Protein AF-A0A7X7QJW1-F1 (afdb_monomer_lite)

Radius of gyration: 24.1 Å; chains: 1; bounding box: 57×56×73 Å

pLDDT: mean 75.22, std 22.09, range [23.78, 98.75]

Sequence (394 aa):
TCDDEAVPAGAATRLSAGAHRIVVETVSALVHAPFEALAAFPLGDATVELPEGASEREAAAAQMIQDFIEVRLGKTLPRGPAAGGPAIQLGRSAEGQRRGVTLTGGTLDIRGTDAFDTQQVVWDLLRFLDRYDSRFTPIHAALYGSGDAATTEMLKKAGLLKQWVRAVQRDTRLAWNGFAKPERTAGPGTVNPEELPSIDIPTLEGPTVIDGRLDDDAWSQAAVFDSISMLRTGAAPTQATEVRMFRTSDALVVGFICHESAMHRVLAQMTARDSQVWNDDVFELRLAPGVDGTQATYPYYVFLINSIGTKADLEKGGAELAWNADWDGAVQRDAASWSGELRIPLAALNGAGAATWRGNVSRYEKPNAEYSTWSPIPESTADQPARFGILRMR

Secondary structure (DSSP, 8-state):
------PPTT-EEEEEEETTEEEEEEE-SSB-S-HHHHHHS-GGGPEEE--TT--HHHHHHHHHHHHHHHHHHS-PPPBS--SSS-EEEEEEPPTTPPSEEEEETTEEEEEESSHHHHHHHHHHHHHHHHHH-TTTS--TTTTTT---HHHHHHHHHTT-TT---PPPPS-S---GGGSPPPP--SSS----GGGS-EEEE-B--S----SS-TTSGGGGTSEEE---EETTT-PPPSS-EEEEEEE-SSEEEEEEEEE-TTGGG------STTS-GGGSSEEEEEEEET--TT-SS--EEEEEEETT--EEEEEESSS-TT-----EEEEEE-SSEEEEEEEEEGGGSTTTTSSEEEEEEEEE-TTT--EEESS---SSSS--GGG-EEEEE-

Foldseek 3Di:
DPPCPDLPVQWDWDWDDDPPDIDTDTAGSAAREDPVVVLVQPLLAEAEEEDVPDDPLQVVLSVVSQVLSCVLPVHRHHYDDDPPAAYEYFDEADVVRRAHWDADPNYTYHYANHSVRSSVSSVVVSVCCCPPRPSNDDVPPPVPDDDDPVVVVVCVVVVNPQADDADDDDDDDDPPVLDDWPDPPDDLPQQDLVPWDEWEAEEDDDDDDFAQDCPDPVSVVFIKQPQWAFAQPSHRDPWDKIKTWHHYPWWTKIKMKTFAPPLVQFFDRDPAAQPPLVSTFKKKKKKAAPDDLRDQDDKIKIWIAHQQGHIYIAIDPDDDRPQDFDKDKHWDDDPGIIMMMIIGTLVSHPNSPHQKMFMKIWTQTRNPGTIIISQHHSGSDPPGSSRTHIYGHD

Structure (mmCIF, N/CA/C/O backbone):
data_AF-A0A7X7QJW1-F1
#
_entry.id   AF-A0A7X7QJW1-F1
#
loop_
_atom_site.group_PDB
_atom_site.id
_atom_site.type_symbol
_atom_site.label_atom_id
_atom_site.label_alt_id
_atom_site.label_comp_id
_atom_site.label_asym_id
_atom_site.label_entity_id
_atom_site.label_seq_id
_atom_site.pdbx_PDB_ins_code
_atom_site.Cartn_x
_atom_site.Cartn_y
_atom_site.Cartn_z
_atom_site.occupancy
_atom_site.B_iso_or_equiv
_atom_site.auth_seq_id
_atom_site.auth_comp_id
_atom_site.auth_asym_id
_atom_site.auth_atom_id
_atom_site.pdbx_PDB_model_num
ATOM 1 N N . THR A 1 1 ? -6.567 25.086 -31.146 1.00 28.12 1 THR A N 1
ATOM 2 C CA . THR A 1 1 ? -5.883 25.114 -29.845 1.00 28.12 1 THR A CA 1
ATOM 3 C C . THR A 1 1 ? -5.693 23.672 -29.445 1.00 28.12 1 THR A C 1
ATOM 5 O O . THR A 1 1 ? -6.680 22.974 -29.275 1.00 28.12 1 THR A O 1
ATOM 8 N N . CYS A 1 2 ? -4.462 23.161 -29.490 1.00 23.78 2 CYS A N 1
ATOM 9 C CA . CYS A 1 2 ? -4.187 21.960 -28.706 1.00 23.78 2 CYS A CA 1
ATOM 10 C C . CYS A 1 2 ? -4.161 22.467 -27.272 1.00 23.78 2 CYS A C 1
ATOM 12 O O . CYS A 1 2 ? -3.420 23.411 -27.002 1.00 23.78 2 CYS A O 1
ATOM 14 N N . ASP A 1 3 ? -5.057 21.957 -26.438 1.00 28.25 3 ASP A N 1
ATOM 15 C CA . ASP A 1 3 ? -5.029 22.253 -25.016 1.00 28.25 3 ASP A CA 1
ATOM 16 C C . ASP A 1 3 ? -3.631 21.912 -24.493 1.00 28.25 3 ASP A C 1
ATOM 18 O O . ASP A 1 3 ? -3.071 20.870 -24.850 1.00 28.25 3 ASP A O 1
ATOM 22 N N . ASP A 1 4 ? -3.059 22.821 -23.704 1.00 33.50 4 ASP A N 1
ATOM 23 C CA . ASP A 1 4 ? -1.820 22.633 -22.948 1.00 33.50 4 ASP A CA 1
ATOM 24 C C . ASP A 1 4 ? -2.044 21.566 -21.853 1.00 33.50 4 ASP A C 1
ATOM 26 O O . ASP A 1 4 ? -1.930 21.827 -20.655 1.00 33.50 4 ASP A O 1
ATOM 30 N N . GLU A 1 5 ? -2.406 20.342 -22.248 1.00 33.59 5 GLU A N 1
ATOM 31 C CA . GLU A 1 5 ? -2.288 19.171 -21.390 1.00 33.59 5 GLU A CA 1
ATOM 32 C C . GLU A 1 5 ? -0.794 18.961 -21.140 1.00 33.59 5 GLU A C 1
ATOM 34 O O . GLU A 1 5 ? -0.016 18.661 -22.047 1.00 33.59 5 GLU A O 1
ATOM 39 N N . ALA A 1 6 ? -0.412 19.226 -19.892 1.00 34.41 6 ALA A N 1
ATOM 40 C CA . ALA A 1 6 ? 0.944 19.270 -19.376 1.00 34.41 6 ALA A CA 1
ATOM 41 C C . ALA A 1 6 ? 1.884 18.257 -20.047 1.00 34.41 6 ALA A C 1
ATOM 43 O O . ALA A 1 6 ? 1.765 17.046 -19.854 1.00 34.41 6 ALA A O 1
ATOM 44 N N . VAL A 1 7 ? 2.861 18.777 -20.797 1.00 33.44 7 VAL A N 1
ATOM 45 C CA . VAL A 1 7 ? 4.026 18.016 -21.257 1.00 33.44 7 VAL A CA 1
ATOM 46 C C . VAL A 1 7 ? 4.643 17.325 -20.028 1.00 33.44 7 VAL A C 1
ATOM 48 O O . VAL A 1 7 ? 5.051 18.024 -19.095 1.00 33.44 7 VAL A O 1
ATOM 51 N N . PRO A 1 8 ? 4.690 15.980 -19.966 1.00 33.75 8 PRO A N 1
ATOM 52 C CA . PRO A 1 8 ? 5.203 15.274 -18.798 1.00 33.75 8 PRO A CA 1
ATOM 53 C C . PRO A 1 8 ? 6.666 15.640 -18.549 1.00 33.75 8 PRO A C 1
ATOM 55 O O . PRO A 1 8 ? 7.454 15.696 -19.494 1.00 33.75 8 PRO A O 1
ATOM 58 N N . ALA A 1 9 ? 7.062 15.832 -17.289 1.00 36.19 9 ALA A N 1
ATOM 59 C CA . ALA A 1 9 ? 8.462 16.075 -16.944 1.00 36.19 9 ALA A CA 1
ATOM 60 C C . ALA A 1 9 ? 9.353 14.937 -17.489 1.00 36.19 9 ALA A C 1
ATOM 62 O O . ALA A 1 9 ? 9.193 13.773 -17.120 1.00 36.19 9 ALA A O 1
ATOM 63 N N . GLY A 1 10 ? 10.253 15.284 -18.416 1.00 38.69 10 GLY A N 1
ATOM 64 C CA . GLY A 1 10 ? 11.151 14.370 -19.128 1.00 38.69 10 GLY A CA 1
ATOM 65 C C . GLY A 1 10 ? 10.739 14.056 -20.574 1.00 38.69 10 GLY A C 1
ATOM 66 O O . GLY A 1 10 ? 11.610 13.839 -21.411 1.00 38.69 10 GLY A O 1
ATOM 67 N N . ALA A 1 11 ? 9.454 14.069 -20.924 1.00 40.78 11 ALA A N 1
ATOM 68 C CA . ALA A 1 11 ? 9.043 13.897 -22.316 1.00 40.78 11 ALA A CA 1
ATOM 69 C C . ALA A 1 11 ? 9.181 15.221 -23.080 1.00 40.78 11 ALA A C 1
ATOM 71 O O . ALA A 1 11 ? 8.900 16.292 -22.546 1.00 40.78 11 ALA A O 1
ATOM 72 N N . ALA A 1 12 ? 9.597 15.157 -24.343 1.00 45.81 12 ALA A N 1
ATOM 73 C CA . ALA A 1 12 ? 9.580 16.316 -25.227 1.00 45.81 12 ALA A CA 1
ATOM 74 C C . ALA A 1 12 ? 8.519 16.107 -26.306 1.00 45.81 12 ALA A C 1
ATOM 76 O O . ALA A 1 12 ? 8.535 15.095 -27.009 1.00 45.81 12 ALA A O 1
ATOM 77 N N . THR A 1 13 ? 7.617 17.073 -26.460 1.00 43.47 13 THR A N 1
ATOM 78 C CA . THR A 1 13 ? 6.669 17.090 -27.574 1.00 43.47 13 THR A CA 1
ATOM 79 C C . THR A 1 13 ? 7.327 17.769 -28.766 1.00 43.47 13 THR A C 1
ATOM 81 O O . THR A 1 13 ? 7.750 18.922 -28.670 1.00 43.47 13 THR A O 1
ATOM 84 N N . ARG A 1 14 ? 7.423 17.069 -29.900 1.00 46.03 14 ARG A N 1
ATOM 85 C CA . ARG A 1 14 ? 7.857 17.674 -31.164 1.00 46.03 14 ARG A CA 1
ATOM 86 C C . ARG A 1 14 ? 6.655 17.906 -32.058 1.00 46.03 14 ARG A C 1
ATOM 88 O O . ARG A 1 14 ? 5.871 16.999 -32.322 1.00 46.03 14 ARG A O 1
ATOM 95 N N . LEU A 1 15 ? 6.541 19.144 -32.521 1.00 41.62 15 LEU A N 1
ATOM 96 C CA . LEU A 1 15 ? 5.574 19.558 -33.522 1.00 41.62 15 LEU A CA 1
ATOM 97 C C . LEU A 1 15 ? 6.297 19.671 -34.858 1.00 41.62 15 LEU A C 1
ATOM 99 O O . LEU A 1 15 ? 7.273 20.412 -34.975 1.00 41.62 15 LEU A O 1
ATOM 103 N N . SER A 1 16 ? 5.811 18.955 -35.867 1.00 44.88 16 SER A N 1
ATOM 104 C CA . SER A 1 16 ? 6.264 19.124 -37.247 1.00 44.88 16 SER A CA 1
ATOM 105 C C . SER A 1 16 ? 5.082 19.453 -38.158 1.00 44.88 16 SER A C 1
ATOM 107 O O . SER A 1 16 ? 3.980 18.916 -38.004 1.00 44.88 16 SER A O 1
ATOM 109 N N . ALA A 1 17 ? 5.300 20.392 -39.081 1.00 39.06 17 ALA A N 1
ATOM 110 C CA . ALA A 1 17 ? 4.293 20.861 -40.027 1.00 39.06 17 ALA A CA 1
ATOM 111 C C . ALA A 1 17 ? 4.592 20.338 -41.441 1.00 39.06 17 ALA A C 1
ATOM 113 O O . ALA A 1 17 ? 5.724 20.427 -41.915 1.00 39.06 17 ALA A O 1
ATOM 114 N N . GLY A 1 18 ? 3.563 19.829 -42.121 1.00 50.31 18 GLY A N 1
ATOM 115 C CA . GLY A 1 18 ? 3.572 19.487 -43.545 1.00 50.31 18 GLY A CA 1
ATOM 116 C C . GLY A 1 18 ? 2.391 20.125 -44.281 1.00 50.31 18 GLY A C 1
ATOM 117 O O . GLY A 1 18 ? 1.518 20.717 -43.650 1.00 50.31 18 GLY A O 1
ATOM 118 N N . ALA A 1 19 ? 2.341 19.979 -45.612 1.00 41.38 19 ALA A N 1
ATOM 119 C CA . ALA A 1 19 ? 1.434 20.730 -46.493 1.00 41.38 19 ALA A CA 1
ATOM 120 C C . ALA A 1 19 ? -0.047 20.741 -46.052 1.00 41.38 19 ALA A C 1
ATOM 122 O O . ALA A 1 19 ? -0.718 21.744 -46.266 1.00 41.38 19 ALA A O 1
ATOM 123 N N . HIS A 1 20 ? -0.532 19.682 -45.382 1.00 50.66 20 HIS A N 1
ATOM 124 C CA . HIS A 1 20 ? -1.893 19.603 -44.825 1.00 50.66 20 HIS A CA 1
ATOM 125 C C . HIS A 1 20 ? -2.000 18.800 -43.509 1.00 50.66 20 HIS A C 1
ATOM 127 O O . HIS A 1 20 ? -3.078 18.316 -43.169 1.00 50.66 20 HIS A O 1
ATOM 133 N N . ARG A 1 21 ? -0.899 18.599 -42.769 1.00 36.41 21 ARG A N 1
ATOM 134 C CA . ARG A 1 21 ? -0.893 17.783 -41.538 1.00 36.41 21 ARG A CA 1
ATOM 135 C C . ARG A 1 21 ? 0.035 18.378 -40.485 1.00 36.41 21 ARG A C 1
ATOM 137 O O . ARG A 1 21 ? 1.164 18.747 -40.798 1.00 36.41 21 ARG A O 1
ATOM 144 N N . ILE A 1 22 ? -0.443 18.412 -39.243 1.00 36.66 22 ILE A N 1
ATOM 145 C CA . ILE A 1 22 ? 0.373 18.622 -38.043 1.00 36.66 22 ILE A CA 1
ATOM 146 C C . ILE A 1 22 ? 0.558 17.254 -37.394 1.00 36.66 22 ILE A C 1
ATOM 148 O O . ILE A 1 22 ? -0.422 16.533 -37.185 1.00 36.66 22 ILE A O 1
ATOM 152 N N . VAL A 1 23 ? 1.803 16.884 -37.110 1.00 43.59 23 VAL A N 1
ATOM 153 C CA . VAL A 1 23 ? 2.123 15.674 -36.348 1.00 43.59 23 VAL A CA 1
ATOM 154 C C . VAL A 1 23 ? 2.626 16.103 -34.975 1.00 43.59 23 VAL A C 1
ATOM 156 O O . VAL A 1 23 ? 3.544 16.918 -34.875 1.00 43.59 23 VAL A O 1
ATOM 159 N N . VAL A 1 24 ? 1.981 15.577 -33.933 1.00 38.16 24 VAL A N 1
ATOM 160 C CA . VAL A 1 24 ? 2.400 15.713 -32.536 1.00 38.16 24 VAL A CA 1
ATOM 161 C C . VAL A 1 24 ? 3.060 14.399 -32.147 1.00 38.16 24 VAL A C 1
ATOM 163 O O . VAL A 1 24 ? 2.396 13.364 -32.123 1.00 38.16 24 VAL A O 1
ATOM 166 N N . GLU A 1 25 ? 4.360 14.433 -31.876 1.00 45.69 25 GLU A N 1
ATOM 167 C CA . GLU A 1 25 ? 5.130 13.255 -31.473 1.00 45.69 25 GLU A CA 1
ATOM 168 C C . GLU A 1 25 ? 5.569 13.398 -30.018 1.00 45.69 25 GLU A C 1
ATOM 170 O O . GLU A 1 25 ? 6.181 14.402 -29.638 1.00 45.69 25 GLU A O 1
ATOM 175 N N . THR A 1 26 ? 5.276 12.387 -29.201 1.00 42.91 26 THR A N 1
ATOM 176 C CA . THR A 1 26 ? 5.787 12.285 -27.832 1.00 42.91 26 THR A CA 1
ATOM 177 C C . THR A 1 26 ? 7.114 11.539 -27.853 1.00 42.91 26 THR A C 1
ATOM 179 O O . THR A 1 26 ? 7.166 10.366 -28.218 1.00 42.91 26 THR A O 1
ATOM 182 N N . VAL A 1 27 ? 8.191 12.207 -27.445 1.00 51.97 27 VAL A N 1
ATOM 183 C CA . VAL A 1 27 ? 9.535 11.621 -27.393 1.00 51.97 27 VAL A CA 1
ATOM 184 C C . VAL A 1 27 ? 9.897 11.323 -25.941 1.00 51.97 27 VAL A C 1
ATOM 186 O O . VAL A 1 27 ? 9.794 12.202 -25.084 1.00 51.97 27 VAL A O 1
ATOM 189 N N . SER A 1 28 ? 10.323 10.090 -25.654 1.00 57.97 28 SER A N 1
ATOM 190 C CA . SER A 1 28 ? 10.749 9.694 -24.308 1.00 57.97 28 SER A CA 1
ATOM 191 C C . SER A 1 28 ? 12.021 10.436 -23.875 1.00 57.97 28 SER A C 1
ATOM 193 O O . SER A 1 28 ? 12.944 10.641 -24.664 1.00 57.97 28 SER A O 1
ATOM 195 N N . ALA A 1 29 ? 12.087 10.792 -22.587 1.00 60.03 29 ALA A N 1
ATOM 196 C CA . ALA A 1 29 ? 13.286 11.323 -21.925 1.00 60.03 29 ALA A CA 1
ATOM 197 C C . ALA A 1 29 ? 14.456 10.342 -21.930 1.00 60.03 29 ALA A C 1
ATOM 199 O O . ALA A 1 29 ? 15.608 10.731 -21.741 1.00 60.03 29 ALA A O 1
ATOM 200 N N . LEU A 1 30 ? 14.122 9.055 -22.025 1.00 64.31 30 LEU A N 1
ATOM 201 C CA . LEU A 1 30 ? 15.006 7.953 -21.704 1.00 64.31 30 LEU A CA 1
ATOM 202 C C . LEU A 1 30 ? 15.202 7.045 -22.907 1.00 64.31 30 LEU A C 1
ATOM 204 O O . LEU A 1 30 ? 16.319 6.649 -23.182 1.00 64.31 30 LEU A O 1
ATOM 208 N N . VAL A 1 31 ? 14.140 6.718 -23.634 1.00 71.12 31 VAL A N 1
ATOM 209 C CA . VAL A 1 31 ? 14.208 5.834 -24.797 1.00 71.12 31 VAL A CA 1
ATOM 210 C C . VAL A 1 31 ? 14.279 6.692 -26.053 1.00 71.12 31 VAL A C 1
ATOM 212 O O . VAL A 1 31 ? 13.286 7.239 -26.519 1.00 71.12 31 VAL A O 1
ATOM 215 N N . HIS A 1 32 ? 15.487 6.836 -26.579 1.00 75.06 32 HIS A N 1
ATOM 216 C CA . HIS A 1 32 ? 15.799 7.726 -27.697 1.00 75.06 32 HIS A CA 1
ATOM 217 C C . HIS A 1 32 ? 15.737 7.026 -29.051 1.00 75.06 32 HIS A C 1
ATOM 219 O O . HIS A 1 32 ? 15.757 7.690 -30.085 1.00 75.06 32 HIS A O 1
ATOM 225 N N . ALA A 1 33 ? 15.695 5.695 -29.050 1.00 68.31 33 ALA A N 1
ATOM 226 C CA . ALA A 1 33 ? 15.498 4.909 -30.254 1.00 68.31 33 ALA A CA 1
ATOM 227 C C . ALA A 1 33 ? 14.022 4.967 -30.703 1.00 68.31 33 ALA A C 1
ATOM 229 O O . ALA A 1 33 ? 13.134 4.849 -29.854 1.00 68.31 33 ALA A O 1
ATOM 230 N N . PRO A 1 34 ? 13.743 5.113 -32.014 1.00 69.38 34 PRO A N 1
ATOM 231 C CA . PRO A 1 34 ? 12.387 4.991 -32.542 1.00 69.38 34 PRO A CA 1
ATOM 232 C C . PRO A 1 34 ? 11.763 3.653 -32.137 1.00 69.38 34 PRO A C 1
ATOM 234 O O . PRO A 1 34 ? 12.444 2.622 -32.153 1.00 69.38 34 PRO A O 1
ATOM 237 N N . PHE A 1 35 ? 10.475 3.655 -31.795 1.00 63.25 35 PHE A N 1
ATOM 238 C CA . PHE A 1 35 ? 9.789 2.452 -31.323 1.00 63.25 35 PHE A CA 1
ATOM 239 C C . PHE A 1 35 ? 9.844 1.320 -32.351 1.00 63.25 35 PHE A C 1
ATOM 241 O O . PHE A 1 35 ? 10.143 0.184 -31.998 1.00 63.25 35 PHE A O 1
ATOM 248 N N . GLU A 1 36 ? 9.640 1.630 -33.628 1.00 66.50 36 GLU A N 1
ATOM 249 C CA . GLU A 1 36 ? 9.697 0.666 -34.725 1.00 66.50 36 GLU A CA 1
ATOM 250 C C . GLU A 1 36 ? 11.088 0.035 -34.842 1.00 66.50 36 GLU A C 1
ATOM 252 O O . GLU A 1 36 ? 11.214 -1.156 -35.117 1.00 66.50 36 GLU A O 1
ATOM 257 N N . ALA A 1 37 ? 12.139 0.817 -34.584 1.00 74.25 37 ALA A N 1
ATOM 258 C CA . ALA A 1 37 ? 13.511 0.333 -34.614 1.00 74.25 37 ALA A CA 1
ATOM 259 C C . ALA A 1 37 ? 13.812 -0.584 -33.414 1.00 74.25 37 ALA A C 1
ATOM 261 O O . ALA A 1 37 ? 14.468 -1.610 -33.580 1.00 74.25 37 ALA A O 1
ATOM 262 N N . LEU A 1 38 ? 13.282 -0.269 -32.227 1.00 74.31 38 LEU A N 1
ATOM 263 C CA . LEU A 1 38 ? 13.357 -1.145 -31.050 1.00 74.31 38 LEU A CA 1
ATOM 264 C C . LEU A 1 38 ? 12.563 -2.442 -31.235 1.00 74.31 38 LEU A C 1
ATOM 266 O O . LEU A 1 38 ? 13.067 -3.519 -30.918 1.00 74.31 38 LEU A O 1
ATOM 270 N N . ALA A 1 39 ? 11.356 -2.355 -31.793 1.00 69.06 39 ALA A N 1
ATOM 271 C CA . ALA A 1 39 ? 10.514 -3.507 -32.099 1.00 69.06 39 ALA A CA 1
ATOM 272 C C . ALA A 1 39 ? 11.149 -4.418 -33.166 1.00 69.06 39 ALA A C 1
ATOM 274 O O . ALA A 1 39 ? 10.989 -5.636 -33.126 1.00 69.06 39 ALA A O 1
ATOM 275 N N . ALA A 1 40 ? 11.915 -3.847 -34.100 1.00 81.69 40 ALA A N 1
ATOM 276 C CA . ALA A 1 40 ? 12.665 -4.599 -35.103 1.00 81.69 40 ALA A CA 1
ATOM 277 C C . ALA A 1 40 ? 14.015 -5.139 -34.592 1.00 81.69 40 ALA A C 1
ATOM 279 O O . ALA A 1 40 ? 14.569 -6.059 -35.194 1.00 81.69 40 ALA A O 1
ATOM 280 N N . PHE A 1 41 ? 14.561 -4.594 -33.499 1.00 89.50 41 PHE A N 1
ATOM 281 C CA . PHE A 1 41 ? 15.866 -4.995 -32.972 1.00 89.50 41 PHE A CA 1
ATOM 282 C C . PHE A 1 41 ? 15.846 -6.462 -32.506 1.00 89.50 41 PHE A C 1
ATOM 284 O O . PHE A 1 41 ? 15.042 -6.779 -31.632 1.00 89.50 41 PHE A O 1
ATOM 291 N N . PRO A 1 42 ? 16.694 -7.371 -33.023 1.00 90.75 42 PRO A N 1
ATOM 292 C CA . PRO A 1 42 ? 16.617 -8.816 -32.766 1.00 90.75 42 PRO A CA 1
ATOM 293 C C . PRO A 1 42 ? 17.125 -9.199 -31.363 1.00 90.75 42 PRO A C 1
ATOM 295 O O . PRO A 1 42 ? 18.182 -9.804 -31.202 1.00 90.75 42 PRO A O 1
ATOM 298 N N . LEU A 1 43 ? 16.347 -8.858 -30.331 1.00 89.25 43 LEU A N 1
ATOM 299 C CA . LEU A 1 43 ? 16.692 -9.064 -28.920 1.00 89.25 43 LEU A CA 1
ATOM 300 C C . LEU A 1 43 ? 17.088 -10.509 -28.597 1.00 89.25 43 LEU A C 1
ATOM 302 O O . LEU A 1 43 ? 18.021 -10.715 -27.835 1.00 89.25 43 LEU A O 1
ATOM 306 N N . GLY A 1 44 ? 16.402 -11.495 -29.186 1.00 88.38 44 GLY A N 1
ATOM 307 C CA . GLY A 1 44 ? 16.648 -12.922 -28.947 1.00 88.38 44 GLY A CA 1
ATOM 308 C C . GLY A 1 44 ? 17.952 -13.466 -29.533 1.00 88.38 44 GLY A C 1
ATOM 309 O O . GLY A 1 44 ? 18.349 -14.571 -29.180 1.00 88.38 44 GLY A O 1
ATOM 310 N N . ASP A 1 45 ? 18.608 -12.712 -30.414 1.00 92.12 45 ASP A N 1
ATOM 311 C CA . ASP A 1 45 ? 19.877 -13.100 -31.038 1.00 92.12 45 ASP A CA 1
ATOM 312 C C . ASP A 1 45 ? 21.023 -12.166 -30.609 1.00 92.12 45 ASP A C 1
ATOM 314 O O . ASP A 1 45 ? 22.130 -12.244 -31.144 1.00 92.12 45 ASP A O 1
ATOM 318 N N . ALA A 1 46 ? 20.760 -11.268 -29.652 1.00 94.56 46 ALA A N 1
ATOM 319 C CA . ALA A 1 46 ? 21.718 -10.275 -29.202 1.00 94.56 46 ALA A CA 1
ATOM 320 C C . ALA A 1 46 ? 22.732 -10.831 -28.195 1.00 94.56 46 ALA A C 1
ATOM 322 O O . ALA A 1 46 ? 22.442 -11.730 -27.412 1.00 94.56 46 ALA A O 1
ATOM 323 N N . THR A 1 47 ? 23.927 -10.248 -28.176 1.00 95.62 47 THR A N 1
ATOM 324 C CA . THR A 1 47 ? 24.928 -10.511 -27.130 1.00 95.62 47 THR A CA 1
ATOM 325 C C . THR A 1 47 ? 24.894 -9.394 -26.092 1.00 95.62 47 THR A C 1
ATOM 327 O O . THR A 1 47 ? 24.882 -8.219 -26.458 1.00 95.62 47 THR A O 1
ATOM 330 N N . VAL A 1 48 ? 24.870 -9.740 -24.802 1.00 95.38 48 VAL A N 1
ATOM 331 C CA . VAL A 1 48 ? 24.905 -8.753 -23.713 1.00 95.38 48 VAL A CA 1
ATOM 332 C C . VAL A 1 48 ? 26.352 -8.420 -23.357 1.00 95.38 48 VAL A C 1
ATOM 334 O O . VAL A 1 48 ? 27.131 -9.275 -22.927 1.00 95.38 48 VAL A O 1
ATOM 337 N N . GLU A 1 49 ? 26.695 -7.148 -23.503 1.00 94.31 49 GLU A N 1
ATOM 338 C CA . GLU A 1 49 ? 28.023 -6.592 -23.296 1.00 94.31 49 GLU A CA 1
ATOM 339 C C . GLU A 1 49 ? 28.062 -5.693 -22.059 1.00 94.31 49 GLU A C 1
ATOM 341 O O . GLU A 1 49 ? 27.173 -4.873 -21.810 1.00 94.31 49 GLU A O 1
ATOM 346 N N . LEU A 1 50 ? 29.145 -5.826 -21.298 1.00 88.62 50 LEU A N 1
ATOM 347 C CA . LEU A 1 50 ? 29.450 -4.986 -20.147 1.00 88.62 50 LEU A CA 1
ATOM 348 C C . LEU A 1 50 ? 30.814 -4.325 -20.328 1.00 88.62 50 LEU A C 1
ATOM 350 O O . LEU A 1 50 ? 31.697 -4.921 -20.949 1.00 88.62 50 LEU A O 1
ATOM 354 N N . PRO A 1 51 ? 31.012 -3.128 -19.756 1.00 84.25 51 PRO A N 1
ATOM 355 C CA . PRO A 1 51 ? 32.289 -2.454 -19.799 1.00 84.25 51 PRO A CA 1
ATOM 356 C C . PRO A 1 51 ? 33.294 -3.214 -18.939 1.00 84.25 51 PRO A C 1
ATOM 358 O O . PRO A 1 51 ? 32.945 -3.893 -17.966 1.00 84.25 51 PRO A O 1
ATOM 361 N N . GLU A 1 52 ? 34.566 -3.044 -19.271 1.00 83.12 52 GLU A N 1
ATOM 362 C CA . GLU A 1 52 ? 35.651 -3.473 -18.403 1.00 83.12 52 GLU A CA 1
ATOM 363 C C . GLU A 1 52 ? 35.514 -2.794 -17.027 1.00 83.12 52 GLU A C 1
ATOM 365 O O . GLU A 1 52 ? 35.272 -1.590 -16.933 1.00 83.12 52 GLU A O 1
ATOM 370 N N . GLY A 1 53 ? 35.595 -3.579 -15.948 1.00 84.00 53 GLY A N 1
ATOM 371 C CA . GLY A 1 53 ? 35.390 -3.076 -14.584 1.00 84.00 53 GLY A CA 1
ATOM 372 C C . GLY A 1 53 ? 33.927 -2.840 -14.178 1.00 84.00 53 GLY A C 1
ATOM 373 O O . GLY A 1 53 ? 33.679 -2.102 -13.222 1.00 84.00 53 GLY A O 1
ATOM 374 N N . ALA A 1 54 ? 32.954 -3.444 -14.872 1.00 85.06 54 ALA A N 1
ATOM 375 C CA . ALA A 1 54 ? 31.547 -3.398 -14.470 1.00 85.06 54 ALA A CA 1
ATOM 376 C C . ALA A 1 54 ? 31.341 -3.836 -13.007 1.00 85.06 54 ALA A C 1
ATOM 378 O O . ALA A 1 54 ? 31.885 -4.841 -12.549 1.00 85.06 54 ALA A O 1
ATOM 379 N N . SER A 1 55 ? 30.514 -3.086 -12.280 1.00 80.88 55 SER A N 1
ATOM 380 C CA . SER A 1 55 ? 30.132 -3.402 -10.901 1.00 80.88 55 SER A CA 1
ATOM 381 C C . SER A 1 55 ? 29.204 -4.617 -10.821 1.00 80.88 55 SER A C 1
ATOM 383 O O . SER A 1 55 ? 28.535 -4.974 -11.793 1.00 80.88 55 SER A O 1
ATOM 385 N N . GLU A 1 56 ? 29.060 -5.193 -9.624 1.00 74.31 56 GLU A N 1
ATOM 386 C CA . GLU A 1 56 ? 28.065 -6.244 -9.351 1.00 74.31 56 GLU A CA 1
ATOM 387 C C . GLU A 1 56 ? 26.641 -5.818 -9.728 1.00 74.31 56 GLU A C 1
ATOM 389 O O . GLU A 1 56 ? 25.843 -6.625 -10.199 1.00 74.31 56 GLU A O 1
ATOM 394 N N . ARG A 1 57 ? 26.320 -4.528 -9.582 1.00 74.75 57 ARG A N 1
ATOM 395 C CA . ARG A 1 57 ? 25.000 -3.998 -9.927 1.00 74.75 57 ARG A CA 1
ATOM 396 C C . ARG A 1 57 ? 24.772 -3.927 -11.437 1.00 74.75 57 ARG A C 1
ATOM 398 O O . ARG A 1 57 ? 23.684 -4.255 -11.899 1.00 74.75 57 ARG A O 1
ATOM 405 N N . GLU A 1 58 ? 25.786 -3.545 -12.208 1.00 80.56 58 GLU A N 1
ATOM 406 C CA . GLU A 1 58 ? 25.733 -3.578 -13.677 1.00 80.56 58 GLU A CA 1
ATOM 407 C C . GLU A 1 58 ? 25.696 -5.027 -14.188 1.00 80.56 58 GLU A C 1
ATOM 409 O O . GLU A 1 58 ? 24.941 -5.341 -15.106 1.00 80.56 58 GLU A O 1
ATOM 414 N N . ALA A 1 59 ? 26.423 -5.936 -13.530 1.00 75.62 59 ALA A N 1
ATOM 415 C CA . ALA A 1 59 ? 26.346 -7.370 -13.789 1.00 75.62 59 ALA A CA 1
ATOM 416 C C . ALA A 1 59 ? 24.949 -7.950 -13.512 1.00 75.62 59 ALA A C 1
ATOM 418 O O . ALA A 1 59 ? 24.472 -8.766 -14.299 1.00 75.62 59 ALA A O 1
ATOM 419 N N . ALA A 1 60 ? 24.288 -7.515 -12.436 1.00 67.44 60 ALA A N 1
ATOM 420 C CA . ALA A 1 60 ? 22.912 -7.893 -12.130 1.00 67.44 60 ALA A CA 1
ATOM 421 C C . ALA A 1 60 ? 21.921 -7.310 -13.149 1.00 67.44 60 ALA A C 1
ATOM 423 O O . ALA A 1 60 ? 20.996 -7.997 -13.564 1.00 67.44 60 ALA A O 1
ATOM 424 N N . ALA A 1 61 ? 22.126 -6.070 -13.602 1.00 73.62 61 ALA A N 1
ATOM 425 C CA . ALA A 1 61 ? 21.300 -5.461 -14.644 1.00 73.62 61 ALA A CA 1
ATOM 426 C C . ALA A 1 61 ? 21.427 -6.198 -15.993 1.00 73.62 61 ALA A C 1
ATOM 428 O O . ALA A 1 61 ? 20.427 -6.396 -16.680 1.00 73.62 61 ALA A O 1
ATOM 429 N N . ALA A 1 62 ? 22.631 -6.660 -16.346 1.00 81.94 62 ALA A N 1
ATOM 430 C CA . ALA A 1 62 ? 22.843 -7.537 -17.497 1.00 81.94 62 ALA A CA 1
ATOM 431 C C . ALA A 1 62 ? 22.089 -8.860 -17.346 1.00 81.94 62 ALA A C 1
ATOM 433 O O . ALA A 1 62 ? 21.371 -9.257 -18.261 1.00 81.94 62 ALA A O 1
ATOM 434 N N . GLN A 1 63 ? 22.197 -9.491 -16.173 1.00 74.31 63 GLN A N 1
ATOM 435 C CA . GLN A 1 63 ? 21.489 -10.735 -15.886 1.00 74.31 63 GLN A CA 1
ATOM 436 C C . GLN A 1 63 ? 19.974 -10.560 -16.029 1.00 74.31 63 GLN A C 1
ATOM 438 O O . GLN A 1 63 ? 19.332 -11.381 -16.665 1.00 74.31 63 GLN A O 1
ATOM 443 N N . MET A 1 64 ? 19.412 -9.443 -15.558 1.00 74.06 64 MET A N 1
ATOM 444 C CA . MET A 1 64 ? 17.983 -9.161 -15.723 1.00 74.06 64 MET A CA 1
ATOM 445 C C . MET A 1 64 ? 17.529 -9.142 -17.190 1.00 74.06 64 MET A C 1
ATOM 447 O O . MET A 1 64 ? 16.420 -9.573 -17.489 1.00 74.06 64 MET A O 1
ATOM 451 N N . ILE A 1 65 ? 18.354 -8.629 -18.108 1.00 84.12 65 ILE A N 1
ATOM 452 C CA . ILE A 1 65 ? 18.040 -8.636 -19.545 1.00 84.12 65 ILE A CA 1
ATOM 453 C C . ILE A 1 65 ? 18.090 -10.060 -20.093 1.00 84.12 65 ILE A C 1
ATOM 455 O O . ILE A 1 65 ? 17.192 -10.456 -20.834 1.00 84.12 65 ILE A O 1
ATOM 459 N N . GLN A 1 66 ? 19.122 -10.821 -19.723 1.00 81.94 66 GLN A N 1
ATOM 460 C CA . GLN A 1 66 ? 19.268 -12.217 -20.134 1.00 81.94 66 GLN A CA 1
ATOM 461 C C . GLN A 1 66 ? 18.071 -13.044 -19.653 1.00 81.94 66 GLN A C 1
ATOM 463 O O . GLN A 1 66 ? 17.439 -13.707 -20.471 1.00 81.94 66 GLN A O 1
ATOM 468 N N . ASP A 1 67 ? 17.698 -12.910 -18.380 1.00 67.38 67 ASP A N 1
ATOM 469 C CA . ASP A 1 67 ? 16.551 -13.590 -17.776 1.00 67.38 67 ASP A CA 1
ATOM 470 C C . ASP A 1 67 ? 15.244 -13.177 -18.459 1.00 67.38 67 ASP A C 1
ATOM 472 O O . ASP A 1 67 ? 14.422 -14.023 -18.799 1.00 67.38 67 ASP A O 1
ATOM 476 N N . PHE A 1 68 ? 15.043 -11.879 -18.709 1.00 77.75 68 PHE A N 1
ATOM 477 C CA . PHE A 1 68 ? 13.844 -11.391 -19.389 1.00 77.75 68 PHE A CA 1
ATOM 478 C C . PHE A 1 68 ? 13.697 -12.001 -20.787 1.00 77.75 68 PHE A C 1
ATOM 480 O O . PHE A 1 68 ? 12.613 -12.458 -21.152 1.00 77.75 68 PHE A O 1
ATOM 487 N N . ILE A 1 69 ? 14.777 -12.033 -21.570 1.00 82.75 69 ILE A N 1
ATOM 488 C CA . ILE A 1 69 ? 14.756 -12.575 -22.931 1.00 82.75 69 ILE A CA 1
ATOM 489 C C . ILE A 1 69 ? 14.651 -14.098 -22.938 1.00 82.75 69 ILE A C 1
ATOM 491 O O . ILE A 1 69 ? 13.908 -14.648 -23.752 1.00 82.75 69 ILE A O 1
ATOM 495 N N . GLU A 1 70 ? 15.302 -14.782 -22.006 1.00 74.69 70 GLU A N 1
ATOM 496 C CA . GLU A 1 70 ? 15.149 -16.222 -21.833 1.00 74.69 70 GLU A CA 1
ATOM 497 C C . GLU A 1 70 ? 13.702 -16.579 -21.486 1.00 74.69 70 GLU A C 1
ATOM 499 O O . GLU A 1 70 ? 13.094 -17.419 -22.147 1.00 74.69 70 GLU A O 1
ATOM 504 N N . VAL A 1 71 ? 13.103 -15.867 -20.530 1.00 63.78 71 VAL A N 1
ATOM 505 C CA . VAL A 1 71 ? 11.712 -16.072 -20.110 1.00 63.78 71 VAL A CA 1
ATOM 506 C C . VAL A 1 71 ? 10.724 -15.759 -21.232 1.00 63.78 71 VAL A C 1
ATOM 508 O O . VAL A 1 71 ? 9.721 -16.458 -21.382 1.00 63.78 71 VAL A O 1
ATOM 511 N N . ARG A 1 72 ? 10.959 -14.698 -22.010 1.00 67.50 72 ARG A N 1
ATOM 512 C CA . ARG A 1 72 ? 9.987 -14.220 -23.003 1.00 67.50 72 ARG A CA 1
ATOM 513 C C . ARG A 1 72 ? 10.153 -14.840 -24.388 1.00 67.50 72 ARG A C 1
ATOM 515 O O . ARG A 1 72 ? 9.152 -15.001 -25.079 1.00 67.50 72 ARG A O 1
ATOM 522 N N . LEU A 1 73 ? 11.373 -15.190 -24.795 1.00 76.56 73 LEU A N 1
ATOM 523 C CA . LEU A 1 73 ? 11.678 -15.724 -26.132 1.00 76.56 73 LEU A CA 1
ATOM 524 C C . LEU A 1 73 ? 12.224 -17.154 -26.120 1.00 76.56 73 LEU A C 1
ATOM 526 O O . LEU A 1 73 ? 12.443 -17.709 -27.195 1.00 76.56 73 LEU A O 1
ATOM 530 N N . GLY A 1 74 ? 12.483 -17.749 -24.950 1.00 75.62 74 GLY A N 1
ATOM 531 C CA . GLY A 1 74 ? 13.143 -19.057 -24.860 1.00 75.62 74 GLY A CA 1
ATOM 532 C C . GLY A 1 74 ? 14.574 -19.037 -25.404 1.00 75.62 74 GLY A C 1
ATOM 533 O O . GLY A 1 74 ? 15.071 -20.053 -25.888 1.00 75.62 74 GLY A O 1
ATOM 534 N N . LYS A 1 75 ? 15.214 -17.864 -25.398 1.00 82.31 75 LYS A N 1
ATOM 535 C CA . LYS A 1 75 ? 16.541 -17.624 -25.968 1.00 82.31 75 LYS A CA 1
ATOM 536 C C . LYS A 1 75 ? 17.500 -17.221 -24.857 1.00 82.31 75 LYS A C 1
ATOM 538 O O . LYS A 1 75 ? 17.349 -16.156 -24.268 1.00 82.31 75 LYS A O 1
ATOM 543 N N . THR A 1 76 ? 18.509 -18.042 -24.604 1.00 87.12 76 THR A N 1
ATOM 544 C CA . THR A 1 76 ? 19.601 -17.674 -23.702 1.00 87.12 76 THR A CA 1
ATOM 545 C C . THR A 1 76 ? 20.543 -16.723 -24.431 1.00 87.12 76 THR A C 1
ATOM 547 O O . THR A 1 76 ? 21.148 -17.092 -25.440 1.00 87.12 76 THR A O 1
ATOM 550 N N . LEU A 1 77 ? 20.677 -15.497 -23.925 1.00 88.69 77 LEU A N 1
ATOM 551 C CA . LEU A 1 77 ? 21.587 -14.526 -24.523 1.00 88.69 77 LEU A CA 1
ATOM 552 C C . LEU A 1 77 ? 23.024 -14.749 -24.039 1.00 88.69 77 LEU A C 1
ATOM 554 O O . LEU A 1 77 ? 23.250 -14.814 -22.824 1.00 88.69 77 LEU A O 1
ATOM 558 N N . PRO A 1 78 ? 24.009 -14.829 -24.949 1.00 90.88 78 PRO A N 1
ATOM 559 C CA . PRO A 1 78 ? 25.409 -14.890 -24.565 1.00 90.88 78 PRO A CA 1
ATOM 560 C C . PRO A 1 78 ? 25.849 -13.585 -23.894 1.00 90.88 78 PRO A C 1
ATOM 562 O O . PRO A 1 78 ? 25.345 -12.502 -24.198 1.00 90.88 78 PRO A O 1
ATOM 565 N N . ARG A 1 79 ? 26.830 -13.698 -22.994 1.00 88.00 79 ARG A N 1
ATOM 566 C CA . ARG A 1 79 ? 27.482 -12.565 -22.332 1.00 88.00 79 ARG A CA 1
ATOM 567 C C . ARG A 1 79 ? 28.944 -12.495 -22.746 1.00 88.00 79 ARG A C 1
ATOM 569 O O . ARG A 1 79 ? 29.641 -13.506 -22.697 1.00 88.00 79 ARG A O 1
ATOM 576 N N . GLY A 1 80 ? 29.405 -11.308 -23.120 1.00 83.69 80 GLY A N 1
ATOM 577 C CA . GLY A 1 80 ? 30.756 -11.091 -23.642 1.00 83.69 80 GLY A CA 1
ATOM 578 C C . GLY A 1 80 ? 30.746 -10.211 -24.892 1.00 83.69 80 GLY A C 1
ATOM 579 O O . GLY A 1 80 ? 29.691 -9.700 -25.246 1.00 83.69 80 GLY A O 1
ATOM 580 N N . PRO A 1 81 ? 31.896 -10.004 -25.552 1.00 80.12 81 PRO A N 1
ATOM 581 C CA . PRO A 1 81 ? 31.967 -9.176 -26.753 1.00 80.12 81 PRO A CA 1
ATOM 582 C C . PRO A 1 81 ? 31.191 -9.816 -27.914 1.00 80.12 81 PRO A C 1
ATOM 584 O O . PRO A 1 81 ? 31.358 -11.005 -28.198 1.00 80.12 81 PRO A O 1
ATOM 587 N N . ALA A 1 82 ? 30.370 -9.035 -28.612 1.00 75.62 82 ALA A N 1
ATOM 588 C CA . ALA A 1 82 ? 29.625 -9.474 -29.780 1.00 75.62 82 ALA A CA 1
ATOM 589 C C . ALA A 1 82 ? 30.583 -9.721 -30.954 1.00 75.62 82 ALA A C 1
ATOM 591 O O . ALA A 1 82 ? 31.272 -8.821 -31.438 1.00 75.62 82 ALA A O 1
ATOM 592 N N . ALA A 1 83 ? 30.605 -10.953 -31.463 1.00 73.31 83 ALA A N 1
ATOM 593 C CA . ALA A 1 83 ? 31.435 -11.359 -32.597 1.00 73.31 83 ALA A CA 1
ATOM 594 C C . ALA A 1 83 ? 30.790 -10.992 -33.951 1.00 73.31 83 ALA A C 1
ATOM 596 O O . ALA A 1 83 ? 30.627 -11.847 -34.818 1.00 73.31 83 ALA A O 1
ATOM 597 N N . GLY A 1 84 ? 30.402 -9.722 -34.121 1.00 72.50 84 GLY A N 1
ATOM 598 C CA . GLY A 1 84 ? 29.703 -9.238 -35.315 1.00 72.50 84 GLY A CA 1
ATOM 599 C C . GLY A 1 84 ? 28.242 -9.692 -35.349 1.00 72.50 84 GLY A C 1
ATOM 600 O O . GLY A 1 84 ? 27.896 -10.684 -35.982 1.00 72.50 84 GLY A O 1
ATOM 601 N N . GLY A 1 85 ? 27.378 -8.952 -34.658 1.00 84.06 85 GLY A N 1
ATOM 602 C CA . GLY A 1 85 ? 25.951 -9.233 -34.531 1.00 84.06 85 GLY A CA 1
ATOM 603 C C . GLY A 1 85 ? 25.262 -8.188 -33.649 1.00 84.06 85 GLY A C 1
ATOM 604 O O . GLY A 1 85 ? 25.929 -7.261 -33.185 1.00 84.06 85 GLY A O 1
ATOM 605 N N . PRO A 1 86 ? 23.944 -8.304 -33.425 1.00 92.88 86 PRO A N 1
ATOM 606 C CA . PRO A 1 86 ? 23.224 -7.398 -32.540 1.00 92.88 86 PRO A CA 1
ATOM 607 C C . PRO A 1 86 ? 23.798 -7.457 -31.118 1.00 92.88 86 PRO A C 1
ATOM 609 O O . PRO A 1 86 ? 24.036 -8.536 -30.575 1.00 92.88 86 PRO A O 1
ATOM 612 N N . ALA A 1 87 ? 24.013 -6.296 -30.507 1.00 94.75 87 ALA A N 1
ATOM 613 C CA . ALA A 1 87 ? 24.595 -6.197 -29.171 1.00 94.75 87 ALA A CA 1
ATOM 614 C C . ALA A 1 87 ? 23.705 -5.369 -28.242 1.00 94.75 87 ALA A C 1
ATOM 616 O O . ALA A 1 87 ? 23.075 -4.405 -28.676 1.00 94.75 87 ALA A O 1
ATOM 617 N N . ILE A 1 88 ? 23.659 -5.733 -26.963 1.00 95.75 88 ILE A N 1
ATOM 618 C CA . ILE A 1 88 ? 23.055 -4.931 -25.896 1.00 95.75 88 ILE A CA 1
ATOM 619 C C . ILE A 1 88 ? 24.188 -4.484 -24.985 1.00 95.75 88 ILE A C 1
ATOM 621 O O . ILE A 1 88 ? 24.728 -5.290 -24.231 1.00 95.75 88 ILE A O 1
ATOM 625 N N . GLN A 1 89 ? 24.552 -3.210 -25.062 1.00 94.38 89 GLN A N 1
ATOM 626 C CA . GLN A 1 89 ? 25.644 -2.646 -24.279 1.00 94.38 89 GLN A CA 1
ATOM 627 C C . GLN A 1 89 ? 25.098 -1.901 -23.074 1.00 94.38 89 GLN A C 1
ATOM 629 O O . GLN A 1 89 ? 24.326 -0.956 -23.207 1.00 94.38 89 GLN A O 1
ATOM 634 N N . LEU A 1 90 ? 25.538 -2.297 -21.888 1.00 91.94 90 LEU A N 1
ATOM 635 C CA . LEU A 1 90 ? 25.196 -1.629 -20.637 1.00 91.94 90 LEU A CA 1
ATOM 636 C C . LEU A 1 90 ? 26.368 -0.780 -20.181 1.00 91.94 90 LEU A C 1
ATOM 638 O O . LEU A 1 90 ? 27.513 -1.141 -20.412 1.00 91.94 90 LEU A O 1
ATOM 642 N N . GLY A 1 91 ? 26.124 0.322 -19.486 1.00 87.75 91 GLY A N 1
ATOM 643 C CA . GLY A 1 91 ? 27.194 0.987 -18.753 1.00 87.75 91 GLY A CA 1
ATOM 644 C C . GLY A 1 91 ? 26.862 2.405 -18.348 1.00 87.75 91 GLY A C 1
ATOM 645 O O . GLY A 1 91 ? 25.746 2.884 -18.514 1.00 87.75 91 GLY A O 1
ATOM 646 N N . ARG A 1 92 ? 27.871 3.097 -17.832 1.00 87.38 92 ARG A N 1
ATOM 647 C CA . ARG A 1 92 ? 27.726 4.487 -17.403 1.00 87.38 92 ARG A CA 1
ATOM 648 C C . ARG A 1 92 ? 27.866 5.419 -18.594 1.00 87.38 92 ARG A C 1
ATOM 650 O O . ARG A 1 92 ? 28.621 5.144 -19.525 1.00 87.38 92 ARG A O 1
ATOM 657 N N . SER A 1 93 ? 27.130 6.514 -18.551 1.00 84.75 93 SER A N 1
ATOM 658 C CA . SER A 1 93 ? 27.209 7.595 -19.514 1.00 84.75 93 SER A CA 1
ATOM 659 C C . SER A 1 93 ? 28.536 8.321 -19.330 1.00 84.75 93 SER A C 1
ATOM 661 O O . SER A 1 93 ? 28.801 8.854 -18.253 1.00 84.75 93 SER A O 1
ATOM 663 N N . ALA A 1 94 ? 29.370 8.344 -20.369 1.00 78.06 94 ALA A N 1
ATOM 664 C CA . ALA A 1 94 ? 30.548 9.203 -20.394 1.00 78.06 94 ALA A CA 1
ATOM 665 C C . ALA A 1 94 ? 30.147 10.684 -20.533 1.00 78.06 94 ALA A C 1
ATOM 667 O O . ALA A 1 94 ? 29.008 11.012 -20.878 1.00 78.06 94 ALA A O 1
ATOM 668 N N . GLU A 1 95 ? 31.089 11.591 -20.282 1.00 68.25 95 GLU A N 1
ATOM 669 C CA . GLU A 1 95 ? 30.879 13.026 -20.478 1.00 68.25 95 GLU A CA 1
ATOM 670 C C . GLU A 1 95 ? 30.491 13.315 -21.942 1.00 68.25 95 GLU A C 1
ATOM 672 O O . GLU A 1 95 ? 31.166 12.888 -22.878 1.00 68.25 95 GLU A O 1
ATOM 677 N N . GLY A 1 96 ? 29.348 13.979 -22.148 1.00 63.66 96 GLY A N 1
ATOM 678 C CA . GLY A 1 96 ? 28.772 14.232 -23.476 1.00 63.66 96 GLY A CA 1
ATOM 679 C C . GLY A 1 96 ? 27.936 13.085 -24.066 1.00 63.66 96 GLY A C 1
ATOM 680 O O . GLY A 1 96 ? 27.253 13.295 -25.069 1.00 63.66 96 GLY A O 1
ATOM 681 N N . GLN A 1 97 ? 27.919 11.901 -23.446 1.00 73.19 97 GLN A N 1
ATOM 682 C CA . GLN A 1 97 ? 27.021 10.813 -23.832 1.00 73.19 97 GLN A CA 1
ATOM 683 C C . GLN A 1 97 ? 25.630 11.029 -23.222 1.00 73.19 97 GLN A C 1
ATOM 685 O O . GLN A 1 97 ? 25.480 11.540 -22.111 1.00 73.19 97 GLN A O 1
ATOM 690 N N . ARG A 1 98 ? 24.584 10.668 -23.970 1.00 75.00 98 ARG A N 1
ATOM 691 C CA . ARG A 1 98 ? 23.197 10.829 -23.526 1.00 75.00 98 ARG A CA 1
ATOM 692 C C . ARG A 1 98 ? 22.787 9.647 -22.645 1.00 75.00 98 ARG A C 1
ATOM 694 O O . ARG A 1 98 ? 22.843 8.505 -23.091 1.00 75.00 98 ARG A O 1
ATOM 701 N N . ARG A 1 99 ? 22.305 9.937 -21.433 1.00 84.25 99 ARG A N 1
ATOM 702 C CA . ARG A 1 99 ? 21.621 8.968 -20.561 1.00 84.25 99 ARG A CA 1
ATOM 703 C C . ARG A 1 99 ? 20.385 8.395 -21.264 1.00 84.25 99 ARG A C 1
ATOM 705 O O . ARG A 1 99 ? 19.603 9.152 -21.847 1.00 84.25 99 ARG A O 1
ATOM 712 N N . GLY A 1 100 ? 20.172 7.090 -21.141 1.00 82.88 100 GLY A N 1
ATOM 713 C CA . GLY A 1 100 ? 18.988 6.393 -21.628 1.00 82.88 100 GLY A CA 1
ATOM 714 C C . GLY A 1 100 ? 19.302 5.215 -22.548 1.00 82.88 100 GLY A C 1
ATOM 715 O O . GLY A 1 100 ? 20.391 4.654 -22.508 1.00 82.88 100 GLY A O 1
ATOM 716 N N . VAL A 1 101 ? 18.320 4.834 -23.359 1.00 87.25 101 VAL A N 1
ATOM 717 C CA . VAL A 1 101 ? 18.380 3.754 -24.339 1.00 87.25 101 VAL A CA 1
ATOM 718 C C . VAL A 1 101 ? 18.497 4.346 -25.736 1.00 87.25 101 VAL A C 1
ATOM 720 O O . VAL A 1 101 ? 17.617 5.083 -26.182 1.00 87.25 101 VAL A O 1
ATOM 723 N N . THR A 1 102 ? 19.562 4.007 -26.447 1.00 88.88 102 THR A N 1
ATOM 724 C CA . THR A 1 102 ? 19.793 4.393 -27.844 1.00 88.88 102 THR A CA 1
ATOM 725 C C . THR A 1 102 ? 20.011 3.155 -28.699 1.00 88.88 102 THR A C 1
ATOM 727 O O . THR A 1 102 ? 20.487 2.139 -28.209 1.00 88.88 102 THR A O 1
ATOM 730 N N . LEU A 1 103 ? 19.683 3.239 -29.986 1.00 87.81 103 LEU A N 1
ATOM 731 C CA . LEU A 1 103 ? 19.930 2.170 -30.948 1.00 87.81 103 LEU A CA 1
ATOM 732 C C . LEU A 1 103 ? 20.789 2.730 -32.080 1.00 87.81 103 LEU A C 1
ATOM 734 O O . LEU A 1 103 ? 20.314 3.558 -32.857 1.00 87.81 103 LEU A O 1
ATOM 738 N N . THR A 1 104 ? 22.042 2.288 -32.164 1.00 85.81 104 THR A N 1
ATOM 739 C CA . THR A 1 104 ? 23.012 2.780 -33.153 1.00 85.81 104 THR A CA 1
ATOM 740 C C . THR A 1 104 ? 23.729 1.606 -33.796 1.00 85.81 104 THR A C 1
ATOM 742 O O . THR A 1 104 ? 24.309 0.785 -33.100 1.00 85.81 104 THR A O 1
ATOM 745 N N . GLY A 1 105 ? 23.699 1.505 -35.128 1.00 83.56 105 GLY A N 1
ATOM 746 C CA . GLY A 1 105 ? 24.514 0.524 -35.858 1.00 83.56 105 GLY A CA 1
ATOM 747 C C . GLY A 1 105 ? 24.270 -0.947 -35.490 1.00 83.56 105 GLY A C 1
ATOM 748 O O . GLY A 1 105 ? 25.179 -1.752 -35.637 1.00 83.56 105 GLY A O 1
ATOM 749 N N . GLY A 1 106 ? 23.070 -1.299 -35.0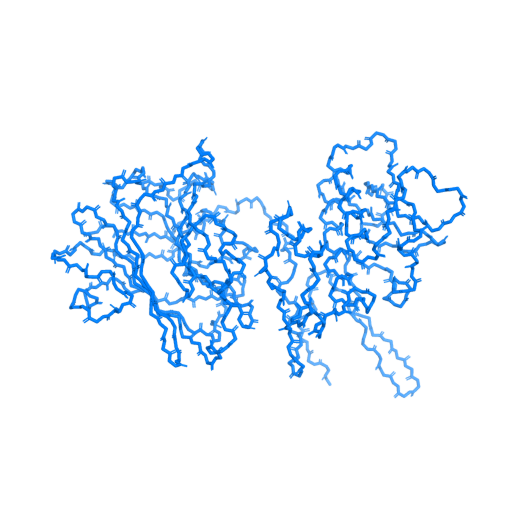07 1.00 85.81 106 GLY A N 1
ATOM 750 C CA . GLY A 1 106 ? 22.766 -2.654 -34.526 1.00 85.81 106 GLY A CA 1
ATOM 751 C C . GLY A 1 106 ? 23.140 -2.908 -33.062 1.00 85.81 106 GLY A C 1
ATOM 752 O O . GLY A 1 106 ? 23.063 -4.047 -32.613 1.00 85.81 106 GLY A O 1
ATOM 753 N N . THR A 1 107 ? 23.490 -1.865 -32.310 1.00 91.69 107 THR A N 1
ATOM 754 C CA . THR A 1 107 ? 23.747 -1.930 -30.869 1.00 91.69 107 THR A CA 1
ATOM 755 C C . THR A 1 107 ? 22.674 -1.174 -30.101 1.00 91.69 107 THR A C 1
ATOM 757 O O . THR A 1 107 ? 22.437 0.011 -30.347 1.00 91.69 107 THR A O 1
ATOM 760 N N . LEU A 1 108 ? 22.029 -1.868 -29.165 1.00 93.25 108 LEU A N 1
ATOM 761 C CA . LEU A 1 108 ? 21.137 -1.299 -28.168 1.00 93.25 108 LEU A CA 1
ATOM 762 C C . LEU A 1 108 ? 21.966 -0.863 -26.954 1.00 93.25 108 LEU A C 1
ATOM 764 O O . LEU A 1 108 ? 22.315 -1.664 -26.090 1.00 93.25 108 LEU A O 1
ATOM 768 N N . ASP A 1 109 ? 22.298 0.417 -26.914 1.00 92.88 109 ASP A N 1
ATOM 769 C CA . ASP A 1 109 ? 23.061 1.048 -25.844 1.00 92.88 109 ASP A CA 1
ATOM 770 C C . ASP A 1 109 ? 22.139 1.479 -24.705 1.00 92.88 109 ASP A C 1
ATOM 772 O O . ASP A 1 109 ? 21.187 2.225 -24.923 1.00 92.88 109 ASP A O 1
ATOM 776 N N . ILE A 1 110 ? 22.453 1.064 -23.482 1.00 92.50 110 ILE A N 1
ATOM 777 C CA . ILE A 1 110 ? 21.713 1.373 -22.260 1.00 92.50 110 ILE A CA 1
ATOM 778 C C . ILE A 1 110 ? 22.672 2.057 -21.284 1.00 92.50 110 ILE A C 1
ATOM 780 O O . ILE A 1 110 ? 23.571 1.423 -20.724 1.00 92.50 110 ILE A O 1
ATOM 784 N N . ARG A 1 111 ? 22.488 3.367 -21.086 1.00 91.25 111 ARG A N 1
ATOM 785 C CA . ARG A 1 111 ? 23.423 4.219 -20.342 1.00 91.25 111 ARG A CA 1
ATOM 786 C C . ARG A 1 111 ? 22.761 4.926 -19.163 1.00 91.25 111 ARG A C 1
ATOM 788 O O . ARG A 1 111 ? 21.820 5.692 -19.361 1.00 91.25 111 ARG A O 1
ATOM 795 N N . GLY A 1 112 ? 23.270 4.714 -17.950 1.00 81.94 112 GLY A N 1
ATOM 796 C CA . GLY A 1 112 ? 22.890 5.476 -16.750 1.00 81.94 112 GLY A CA 1
ATOM 797 C C . GLY A 1 112 ? 23.983 6.448 -16.302 1.00 81.94 112 GLY A C 1
ATOM 798 O O . GLY A 1 112 ? 25.125 6.324 -16.725 1.00 81.94 112 GLY A O 1
ATOM 799 N N . THR A 1 113 ? 23.690 7.414 -15.435 1.00 83.00 113 THR A N 1
ATOM 800 C CA . THR A 1 113 ? 24.721 8.315 -14.867 1.00 83.00 113 THR A CA 1
ATOM 801 C C . THR A 1 113 ? 25.672 7.595 -13.911 1.00 83.00 113 THR A C 1
ATOM 803 O O . THR A 1 113 ? 26.824 7.988 -13.761 1.00 83.00 113 THR A O 1
ATOM 806 N N . ASP A 1 114 ? 25.204 6.518 -13.285 1.00 81.19 114 ASP A N 1
ATOM 807 C CA . ASP A 1 114 ? 25.985 5.612 -12.447 1.00 81.19 114 ASP A CA 1
ATOM 808 C C . ASP A 1 114 ? 25.446 4.169 -12.562 1.00 81.19 114 ASP A C 1
ATOM 810 O O . ASP A 1 114 ? 24.537 3.889 -13.347 1.00 81.19 114 ASP A O 1
ATOM 814 N N . ALA A 1 115 ? 26.014 3.228 -11.803 1.00 72.38 115 ALA A N 1
ATOM 815 C CA . ALA A 1 115 ? 25.611 1.819 -11.836 1.00 72.38 115 ALA A CA 1
ATOM 816 C C . ALA A 1 115 ? 24.180 1.570 -11.318 1.00 72.38 115 ALA A C 1
ATOM 818 O O . ALA A 1 115 ? 23.500 0.655 -11.786 1.00 72.38 115 ALA A O 1
ATOM 819 N N . PHE A 1 116 ? 23.714 2.363 -10.348 1.00 66.75 116 PHE A N 1
ATOM 820 C CA . PHE A 1 116 ? 22.344 2.278 -9.845 1.00 66.75 116 PHE A CA 1
ATOM 821 C C . PHE A 1 116 ? 21.361 2.789 -10.887 1.00 66.75 116 PHE A C 1
ATOM 823 O O . PHE A 1 116 ? 20.386 2.108 -11.199 1.00 66.75 116 PHE A O 1
ATOM 830 N N . ASP A 1 117 ? 21.656 3.943 -11.466 1.00 73.00 117 ASP A N 1
ATOM 831 C CA . ASP A 1 117 ? 20.851 4.533 -12.516 1.00 73.00 117 ASP A CA 1
ATOM 832 C C . ASP A 1 117 ? 20.824 3.649 -13.771 1.00 73.00 117 ASP A C 1
ATOM 834 O O . ASP A 1 117 ? 19.758 3.416 -14.326 1.00 73.00 117 ASP A O 1
ATOM 838 N N . THR A 1 118 ? 21.950 3.037 -14.156 1.00 77.81 118 THR A N 1
ATOM 839 C CA . THR A 1 118 ? 22.013 2.080 -15.280 1.00 77.81 118 THR A CA 1
ATOM 840 C C . THR A 1 118 ? 21.037 0.921 -15.075 1.00 77.81 118 THR A C 1
ATOM 842 O O . THR A 1 118 ? 20.290 0.567 -15.984 1.00 77.81 118 THR A O 1
ATOM 845 N N . GLN A 1 119 ? 20.967 0.373 -13.858 1.00 73.00 119 GLN A N 1
ATOM 846 C CA . GLN A 1 119 ? 19.990 -0.661 -13.515 1.00 73.00 119 GLN A CA 1
ATOM 847 C C . GLN A 1 119 ? 18.538 -0.152 -13.583 1.00 73.00 119 GLN A C 1
ATOM 849 O O . GLN A 1 119 ? 17.648 -0.907 -13.973 1.00 73.00 119 GLN A O 1
ATOM 854 N N . GLN A 1 120 ? 18.275 1.112 -13.230 1.00 64.31 120 GLN A N 1
ATOM 855 C CA . GLN A 1 120 ? 16.940 1.704 -13.384 1.00 64.31 120 GLN A CA 1
ATOM 856 C C . GLN A 1 120 ? 16.557 1.867 -14.861 1.00 64.31 120 GLN A C 1
ATOM 858 O O . GLN A 1 120 ? 15.450 1.492 -15.237 1.00 64.31 120 GLN A O 1
ATOM 863 N N . VAL A 1 121 ? 17.482 2.324 -15.714 1.00 73.31 121 VAL A N 1
ATOM 864 C CA . VAL A 1 121 ? 17.243 2.433 -17.165 1.00 73.31 121 VAL A CA 1
ATOM 865 C C . VAL A 1 121 ? 16.922 1.065 -17.777 1.00 73.31 121 VAL A C 1
ATOM 867 O O . VAL A 1 121 ? 16.021 0.966 -18.610 1.00 73.31 121 VAL A O 1
ATOM 870 N N . VAL A 1 122 ? 17.594 -0.003 -17.327 1.00 77.62 122 VAL A N 1
ATOM 871 C CA . VAL A 1 122 ? 17.248 -1.381 -17.718 1.00 77.62 122 VAL A CA 1
ATOM 872 C C . VAL A 1 122 ? 15.822 -1.733 -17.311 1.00 77.62 122 VAL A C 1
ATOM 874 O O . VAL A 1 122 ? 15.053 -2.201 -18.145 1.00 77.62 122 VAL A O 1
ATOM 877 N N . TRP A 1 123 ? 15.440 -1.494 -16.056 1.00 64.62 123 TRP A N 1
ATOM 878 C CA . TRP A 1 123 ? 14.079 -1.767 -15.589 1.00 64.62 123 TRP A CA 1
ATOM 879 C C . TRP A 1 123 ? 13.016 -1.060 -16.429 1.00 64.62 123 TRP A C 1
ATOM 881 O O . TRP A 1 123 ? 12.001 -1.665 -16.777 1.00 64.62 123 TRP A O 1
ATOM 891 N N . ASP A 1 124 ? 13.250 0.203 -16.765 1.00 62.69 124 ASP A N 1
ATOM 892 C CA . ASP A 1 124 ? 12.311 0.994 -17.551 1.00 62.69 124 ASP A CA 1
ATOM 893 C C . ASP A 1 124 ? 12.211 0.490 -18.995 1.00 62.69 124 ASP A C 1
ATOM 895 O O . ASP A 1 124 ? 11.104 0.386 -19.528 1.00 62.69 124 ASP A O 1
ATOM 899 N N . LEU A 1 125 ? 13.332 0.079 -19.598 1.00 77.06 125 LEU A N 1
ATOM 900 C CA . LEU A 1 125 ? 13.340 -0.576 -20.906 1.00 77.06 125 LEU A CA 1
ATOM 901 C C . LEU A 1 125 ? 12.569 -1.900 -20.890 1.00 77.06 125 LEU A C 1
ATOM 903 O O . LEU A 1 125 ? 11.735 -2.129 -21.761 1.00 77.06 125 LEU A O 1
ATOM 907 N N . LEU A 1 126 ? 12.824 -2.774 -19.915 1.00 74.00 126 LEU A N 1
ATOM 908 C CA . LEU A 1 126 ? 12.171 -4.082 -19.853 1.00 74.00 126 LEU A CA 1
ATOM 909 C C . LEU A 1 126 ? 10.658 -3.940 -19.656 1.00 74.00 126 LEU A C 1
ATOM 911 O O . LEU A 1 126 ? 9.889 -4.602 -20.345 1.00 74.00 126 LEU A O 1
ATOM 915 N N . ARG A 1 127 ? 10.214 -3.018 -18.792 1.00 62.53 127 ARG A N 1
ATOM 916 C CA . ARG A 1 127 ? 8.783 -2.696 -18.629 1.00 62.53 127 ARG A CA 1
ATOM 917 C C . ARG A 1 127 ? 8.164 -2.143 -19.907 1.00 62.53 127 ARG A C 1
ATOM 919 O O . ARG A 1 127 ? 7.005 -2.430 -20.199 1.00 62.53 127 ARG A O 1
ATOM 926 N N . PHE A 1 128 ? 8.913 -1.324 -20.640 1.00 63.97 128 PHE A N 1
ATOM 927 C CA . PHE A 1 128 ? 8.474 -0.788 -21.920 1.00 63.97 128 PHE A CA 1
ATOM 928 C C . PHE A 1 128 ? 8.288 -1.905 -22.954 1.00 63.97 128 PHE A C 1
ATOM 930 O O . PHE A 1 128 ? 7.223 -2.002 -23.561 1.00 63.97 128 PHE A O 1
ATOM 937 N N . LEU A 1 129 ? 9.288 -2.775 -23.106 1.00 70.19 129 LEU A N 1
ATOM 938 C CA . LEU A 1 129 ? 9.249 -3.915 -24.020 1.00 70.19 129 LEU A CA 1
ATOM 939 C C . LEU A 1 129 ? 8.107 -4.873 -23.667 1.00 70.19 129 LEU A C 1
ATOM 941 O O . LEU A 1 129 ? 7.288 -5.175 -24.526 1.00 70.19 129 LEU A O 1
ATOM 945 N N . ASP A 1 130 ? 7.994 -5.273 -22.401 1.00 61.28 130 ASP A N 1
ATOM 946 C CA . ASP A 1 130 ? 6.937 -6.164 -21.907 1.00 61.28 130 ASP A CA 1
ATOM 947 C C . ASP A 1 130 ? 5.526 -5.654 -22.236 1.00 61.28 130 ASP A C 1
ATOM 949 O O . ASP A 1 130 ? 4.631 -6.424 -22.578 1.00 61.28 130 ASP A O 1
ATOM 953 N N . ARG A 1 131 ? 5.330 -4.334 -22.165 1.00 55.28 131 ARG A N 1
ATOM 954 C CA . ARG A 1 131 ? 4.018 -3.710 -22.335 1.00 55.28 131 ARG A CA 1
ATOM 955 C C . ARG A 1 131 ? 3.650 -3.413 -23.785 1.00 55.28 131 ARG A C 1
ATOM 957 O O . ARG A 1 131 ? 2.466 -3.466 -24.113 1.00 55.28 131 ARG A O 1
ATOM 964 N N . TYR A 1 132 ? 4.615 -3.020 -24.613 1.00 54.09 132 TYR A N 1
ATOM 965 C CA . TYR A 1 132 ? 4.327 -2.415 -25.920 1.00 54.09 132 TYR A CA 1
ATOM 966 C C . TYR A 1 132 ? 4.884 -3.193 -27.100 1.00 54.09 132 TYR A C 1
ATOM 968 O O . TYR A 1 132 ? 4.373 -3.061 -28.211 1.00 54.09 132 TYR A O 1
ATOM 976 N N . ASP A 1 133 ? 5.919 -3.995 -26.893 1.00 60.69 133 ASP A N 1
ATOM 977 C CA . ASP A 1 133 ? 6.464 -4.795 -27.968 1.00 60.69 133 ASP A CA 1
ATOM 978 C C . ASP A 1 133 ? 5.613 -6.052 -28.143 1.00 60.69 133 ASP A C 1
ATOM 980 O O . ASP A 1 133 ? 5.521 -6.900 -27.254 1.00 60.69 133 ASP A O 1
ATOM 984 N N . SER A 1 134 ? 5.000 -6.182 -29.317 1.00 58.56 134 SER A N 1
ATOM 985 C CA . SER A 1 134 ? 4.139 -7.317 -29.662 1.00 58.56 134 SER A CA 1
ATOM 986 C C . SER A 1 134 ? 4.829 -8.684 -29.581 1.00 58.56 134 SER A C 1
ATOM 988 O O . SER A 1 134 ? 4.141 -9.694 -29.483 1.00 58.56 134 SER A O 1
ATOM 990 N N . ARG A 1 135 ? 6.170 -8.738 -29.579 1.00 65.75 135 ARG A N 1
ATOM 991 C CA . ARG A 1 135 ? 6.936 -9.973 -29.325 1.00 65.75 135 ARG A CA 1
ATOM 992 C C . ARG A 1 135 ? 6.820 -10.437 -27.874 1.00 65.75 135 ARG A C 1
ATOM 994 O O . ARG A 1 135 ? 7.047 -11.607 -27.587 1.00 65.75 135 ARG A O 1
ATOM 1001 N N . PHE A 1 136 ? 6.482 -9.513 -26.977 1.00 61.16 136 PHE A N 1
ATOM 1002 C CA . PHE A 1 136 ? 6.408 -9.699 -25.531 1.00 61.16 136 PHE A CA 1
ATOM 1003 C C . PHE A 1 136 ? 4.987 -9.507 -24.968 1.00 61.16 136 PHE A C 1
ATOM 1005 O O . PHE A 1 136 ? 4.755 -9.830 -23.806 1.00 61.16 136 PHE A O 1
ATOM 1012 N N . THR A 1 137 ? 4.013 -9.075 -25.785 1.00 49.47 137 THR A N 1
ATOM 1013 C CA . THR A 1 137 ? 2.585 -8.964 -25.419 1.00 49.47 137 THR A CA 1
ATOM 1014 C C . THR A 1 137 ? 1.739 -10.086 -26.039 1.00 49.47 137 THR A C 1
ATOM 1016 O O . THR A 1 137 ? 2.021 -10.585 -27.120 1.00 49.47 137 THR A O 1
ATOM 1019 N N . PRO A 1 138 ? 0.653 -10.510 -25.390 1.00 41.19 138 PRO A N 1
ATOM 1020 C CA . PRO A 1 138 ? 0.708 -11.552 -24.388 1.00 41.19 138 PRO A CA 1
ATOM 1021 C C . PRO A 1 138 ? 0.078 -12.850 -24.896 1.00 41.19 138 PRO A C 1
ATOM 1023 O O . PRO A 1 138 ? -0.899 -12.835 -25.646 1.00 41.19 138 PRO A O 1
ATOM 1026 N N . ILE A 1 139 ? 0.510 -13.991 -24.358 1.00 37.28 139 ILE A N 1
ATOM 1027 C CA . ILE A 1 139 ? -0.275 -15.235 -24.390 1.00 37.28 139 ILE A CA 1
ATOM 1028 C C . ILE A 1 139 ? -1.484 -15.070 -23.443 1.00 37.28 139 ILE A C 1
ATOM 1030 O O . ILE A 1 139 ? -1.653 -15.774 -22.459 1.00 37.28 139 ILE A O 1
ATOM 1034 N N . HIS A 1 140 ? -2.348 -14.094 -23.712 1.00 32.66 140 HIS A N 1
ATOM 1035 C CA . HIS A 1 140 ? -3.525 -13.782 -22.903 1.00 32.66 140 HIS A CA 1
ATOM 1036 C C . HIS A 1 140 ? -4.699 -14.745 -23.195 1.00 32.66 140 HIS A C 1
ATOM 1038 O O . HIS A 1 140 ? -5.751 -14.617 -22.580 1.00 32.66 140 HIS A O 1
ATOM 1044 N N . ALA A 1 141 ? -4.523 -15.729 -24.093 1.00 31.64 141 ALA A N 1
ATOM 1045 C CA . ALA A 1 141 ? -5.535 -16.741 -24.423 1.00 31.64 141 ALA A CA 1
ATOM 1046 C C . ALA A 1 141 ? -5.124 -18.199 -24.118 1.00 31.64 141 ALA A C 1
ATOM 1048 O O . ALA A 1 141 ? -6.004 -19.019 -23.881 1.00 31.64 141 ALA A O 1
ATOM 1049 N N . ALA A 1 142 ? -3.827 -18.542 -24.078 1.00 31.48 142 ALA A N 1
ATOM 1050 C CA . ALA A 1 142 ? -3.391 -19.931 -23.840 1.00 31.48 142 ALA A CA 1
ATOM 1051 C C . ALA A 1 142 ? -2.879 -20.205 -22.410 1.00 31.48 142 ALA A C 1
ATOM 1053 O O . ALA A 1 142 ? -2.790 -21.361 -22.009 1.00 31.48 142 ALA A O 1
ATOM 1054 N N . LEU A 1 143 ? -2.619 -19.168 -21.602 1.00 31.69 143 LEU A N 1
ATOM 1055 C CA . LEU A 1 143 ? -2.183 -19.322 -20.203 1.00 31.69 143 LEU A CA 1
ATOM 1056 C C . LEU A 1 143 ? -3.310 -19.728 -19.234 1.00 31.69 143 LEU A C 1
ATOM 1058 O O . LEU A 1 143 ? -3.034 -20.057 -18.084 1.00 31.69 143 LEU A O 1
ATOM 1062 N N . TYR A 1 144 ? -4.565 -19.759 -19.694 1.00 32.81 144 TYR A N 1
ATOM 1063 C CA . TYR A 1 144 ? -5.732 -20.063 -18.859 1.00 32.81 144 TYR A CA 1
ATOM 1064 C C . TYR A 1 144 ? -6.478 -21.349 -19.259 1.00 32.81 144 TYR A C 1
ATOM 1066 O O . TYR A 1 144 ? -7.648 -21.489 -18.912 1.00 32.81 144 TYR A O 1
ATOM 1074 N N . GLY A 1 145 ? -5.843 -22.305 -19.967 1.00 31.27 145 GLY A N 1
ATOM 1075 C CA . GLY A 1 145 ? -6.604 -23.462 -20.471 1.00 31.27 145 GLY A CA 1
ATOM 1076 C C . GLY A 1 145 ? -5.923 -24.769 -20.901 1.00 31.27 145 GLY A C 1
ATOM 1077 O O . GLY A 1 145 ? -6.658 -25.652 -21.330 1.00 31.27 145 GLY A O 1
ATOM 1078 N N . SER A 1 146 ? -4.605 -24.987 -20.799 1.00 31.50 146 SER A N 1
ATOM 1079 C CA . SER A 1 146 ? -4.023 -26.295 -21.186 1.00 31.50 146 SER A CA 1
ATOM 1080 C C . SER A 1 146 ? -3.044 -26.847 -20.150 1.00 31.50 146 SER A C 1
ATOM 1082 O O . SER A 1 146 ? -1.978 -26.282 -19.923 1.00 31.50 146 SER A O 1
ATOM 1084 N N . GLY A 1 147 ? -3.425 -27.965 -19.527 1.00 35.81 147 GLY A N 1
ATOM 1085 C CA . GLY A 1 147 ? -2.711 -28.626 -18.434 1.00 35.81 147 GLY A CA 1
ATOM 1086 C C . GLY A 1 147 ? -1.524 -29.480 -18.877 1.00 35.81 147 GLY A C 1
ATOM 1087 O O . GLY A 1 147 ? -1.566 -30.702 -18.757 1.00 35.81 147 GLY A O 1
ATOM 1088 N N . ASP A 1 148 ? -0.455 -28.841 -19.347 1.00 41.03 148 ASP A N 1
ATOM 1089 C CA . ASP A 1 148 ? 0.850 -29.488 -19.512 1.00 41.03 148 ASP A CA 1
ATOM 1090 C C . ASP A 1 148 ? 1.603 -29.543 -18.161 1.00 41.03 148 ASP A C 1
ATOM 1092 O O . ASP A 1 148 ? 1.772 -28.543 -17.448 1.00 41.03 148 ASP A O 1
ATOM 1096 N N . ALA A 1 149 ? 2.049 -30.749 -17.800 1.00 42.78 149 ALA A N 1
ATOM 1097 C CA . ALA A 1 149 ? 2.763 -31.060 -16.567 1.00 42.78 149 ALA A CA 1
ATOM 1098 C C . ALA A 1 149 ? 4.153 -30.402 -16.481 1.00 42.78 149 ALA A C 1
ATOM 1100 O O . ALA A 1 149 ? 4.600 -30.078 -15.380 1.00 42.78 149 ALA A O 1
ATOM 1101 N N . ALA A 1 150 ? 4.827 -30.154 -17.608 1.00 41.03 150 ALA A N 1
ATOM 1102 C CA . ALA A 1 150 ? 6.157 -29.546 -17.627 1.00 41.03 150 ALA A CA 1
ATOM 1103 C C . ALA A 1 150 ? 6.110 -28.058 -17.240 1.00 41.03 150 ALA A C 1
ATOM 1105 O O . ALA A 1 150 ? 6.902 -27.600 -16.415 1.00 41.03 150 ALA A O 1
ATOM 1106 N N . THR A 1 151 ? 5.128 -27.315 -17.759 1.00 38.97 151 THR A N 1
ATOM 1107 C CA . THR A 1 151 ? 4.895 -25.902 -17.417 1.00 38.97 151 THR A CA 1
ATOM 1108 C C . THR A 1 151 ? 4.426 -25.738 -15.973 1.00 38.97 151 THR A C 1
ATOM 1110 O O . THR A 1 151 ? 4.876 -24.831 -15.274 1.00 38.97 151 THR A O 1
ATOM 1113 N N . THR A 1 152 ? 3.581 -26.654 -15.493 1.00 47.31 152 THR A N 1
ATOM 1114 C CA . THR A 1 152 ? 3.139 -26.687 -14.092 1.00 47.31 152 THR A CA 1
ATOM 1115 C C . THR A 1 152 ? 4.325 -26.885 -13.149 1.00 47.31 152 THR A C 1
ATOM 1117 O O . THR A 1 152 ? 4.456 -26.168 -12.159 1.00 47.31 152 THR A O 1
ATOM 1120 N N . GLU A 1 153 ? 5.242 -27.797 -13.477 1.00 45.03 153 GLU A N 1
ATOM 1121 C CA . GLU A 1 153 ? 6.377 -28.086 -12.602 1.00 45.03 153 GLU A CA 1
ATOM 1122 C C . GLU A 1 153 ? 7.484 -27.026 -12.676 1.00 45.03 153 GLU A C 1
ATOM 1124 O O . GLU A 1 153 ? 8.148 -26.760 -11.676 1.00 45.03 153 GLU A O 1
ATOM 1129 N N . MET A 1 154 ? 7.635 -26.344 -13.815 1.00 40.88 154 MET A N 1
ATOM 1130 C CA . MET A 1 154 ? 8.500 -25.168 -13.955 1.00 40.88 154 MET A CA 1
ATOM 1131 C C . MET A 1 154 ? 7.988 -23.981 -13.123 1.00 40.88 154 MET A C 1
ATOM 1133 O O . MET A 1 154 ? 8.733 -23.418 -12.323 1.00 40.88 154 MET A O 1
ATOM 1137 N N . LEU A 1 155 ? 6.703 -23.636 -13.253 1.00 39.44 155 LEU A N 1
ATOM 1138 C CA . LEU A 1 155 ? 6.071 -22.552 -12.491 1.00 39.44 155 LEU A CA 1
ATOM 1139 C C . LEU A 1 155 ? 6.033 -22.856 -10.988 1.00 39.44 155 LEU A C 1
ATOM 1141 O O . LEU A 1 155 ? 6.183 -21.952 -10.172 1.00 39.44 155 LEU A O 1
ATOM 1145 N N . LYS A 1 156 ? 5.893 -24.126 -10.602 1.00 46.03 156 LYS A N 1
ATOM 1146 C CA . LYS A 1 156 ? 5.987 -24.568 -9.206 1.00 46.03 156 LYS A CA 1
ATOM 1147 C C . LYS A 1 156 ? 7.415 -24.464 -8.656 1.00 46.03 156 LYS A C 1
ATOM 1149 O O . LYS A 1 156 ? 7.580 -24.003 -7.533 1.00 46.03 156 LYS A O 1
ATOM 1154 N N . LYS A 1 157 ? 8.444 -24.822 -9.439 1.00 41.81 157 LYS A N 1
ATOM 1155 C CA . LYS A 1 157 ? 9.864 -24.661 -9.055 1.00 41.81 157 LYS A CA 1
ATOM 1156 C C . LYS A 1 157 ? 10.292 -23.197 -8.923 1.00 41.81 157 LYS A C 1
ATOM 1158 O O . LYS A 1 157 ? 11.159 -22.904 -8.110 1.00 41.81 157 LYS A O 1
ATOM 1163 N N . ALA A 1 158 ? 9.679 -22.299 -9.692 1.00 36.66 158 ALA A N 1
ATOM 1164 C CA . ALA A 1 158 ? 9.940 -20.859 -9.650 1.00 36.66 158 ALA A CA 1
ATOM 1165 C C . ALA A 1 158 ? 9.010 -20.075 -8.697 1.00 36.66 158 ALA A C 1
ATOM 1167 O O . ALA A 1 158 ? 9.179 -18.871 -8.544 1.00 36.66 158 ALA A O 1
ATOM 1168 N N . GLY A 1 159 ? 8.014 -20.723 -8.075 1.00 34.66 159 GLY A N 1
ATOM 1169 C CA . GLY A 1 159 ? 7.031 -20.062 -7.201 1.00 34.66 159 GLY A CA 1
ATOM 1170 C C . GLY A 1 159 ? 5.986 -19.194 -7.925 1.00 34.66 159 GLY A C 1
ATOM 1171 O O . GLY A 1 159 ? 5.305 -18.396 -7.290 1.00 34.66 159 GLY A O 1
ATOM 1172 N N . LEU A 1 160 ? 5.842 -19.346 -9.244 1.00 39.16 160 LEU A N 1
ATOM 1173 C CA . LEU A 1 160 ? 5.020 -18.509 -10.133 1.00 39.16 160 LEU A CA 1
ATOM 1174 C C . LEU A 1 160 ? 3.679 -19.151 -10.528 1.00 39.16 160 LEU A C 1
ATOM 1176 O O . LEU A 1 160 ? 2.897 -18.571 -11.286 1.00 39.16 160 LEU A O 1
ATOM 1180 N N . LEU A 1 161 ? 3.386 -20.357 -10.036 1.00 36.81 161 LEU A N 1
ATOM 1181 C CA . LEU A 1 161 ? 2.105 -21.011 -10.284 1.00 36.81 161 LEU A CA 1
ATOM 1182 C C . LEU A 1 161 ? 0.981 -20.196 -9.604 1.00 36.81 161 LEU A C 1
ATOM 1184 O O . LEU A 1 161 ? 0.961 -20.101 -8.380 1.00 36.81 161 LEU A O 1
ATOM 1188 N N . LYS A 1 162 ? 0.032 -19.671 -10.402 1.00 35.03 162 LYS A N 1
ATOM 1189 C CA . LYS A 1 162 ? -1.148 -18.852 -10.016 1.00 35.03 162 LYS A CA 1
ATOM 1190 C C . LYS A 1 162 ? -0.973 -17.321 -9.904 1.00 35.03 162 LYS A C 1
ATOM 1192 O O . LYS A 1 162 ? -1.893 -16.675 -9.416 1.00 35.03 162 LYS A O 1
ATOM 1197 N N . GLN A 1 163 ? 0.103 -16.711 -10.406 1.00 31.06 163 GLN A N 1
ATOM 1198 C CA . GLN A 1 163 ? 0.201 -15.238 -10.477 1.00 31.06 163 GLN A CA 1
ATOM 1199 C C . GLN A 1 163 ? -0.353 -14.678 -11.808 1.00 31.06 163 GLN A C 1
ATOM 1201 O O . GLN A 1 163 ? -0.028 -15.199 -12.873 1.00 31.06 163 GLN A O 1
ATOM 1206 N N . TRP A 1 164 ? -1.181 -13.625 -11.775 1.00 32.69 164 TRP A N 1
ATOM 1207 C CA . TRP A 1 164 ? -1.696 -12.922 -12.962 1.00 32.69 164 TRP A CA 1
ATOM 1208 C C . TRP A 1 164 ? -1.003 -11.575 -13.191 1.00 32.69 164 TRP A C 1
ATOM 1210 O O . TRP A 1 164 ? -0.637 -10.862 -12.259 1.00 32.69 164 TRP A O 1
ATOM 1220 N N . VAL A 1 165 ? -0.935 -11.191 -14.468 1.00 29.80 165 VAL A N 1
ATOM 1221 C CA . VAL A 1 165 ? -0.542 -9.865 -14.963 1.00 29.80 165 VAL A CA 1
ATOM 1222 C C . VAL A 1 165 ? -1.802 -9.137 -15.457 1.00 29.80 165 VAL A C 1
ATOM 1224 O O . VAL A 1 165 ? -2.677 -9.737 -16.080 1.00 29.80 165 VAL A O 1
ATOM 1227 N N . ARG A 1 166 ? -1.933 -7.848 -15.126 1.00 27.97 166 ARG A N 1
ATOM 1228 C CA . ARG A 1 166 ? -3.149 -7.036 -15.309 1.00 27.97 166 ARG A CA 1
ATOM 1229 C C . ARG A 1 166 ? -3.305 -6.526 -16.749 1.00 27.97 166 ARG A C 1
ATOM 1231 O O . ARG A 1 166 ? -2.385 -5.924 -17.297 1.00 27.97 166 ARG A O 1
ATOM 1238 N N . ALA A 1 167 ? -4.504 -6.684 -17.311 1.00 26.41 167 ALA A N 1
ATOM 1239 C CA . ALA A 1 167 ? -4.922 -6.082 -18.576 1.00 26.41 167 ALA A CA 1
ATOM 1240 C C . ALA A 1 167 ? -5.436 -4.644 -18.367 1.00 26.41 167 ALA A C 1
ATOM 1242 O O . ALA A 1 167 ? -6.294 -4.412 -17.516 1.00 26.41 167 ALA A O 1
ATOM 1243 N N . VAL A 1 168 ? -4.973 -3.694 -19.184 1.00 28.92 168 VAL A N 1
ATOM 1244 C CA . VAL A 1 168 ? -5.677 -2.418 -19.397 1.00 28.92 168 VAL A CA 1
ATOM 1245 C C . VAL A 1 168 ? -6.571 -2.601 -20.623 1.00 28.92 168 VAL A C 1
ATOM 1247 O O . VAL A 1 168 ? -6.084 -2.927 -21.707 1.00 28.92 168 VAL A O 1
ATOM 1250 N N . GLN A 1 169 ? -7.884 -2.464 -20.438 1.00 28.95 169 GLN A N 1
ATOM 1251 C CA . GLN A 1 169 ? -8.871 -2.570 -21.511 1.00 28.95 169 GLN A CA 1
ATOM 1252 C C . GLN A 1 169 ? -8.967 -1.249 -22.292 1.00 28.95 169 GLN A C 1
ATOM 1254 O O . GLN A 1 169 ? -8.660 -0.176 -21.778 1.00 28.95 169 GLN A O 1
ATOM 1259 N N . ARG A 1 170 ? -9.330 -1.381 -23.571 1.00 39.38 170 ARG A N 1
ATOM 1260 C CA . ARG A 1 170 ? -9.303 -0.357 -24.623 1.00 39.38 170 ARG A CA 1
ATOM 1261 C C . ARG A 1 170 ? -10.343 0.749 -24.384 1.00 39.38 170 ARG A C 1
ATOM 1263 O O . ARG A 1 170 ? -11.422 0.468 -23.878 1.00 39.38 170 ARG A O 1
ATOM 1270 N N . ASP A 1 171 ? -9.988 1.960 -24.819 1.00 36.38 171 ASP A N 1
ATOM 1271 C CA . ASP A 1 171 ? -10.787 3.202 -24.882 1.00 36.38 171 ASP A CA 1
ATOM 1272 C C . ASP A 1 171 ? -10.768 4.168 -23.685 1.00 36.38 171 ASP A C 1
ATOM 1274 O O . ASP A 1 171 ? -11.659 4.999 -23.530 1.00 36.38 171 ASP A O 1
ATOM 1278 N N . THR A 1 172 ? -9.691 4.194 -22.898 1.00 35.56 172 THR A N 1
ATOM 1279 C CA . THR A 1 172 ? -9.407 5.341 -22.013 1.00 35.56 172 THR A CA 1
ATOM 1280 C C . THR A 1 172 ? -8.182 6.103 -22.518 1.00 35.56 172 THR A C 1
ATOM 1282 O O . THR A 1 172 ? -7.126 5.509 -22.744 1.00 35.56 172 THR A O 1
ATOM 1285 N N . ARG A 1 173 ? -8.313 7.425 -22.723 1.00 36.59 173 ARG A N 1
ATOM 1286 C CA . ARG A 1 173 ? -7.174 8.322 -22.993 1.00 36.59 173 ARG A CA 1
ATOM 1287 C C . ARG A 1 173 ? -6.138 8.141 -21.877 1.00 36.59 173 ARG A C 1
ATOM 1289 O O . ARG A 1 173 ? -6.442 8.320 -20.702 1.00 36.59 173 ARG A O 1
ATOM 1296 N N . LEU A 1 174 ? -4.936 7.729 -22.269 1.00 36.69 174 LEU A N 1
ATOM 1297 C CA . LEU A 1 174 ? -3.827 7.364 -21.389 1.00 36.69 174 LEU A CA 1
ATOM 1298 C C . LEU A 1 174 ? -3.308 8.576 -20.601 1.00 36.69 174 LEU A C 1
ATOM 1300 O O . LEU A 1 174 ? -2.607 9.416 -21.156 1.00 36.69 174 LEU A O 1
ATOM 1304 N N . ALA A 1 175 ? -3.556 8.614 -19.291 1.00 33.94 175 ALA A N 1
ATOM 1305 C CA . ALA A 1 175 ? -2.796 9.452 -18.369 1.00 33.94 175 ALA A CA 1
ATOM 1306 C C . ALA A 1 175 ? -1.518 8.700 -17.951 1.00 33.94 175 ALA A C 1
ATOM 1308 O O . ALA A 1 175 ? -1.535 7.802 -17.111 1.00 33.94 175 ALA A O 1
ATOM 1309 N N . TRP A 1 176 ? -0.389 9.042 -18.573 1.00 40.12 176 TRP A N 1
ATOM 1310 C CA . TRP A 1 176 ? 0.889 8.321 -18.446 1.00 40.12 176 TRP A CA 1
ATOM 1311 C C . TRP A 1 176 ? 1.636 8.568 -17.119 1.00 40.12 176 TRP A C 1
ATOM 1313 O O . TRP A 1 176 ? 2.708 8.010 -16.876 1.00 40.12 176 TRP A O 1
ATOM 1323 N N . ASN A 1 177 ? 1.068 9.377 -16.224 1.00 38.31 177 ASN A N 1
ATOM 1324 C CA . ASN A 1 177 ? 1.747 9.854 -15.022 1.00 38.31 177 ASN A CA 1
ATOM 1325 C C . ASN A 1 177 ? 1.982 8.759 -13.977 1.00 38.31 177 ASN A C 1
ATOM 1327 O O . ASN A 1 177 ? 2.778 8.979 -13.075 1.00 38.31 177 ASN A O 1
ATOM 1331 N N . GLY A 1 178 ? 1.390 7.569 -14.097 1.00 37.38 178 GLY A N 1
ATOM 1332 C CA . GLY A 1 178 ? 1.577 6.474 -13.138 1.00 37.38 178 GLY A CA 1
ATOM 1333 C C . GLY A 1 178 ? 2.983 5.850 -13.092 1.00 37.38 178 GLY A C 1
ATOM 1334 O O . GLY A 1 178 ? 3.263 5.111 -12.154 1.00 37.38 178 GLY A O 1
ATOM 1335 N N . PHE A 1 179 ? 3.880 6.135 -14.053 1.00 38.03 179 PHE A N 1
ATOM 1336 C CA . PHE A 1 179 ? 5.031 5.245 -14.314 1.00 38.03 179 PHE A CA 1
ATOM 1337 C C . PHE A 1 179 ? 6.447 5.794 -14.059 1.00 38.03 179 PHE A C 1
ATOM 1339 O O . PHE A 1 179 ? 7.358 4.987 -13.907 1.00 38.03 179 PHE A O 1
ATOM 1346 N N . ALA A 1 180 ? 6.673 7.108 -13.962 1.00 33.22 180 ALA A N 1
ATOM 1347 C CA . ALA A 1 180 ? 8.004 7.654 -13.657 1.00 33.22 180 ALA A CA 1
ATOM 1348 C C . ALA A 1 180 ? 8.172 7.942 -12.157 1.00 33.22 180 ALA A C 1
ATOM 1350 O O . ALA A 1 180 ? 7.315 8.585 -11.545 1.00 33.22 180 ALA A O 1
ATOM 1351 N N . LYS A 1 181 ? 9.301 7.526 -11.568 1.00 33.16 181 LYS A N 1
ATOM 1352 C CA . LYS A 1 181 ? 9.757 8.088 -10.291 1.00 33.16 181 LYS A CA 1
ATOM 1353 C C . LYS A 1 181 ? 10.070 9.570 -10.551 1.00 33.16 181 LYS A C 1
ATOM 1355 O O . LYS A 1 181 ? 10.820 9.827 -11.493 1.00 33.16 181 LYS A O 1
ATOM 1360 N N . PRO A 1 182 ? 9.506 10.537 -9.805 1.00 36.28 182 PRO A N 1
ATOM 1361 C CA . PRO A 1 182 ? 9.921 11.929 -9.961 1.00 36.28 182 PRO A CA 1
ATOM 1362 C C . PRO A 1 182 ? 11.443 12.027 -9.785 1.00 36.28 182 PRO A C 1
ATOM 1364 O O . PRO A 1 182 ? 12.019 11.278 -8.985 1.00 36.28 182 PRO A O 1
ATOM 1367 N N . GLU A 1 183 ? 12.096 12.913 -10.548 1.00 35.38 183 GLU A N 1
ATOM 1368 C CA . GLU A 1 183 ? 13.490 13.271 -10.280 1.00 35.38 183 GLU A CA 1
ATOM 1369 C C . GLU A 1 183 ? 13.620 13.596 -8.793 1.00 35.38 183 GLU A C 1
ATOM 1371 O O . GLU A 1 183 ? 12.776 14.280 -8.212 1.00 35.38 183 GLU A O 1
ATOM 1376 N N . ARG A 1 184 ? 14.662 13.061 -8.153 1.00 37.31 184 ARG A N 1
ATOM 1377 C CA . ARG A 1 184 ? 14.929 13.288 -6.733 1.00 37.31 184 ARG A CA 1
ATOM 1378 C C . ARG A 1 184 ? 15.477 14.708 -6.548 1.00 37.31 184 ARG A C 1
ATOM 1380 O O . ARG A 1 184 ? 16.626 14.891 -6.163 1.00 37.31 184 ARG A O 1
ATOM 1387 N N . THR A 1 185 ? 14.677 15.726 -6.851 1.00 33.47 185 THR A N 1
ATOM 1388 C CA . THR A 1 185 ? 14.982 17.132 -6.572 1.00 33.47 185 THR A CA 1
ATOM 1389 C C . THR A 1 185 ? 14.568 17.459 -5.147 1.00 33.47 185 THR A C 1
ATOM 1391 O O . THR A 1 185 ? 13.578 18.137 -4.907 1.00 33.47 185 THR A O 1
ATOM 1394 N N . ALA A 1 186 ? 15.311 16.877 -4.214 1.00 32.84 186 ALA A N 1
ATOM 1395 C CA . ALA A 1 186 ? 15.562 17.302 -2.841 1.00 32.84 186 ALA A CA 1
ATOM 1396 C C . ALA A 1 186 ? 16.222 16.107 -2.132 1.00 32.84 186 ALA A C 1
ATOM 1398 O O . ALA A 1 186 ? 16.055 14.950 -2.536 1.00 32.84 186 ALA A O 1
ATOM 1399 N N . GLY A 1 187 ? 16.946 16.345 -1.038 1.00 39.28 187 GLY A N 1
ATOM 1400 C CA . GLY A 1 187 ? 17.100 15.304 -0.014 1.00 39.28 187 GLY A CA 1
ATOM 1401 C C . GLY A 1 187 ? 15.720 14.838 0.485 1.00 39.28 187 GLY A C 1
ATOM 1402 O O . GLY A 1 187 ? 14.703 15.227 -0.088 1.00 39.28 187 GLY A O 1
ATOM 1403 N N . PRO A 1 188 ? 15.616 14.039 1.558 1.00 41.47 188 PRO A N 1
ATOM 1404 C CA . PRO A 1 188 ? 14.353 14.013 2.284 1.00 41.47 188 PRO A CA 1
ATOM 1405 C C . PRO A 1 188 ? 14.054 15.472 2.642 1.00 41.47 188 PRO A C 1
ATOM 1407 O O . PRO A 1 188 ? 14.743 16.056 3.478 1.00 41.47 188 PRO A O 1
ATOM 1410 N N . GLY A 1 189 ? 13.137 16.109 1.907 1.00 48.09 189 GLY A N 1
ATOM 1411 C CA . GLY A 1 189 ? 12.666 17.433 2.262 1.00 48.09 189 GLY A CA 1
ATOM 1412 C C . GLY A 1 189 ? 12.235 17.303 3.707 1.00 48.09 189 GLY A C 1
ATOM 1413 O O . GLY A 1 189 ? 11.551 16.337 4.044 1.00 48.09 189 GLY A O 1
ATOM 1414 N N . THR A 1 190 ? 12.733 18.172 4.576 1.00 54.06 190 THR A N 1
ATOM 1415 C CA . THR A 1 190 ? 12.286 18.208 5.964 1.00 54.06 190 THR A CA 1
ATOM 1416 C C . THR A 1 190 ? 10.774 18.369 5.922 1.00 54.06 190 THR A C 1
ATOM 1418 O O . THR A 1 190 ? 10.277 19.439 5.574 1.00 54.06 190 THR A O 1
ATOM 1421 N N . VAL A 1 191 ? 10.049 17.276 6.152 1.00 64.50 191 VAL A N 1
ATOM 1422 C CA . VAL A 1 191 ? 8.593 17.285 6.166 1.00 64.50 191 VAL A CA 1
ATOM 1423 C C . VAL A 1 191 ? 8.220 18.012 7.441 1.00 64.50 191 VAL A C 1
ATOM 1425 O O . VAL A 1 191 ? 8.558 17.535 8.522 1.00 64.50 191 VAL A O 1
ATOM 1428 N N . ASN A 1 192 ? 7.588 19.179 7.324 1.00 70.25 192 ASN A N 1
ATOM 1429 C CA . ASN A 1 192 ? 7.093 19.879 8.496 1.00 70.25 192 ASN A CA 1
ATOM 1430 C C . ASN A 1 192 ? 5.981 19.019 9.124 1.00 70.25 192 ASN A C 1
ATOM 1432 O O . ASN A 1 192 ? 4.970 18.776 8.462 1.00 70.25 192 ASN A O 1
ATOM 1436 N N . PRO A 1 193 ? 6.128 18.534 10.372 1.00 68.50 193 PRO A N 1
ATOM 1437 C CA . PRO A 1 193 ? 5.115 17.687 10.990 1.00 68.50 193 PRO A CA 1
ATOM 1438 C C . PRO A 1 193 ? 3.757 18.373 11.149 1.00 68.50 193 PRO A C 1
ATOM 1440 O O . PRO A 1 193 ? 2.749 17.681 11.243 1.00 68.50 193 PRO A O 1
ATOM 1443 N N . GLU A 1 194 ? 3.723 19.708 11.156 1.00 73.44 194 GLU A N 1
ATOM 1444 C CA . GLU A 1 194 ? 2.486 20.499 11.206 1.00 73.44 194 GLU A CA 1
ATOM 1445 C C . GLU A 1 194 ? 1.656 20.410 9.916 1.00 73.44 194 GLU A C 1
ATOM 1447 O O . GLU A 1 194 ? 0.457 20.670 9.942 1.00 73.44 194 GLU A O 1
ATOM 1452 N N . GLU A 1 195 ? 2.266 20.017 8.796 1.00 79.88 195 GLU A N 1
ATOM 1453 C CA . GLU A 1 195 ? 1.591 19.850 7.500 1.00 79.88 195 GLU A CA 1
ATOM 1454 C C . GLU A 1 195 ? 1.010 18.442 7.313 1.00 79.88 195 GLU A C 1
ATOM 1456 O O . GLU A 1 195 ? 0.374 18.152 6.299 1.00 79.88 195 GLU A O 1
ATOM 1461 N N . LEU A 1 196 ? 1.244 17.542 8.270 1.00 89.06 196 LEU A N 1
ATOM 1462 C CA . LEU A 1 196 ? 0.775 16.167 8.201 1.00 89.06 196 LEU A CA 1
ATOM 1463 C C . LEU A 1 196 ? -0.625 16.043 8.794 1.00 89.06 196 LEU A C 1
ATOM 1465 O O . LEU A 1 196 ? -0.908 16.640 9.838 1.00 89.06 196 LEU A O 1
ATOM 1469 N N . PRO A 1 197 ? -1.502 15.223 8.189 1.00 93.38 197 PRO A N 1
ATOM 1470 C CA . PRO A 1 197 ? -2.803 14.983 8.771 1.00 93.38 197 PRO A CA 1
ATOM 1471 C C . PRO A 1 197 ? -2.637 14.299 10.124 1.00 93.38 197 PRO A C 1
ATOM 1473 O O . PRO A 1 197 ? -1.711 13.516 10.364 1.00 93.38 197 PRO A O 1
ATOM 1476 N N . SER A 1 198 ? -3.553 14.623 11.026 1.00 94.50 198 SER A N 1
ATOM 1477 C CA . SER A 1 198 ? -3.548 14.082 12.371 1.00 94.50 198 SER A CA 1
ATOM 1478 C C . SER A 1 198 ? -4.949 13.679 12.782 1.00 94.50 198 SER A C 1
ATOM 1480 O O . SER A 1 198 ? -5.906 14.374 12.451 1.00 94.50 198 SER A O 1
ATOM 1482 N N . ILE A 1 199 ? -5.055 12.577 13.511 1.00 96.81 199 ILE A N 1
ATOM 1483 C CA . ILE A 1 199 ? -6.329 12.009 13.938 1.00 96.81 199 ILE A CA 1
ATOM 1484 C C . ILE A 1 199 ? -6.201 11.478 15.364 1.00 96.81 199 ILE A C 1
ATOM 1486 O O . ILE A 1 199 ? -5.156 10.946 15.748 1.00 96.81 199 ILE A O 1
ATOM 1490 N N . ASP A 1 200 ? -7.247 11.664 16.162 1.00 98.00 200 ASP A N 1
ATOM 1491 C CA . ASP A 1 200 ? -7.335 11.086 17.500 1.00 98.00 200 ASP A CA 1
ATOM 1492 C C . ASP A 1 200 ? -7.943 9.683 17.386 1.00 98.00 200 ASP A C 1
ATOM 1494 O O . ASP A 1 200 ? -9.024 9.522 16.825 1.00 98.00 200 ASP A O 1
ATOM 1498 N N . ILE A 1 201 ? -7.242 8.675 17.901 1.00 98.31 201 ILE A N 1
ATOM 1499 C CA . ILE A 1 201 ? -7.676 7.278 17.921 1.00 98.31 201 ILE A CA 1
ATOM 1500 C C . ILE A 1 201 ? -8.236 6.982 19.317 1.00 98.31 201 ILE A C 1
ATOM 1502 O O . ILE A 1 201 ? -7.453 6.965 20.272 1.00 98.31 201 ILE A O 1
ATOM 1506 N N . PRO A 1 202 ? -9.556 6.777 19.462 1.00 98.00 202 PRO A N 1
ATOM 1507 C CA . PRO A 1 202 ? -10.173 6.570 20.762 1.00 98.00 202 PRO A CA 1
ATOM 1508 C C . PRO A 1 202 ? -9.872 5.175 21.308 1.00 98.00 202 PRO A C 1
ATOM 1510 O O . PRO A 1 202 ? -9.775 4.200 20.557 1.00 98.00 202 PRO A O 1
ATOM 1513 N N . THR A 1 203 ? -9.785 5.079 22.630 1.00 97.25 203 THR A N 1
ATOM 1514 C CA . THR A 1 203 ? -9.802 3.811 23.353 1.00 97.25 203 THR A CA 1
ATOM 1515 C C . THR A 1 203 ? -11.250 3.412 23.650 1.00 97.25 203 THR A C 1
ATOM 1517 O O . THR A 1 203 ? -11.971 4.155 24.313 1.00 97.25 203 THR A O 1
ATOM 1520 N N . LEU A 1 204 ? -11.677 2.247 23.163 1.00 96.31 204 LEU A N 1
ATOM 1521 C CA . LEU A 1 204 ? -13.013 1.686 23.373 1.00 96.31 204 LEU A CA 1
ATOM 1522 C C . LEU A 1 204 ? -12.932 0.394 24.199 1.00 96.31 204 LEU A C 1
ATOM 1524 O O . LEU A 1 204 ? -11.918 -0.310 24.191 1.00 96.31 204 LEU A O 1
ATOM 1528 N N . GLU A 1 205 ? -14.017 0.082 24.907 1.00 88.56 205 GLU A N 1
ATOM 1529 C CA . GLU A 1 205 ? -14.174 -1.149 25.686 1.00 88.56 205 GLU A CA 1
ATOM 1530 C C . GLU A 1 205 ? -15.170 -2.105 25.018 1.00 88.56 205 GLU A C 1
ATOM 1532 O O . GLU A 1 205 ? -16.102 -1.676 24.340 1.00 88.56 205 GLU A O 1
ATOM 1537 N N . GLY A 1 206 ? -15.001 -3.405 25.272 1.00 71.00 206 GLY A N 1
ATOM 1538 C CA . GLY A 1 206 ? -15.883 -4.460 24.770 1.00 71.00 206 GLY A CA 1
ATOM 1539 C C . GLY A 1 206 ? -15.271 -5.274 23.624 1.00 71.00 206 GLY A C 1
ATOM 1540 O O . GLY A 1 206 ? -14.282 -4.858 23.018 1.00 71.00 206 GLY A O 1
ATOM 1541 N N . PRO A 1 207 ? -15.800 -6.481 23.362 1.00 70.81 207 PRO A N 1
ATOM 1542 C CA . PRO A 1 207 ? -15.337 -7.297 22.252 1.00 70.81 207 PRO A CA 1
ATOM 1543 C C . PRO A 1 207 ? -15.794 -6.682 20.925 1.00 70.81 207 PRO A C 1
ATOM 1545 O O . PRO A 1 207 ? -16.951 -6.300 20.786 1.00 70.81 207 PRO A O 1
ATOM 1548 N N . THR A 1 208 ? -14.891 -6.639 19.953 1.00 85.44 208 THR A N 1
ATOM 1549 C CA . THR A 1 208 ? -15.221 -6.424 18.538 1.00 85.44 208 THR A CA 1
ATOM 1550 C C . THR A 1 208 ? -14.992 -7.743 17.835 1.00 85.44 208 THR A C 1
ATOM 1552 O O . THR A 1 208 ? -13.928 -8.355 18.000 1.00 85.44 208 THR A O 1
ATOM 1555 N N . VAL A 1 209 ? -16.008 -8.225 17.134 1.00 94.12 209 VAL A N 1
ATOM 1556 C CA . VAL A 1 209 ? -15.909 -9.477 16.397 1.00 94.12 209 VAL A CA 1
ATOM 1557 C C . VAL A 1 209 ? -15.137 -9.182 15.122 1.00 94.12 209 VAL A C 1
ATOM 1559 O O . VAL A 1 209 ? -15.514 -8.313 14.361 1.00 94.12 209 VAL A O 1
ATOM 1562 N N . ILE A 1 210 ? -14.028 -9.888 14.902 1.00 97.12 210 ILE A N 1
ATOM 1563 C CA . ILE A 1 210 ? -13.227 -9.736 13.684 1.00 97.12 210 ILE A CA 1
ATOM 1564 C C . ILE A 1 210 ? -13.771 -10.718 12.647 1.00 97.12 210 ILE A C 1
ATOM 1566 O O . ILE A 1 210 ? -13.299 -11.853 12.552 1.00 97.12 210 ILE A O 1
ATOM 1570 N N . ASP A 1 211 ? -14.796 -10.307 11.906 1.00 97.44 211 ASP A N 1
ATOM 1571 C CA . ASP A 1 211 ? -15.442 -11.111 10.859 1.00 97.44 211 ASP A CA 1
ATOM 1572 C C . ASP A 1 211 ? -15.469 -10.427 9.477 1.00 97.44 211 ASP A C 1
ATOM 1574 O O . ASP A 1 211 ? -15.896 -11.027 8.483 1.00 97.44 211 ASP A O 1
ATOM 1578 N N . GLY A 1 212 ? -14.928 -9.212 9.396 1.00 97.06 212 GLY A N 1
ATOM 1579 C CA . GLY A 1 212 ? -14.841 -8.384 8.204 1.00 97.06 212 GLY A CA 1
ATOM 1580 C C . GLY A 1 212 ? -16.053 -7.475 7.999 1.00 97.06 212 GLY A C 1
ATOM 1581 O O . GLY A 1 212 ? -16.144 -6.867 6.928 1.00 97.06 212 GLY A O 1
ATOM 1582 N N . ARG A 1 213 ? -16.981 -7.379 8.962 1.00 96.56 213 ARG A N 1
ATOM 1583 C CA . ARG A 1 213 ? -18.183 -6.535 8.902 1.00 96.56 213 ARG A CA 1
ATOM 1584 C C . ARG A 1 213 ? -18.069 -5.373 9.877 1.00 96.56 213 ARG A C 1
ATOM 1586 O O . ARG A 1 213 ? -17.927 -5.540 11.075 1.00 96.56 213 ARG A O 1
ATOM 1593 N N . LEU A 1 214 ? -18.216 -4.158 9.358 1.00 95.62 214 LEU A N 1
ATOM 1594 C CA . LEU A 1 214 ? -18.216 -2.953 10.188 1.00 95.62 214 LEU A CA 1
ATOM 1595 C C . LEU A 1 214 ? -19.629 -2.647 10.726 1.00 95.62 214 LEU A C 1
ATOM 1597 O O . LEU A 1 214 ? -20.130 -1.535 10.546 1.00 95.62 214 LEU A O 1
ATOM 1601 N N . ASP A 1 215 ? -20.296 -3.639 11.321 1.00 94.31 215 ASP A N 1
ATOM 1602 C CA . ASP A 1 215 ? -21.670 -3.539 11.840 1.00 94.31 215 ASP A CA 1
ATOM 1603 C C . ASP A 1 215 ? -21.782 -3.600 13.376 1.00 94.31 215 ASP A C 1
ATOM 1605 O O . ASP A 1 215 ? -22.845 -3.284 13.913 1.00 94.31 215 ASP A O 1
ATOM 1609 N N . ASP A 1 216 ? -20.682 -3.874 14.083 1.00 93.00 216 ASP A N 1
ATOM 1610 C CA . ASP A 1 216 ? -20.579 -3.706 15.537 1.00 93.00 216 ASP A CA 1
ATOM 1611 C C . ASP A 1 216 ? -20.750 -2.236 15.983 1.00 93.00 216 ASP A C 1
ATOM 1613 O O . ASP A 1 216 ? -20.214 -1.299 15.379 1.00 93.00 216 ASP A O 1
ATOM 1617 N N . ASP A 1 217 ? -21.402 -2.025 17.134 1.00 91.94 217 ASP A N 1
ATOM 1618 C CA . ASP A 1 217 ? -21.656 -0.692 17.713 1.00 91.94 217 ASP A CA 1
ATOM 1619 C C . ASP A 1 217 ? -20.372 0.134 17.930 1.00 91.94 217 ASP A C 1
ATOM 1621 O O . ASP A 1 217 ? -20.390 1.367 17.824 1.00 91.94 217 ASP A O 1
ATOM 1625 N N . ALA A 1 218 ? -19.239 -0.528 18.198 1.00 94.25 218 ALA A N 1
ATOM 1626 C CA . ALA A 1 218 ? -17.937 0.114 18.392 1.00 94.25 218 ALA A CA 1
ATOM 1627 C C . ALA A 1 218 ? -17.515 0.954 17.173 1.00 94.25 218 ALA A C 1
ATOM 1629 O O . ALA A 1 218 ? -16.934 2.032 17.327 1.00 94.25 218 ALA A O 1
ATOM 1630 N N . TRP A 1 219 ? -17.881 0.530 15.957 1.00 95.75 219 TRP A N 1
ATOM 1631 C CA . TRP A 1 219 ? -17.529 1.232 14.723 1.00 95.75 219 TRP A CA 1
ATOM 1632 C C . TRP A 1 219 ? -18.174 2.610 14.597 1.00 95.75 219 TRP A C 1
ATOM 1634 O O . TRP A 1 219 ? -17.673 3.435 13.830 1.00 95.75 219 TRP A O 1
ATOM 1644 N N . SER A 1 220 ? -19.254 2.886 15.333 1.00 94.69 220 SER A N 1
ATOM 1645 C CA . SER A 1 220 ? -19.885 4.213 15.373 1.00 94.69 220 SER A CA 1
ATOM 1646 C C . SER A 1 220 ? -19.078 5.243 16.175 1.00 94.69 220 SER A C 1
ATOM 1648 O O . SER A 1 220 ? -19.234 6.444 15.962 1.00 94.69 220 SER A O 1
ATOM 1650 N N . GLN A 1 221 ? -18.203 4.776 17.071 1.00 95.75 221 GLN A N 1
ATOM 1651 C CA . GLN A 1 221 ? -17.355 5.600 17.938 1.00 95.75 221 GLN A CA 1
ATOM 1652 C C . GLN A 1 221 ? -15.891 5.627 17.484 1.00 95.75 221 GLN A C 1
ATOM 1654 O O . GLN A 1 221 ? -15.088 6.375 18.036 1.00 95.75 221 GLN A O 1
ATOM 1659 N N . ALA A 1 222 ? -15.534 4.808 16.494 1.00 97.44 222 ALA A N 1
ATOM 1660 C CA . ALA A 1 222 ? -14.192 4.736 15.943 1.00 97.44 222 ALA A CA 1
ATOM 1661 C C . ALA A 1 222 ? -13.788 6.034 15.223 1.00 97.44 222 ALA A C 1
ATOM 1663 O O . ALA A 1 222 ? -14.617 6.738 14.643 1.00 97.44 222 ALA A O 1
ATOM 1664 N N . ALA A 1 223 ? -12.487 6.322 15.204 1.00 98.25 223 ALA A N 1
ATOM 1665 C CA . ALA A 1 223 ? -11.936 7.408 14.405 1.00 98.25 223 ALA A CA 1
ATOM 1666 C C . ALA A 1 223 ? -12.146 7.119 12.917 1.00 98.25 223 ALA A C 1
ATOM 1668 O O . ALA A 1 223 ? -11.859 6.010 12.474 1.00 98.25 223 ALA A O 1
ATOM 1669 N N . VAL A 1 224 ? -12.604 8.105 12.147 1.00 98.12 224 VAL A N 1
ATOM 1670 C CA . VAL A 1 224 ? -12.839 7.976 10.702 1.00 98.12 224 VAL A CA 1
ATOM 1671 C C . VAL A 1 224 ? -11.732 8.699 9.946 1.00 98.12 224 VAL A C 1
ATOM 1673 O O . VAL A 1 224 ? -11.505 9.886 10.163 1.00 98.12 224 VAL A O 1
ATOM 1676 N N . PHE A 1 225 ? -11.052 7.990 9.050 1.00 97.44 225 PHE A N 1
ATOM 1677 C CA . PHE A 1 225 ? -10.019 8.573 8.200 1.00 97.44 225 PHE A CA 1
ATOM 1678 C C . PHE A 1 225 ? -10.696 9.243 7.010 1.00 97.44 225 PHE A C 1
ATOM 1680 O O . PHE A 1 225 ? -11.219 8.572 6.119 1.00 97.44 225 PHE A O 1
ATOM 1687 N N . ASP A 1 226 ? -10.691 10.570 7.007 1.00 87.12 226 ASP A N 1
ATOM 1688 C CA . ASP A 1 226 ? -11.142 11.361 5.871 1.00 87.12 226 ASP A CA 1
ATOM 1689 C C . ASP A 1 226 ? -10.014 11.568 4.844 1.00 87.12 226 ASP A C 1
ATOM 1691 O O . ASP A 1 226 ? -8.864 11.189 5.055 1.00 87.12 226 ASP A O 1
ATOM 1695 N N . SER A 1 227 ? -10.347 12.175 3.704 1.00 87.88 227 SER A N 1
ATOM 1696 C CA . SER A 1 227 ? -9.349 12.753 2.790 1.00 87.88 227 SER A CA 1
ATOM 1697 C C . SER A 1 227 ? -8.339 11.769 2.171 1.00 87.88 227 SER A C 1
ATOM 1699 O O . SER A 1 227 ? -7.242 12.172 1.777 1.00 87.88 227 SER A O 1
ATOM 1701 N N . ILE A 1 228 ? -8.699 10.487 2.024 1.00 94.88 228 ILE A N 1
ATOM 1702 C CA . ILE A 1 228 ? -7.879 9.521 1.278 1.00 94.88 228 ILE A CA 1
ATOM 1703 C C . ILE A 1 228 ? -7.750 9.982 -0.178 1.00 94.88 228 ILE A C 1
ATOM 1705 O O . ILE A 1 228 ? -8.743 10.197 -0.875 1.00 94.88 228 ILE A O 1
ATOM 1709 N N . SER A 1 229 ? -6.510 10.117 -0.641 1.00 92.69 229 SER A N 1
ATOM 1710 C CA . SER A 1 229 ? -6.179 10.666 -1.955 1.00 92.69 229 SER A CA 1
ATOM 1711 C C . SER A 1 229 ? -5.192 9.774 -2.698 1.00 92.69 229 SER A C 1
ATOM 1713 O O . SER A 1 229 ? -4.429 9.017 -2.100 1.00 92.69 229 SER A O 1
ATOM 1715 N N . MET A 1 230 ? -5.211 9.833 -4.025 1.00 83.06 230 MET A N 1
ATOM 1716 C CA . MET A 1 230 ? -4.259 9.124 -4.866 1.00 83.06 230 MET A CA 1
ATOM 1717 C C . MET A 1 230 ? -2.837 9.612 -4.593 1.00 83.06 230 MET A C 1
ATOM 1719 O O . MET A 1 230 ? -2.532 10.804 -4.671 1.00 83.06 230 MET A O 1
ATOM 1723 N N . LEU A 1 231 ? -1.945 8.658 -4.353 1.00 78.56 231 LEU A N 1
ATOM 1724 C CA . LEU A 1 231 ? -0.511 8.861 -4.236 1.00 78.56 231 LEU A CA 1
ATOM 1725 C C . LEU A 1 231 ? 0.015 9.640 -5.454 1.00 78.56 231 LEU A C 1
ATOM 1727 O O . LEU A 1 231 ? -0.464 9.481 -6.583 1.00 78.56 231 LEU A O 1
ATOM 1731 N N . ARG A 1 232 ? 0.996 10.515 -5.214 1.00 73.06 232 ARG A N 1
ATOM 1732 C CA . ARG A 1 232 ? 1.584 11.505 -6.139 1.00 73.06 232 ARG A CA 1
ATOM 1733 C C . ARG A 1 232 ? 0.672 12.629 -6.603 1.00 73.06 232 ARG A C 1
ATOM 1735 O O . ARG A 1 232 ? 1.134 13.759 -6.694 1.00 73.06 232 ARG A O 1
ATOM 1742 N N . THR A 1 233 ? -0.568 12.329 -6.971 1.00 75.44 233 THR A N 1
ATOM 1743 C CA . THR A 1 233 ? -1.456 13.323 -7.595 1.00 75.44 233 THR A CA 1
ATOM 1744 C C . THR A 1 233 ? -2.268 14.110 -6.574 1.00 75.44 233 THR A C 1
ATOM 1746 O O . THR A 1 233 ? -2.672 15.229 -6.870 1.00 75.44 233 THR A O 1
ATOM 1749 N N . GLY A 1 234 ? -2.528 13.535 -5.395 1.00 83.44 234 GLY A N 1
ATOM 1750 C CA . GLY A 1 234 ? -3.423 14.102 -4.386 1.00 83.44 234 GLY A CA 1
ATOM 1751 C C . GLY A 1 234 ? -4.890 14.171 -4.828 1.00 83.44 234 GLY A C 1
ATOM 1752 O O . GLY A 1 234 ? -5.722 14.700 -4.097 1.00 83.44 234 GLY A O 1
ATOM 1753 N N . ALA A 1 235 ? -5.228 13.654 -6.013 1.00 85.56 235 ALA A N 1
ATOM 1754 C CA . ALA A 1 235 ? -6.591 13.646 -6.525 1.00 85.56 235 ALA A CA 1
ATOM 1755 C C . ALA A 1 235 ? -7.442 12.582 -5.815 1.00 85.56 235 ALA A C 1
ATOM 1757 O O . ALA A 1 235 ? -6.917 11.636 -5.231 1.00 85.56 235 ALA A O 1
ATOM 1758 N N . ALA A 1 236 ? -8.766 12.719 -5.872 1.00 90.75 236 ALA A N 1
ATOM 1759 C CA . ALA A 1 236 ? -9.663 11.714 -5.311 1.00 90.75 236 ALA A CA 1
ATOM 1760 C C . ALA A 1 236 ? -9.521 10.372 -6.065 1.00 90.75 236 ALA A C 1
ATOM 1762 O O . ALA A 1 236 ? -9.453 10.391 -7.298 1.00 90.75 236 ALA A O 1
ATOM 1763 N N . PRO A 1 237 ? -9.477 9.221 -5.365 1.00 89.00 237 PRO A N 1
ATOM 1764 C CA . PRO A 1 237 ? -9.528 7.914 -6.016 1.00 89.00 237 PRO A CA 1
ATOM 1765 C C . PRO A 1 237 ? -10.888 7.706 -6.694 1.00 89.00 237 PRO A C 1
ATOM 1767 O O . PRO A 1 237 ? -11.912 8.188 -6.203 1.00 89.00 237 PRO A O 1
ATOM 1770 N N . THR A 1 238 ? -10.922 6.973 -7.809 1.00 87.75 238 THR A N 1
ATOM 1771 C CA . THR A 1 238 ? -12.193 6.622 -8.468 1.00 87.75 238 THR A CA 1
ATOM 1772 C C . THR A 1 238 ? -12.946 5.543 -7.698 1.00 87.75 238 THR A C 1
ATOM 1774 O O . THR A 1 238 ? -14.170 5.468 -7.796 1.00 87.75 238 THR A O 1
ATOM 1777 N N . GLN A 1 239 ? -12.230 4.728 -6.919 1.00 91.69 239 GLN A N 1
ATOM 1778 C CA . GLN A 1 239 ? -12.789 3.725 -6.018 1.00 91.69 239 GLN A CA 1
ATOM 1779 C C . GLN A 1 239 ? -12.557 4.153 -4.563 1.00 91.69 239 GLN A C 1
ATOM 1781 O O . GLN A 1 239 ? -11.440 4.095 -4.043 1.00 91.69 239 GLN A O 1
ATOM 1786 N N . ALA A 1 240 ? -13.616 4.626 -3.903 1.00 96.56 240 ALA A N 1
ATOM 1787 C CA . ALA A 1 240 ? -13.527 5.140 -2.541 1.00 96.56 240 ALA A CA 1
ATOM 1788 C C . ALA A 1 240 ? -13.094 4.050 -1.546 1.00 96.56 240 ALA A C 1
ATOM 1790 O O . ALA A 1 240 ? -13.460 2.881 -1.668 1.00 96.56 240 ALA A O 1
ATOM 1791 N N . THR A 1 241 ? -12.325 4.447 -0.537 1.00 98.19 241 THR A N 1
ATOM 1792 C CA . THR A 1 241 ? -11.975 3.585 0.594 1.00 98.19 241 THR A CA 1
ATOM 1793 C C . THR A 1 241 ? -12.367 4.305 1.872 1.00 98.19 241 THR A C 1
ATOM 1795 O O . THR A 1 241 ? -11.996 5.459 2.066 1.00 98.19 241 THR A O 1
ATOM 1798 N N . GLU A 1 242 ? -13.127 3.638 2.726 1.00 98.00 242 GLU A N 1
ATOM 1799 C CA . GLU A 1 242 ? -13.444 4.102 4.071 1.00 98.00 242 GLU A CA 1
ATOM 1800 C C . GLU A 1 242 ? -12.550 3.364 5.054 1.00 98.00 242 GLU A C 1
ATOM 1802 O O . GLU A 1 242 ? -12.350 2.159 4.914 1.00 98.00 242 GLU A O 1
ATOM 1807 N N . VAL A 1 243 ? -12.019 4.069 6.050 1.00 98.69 243 VAL A N 1
ATOM 1808 C CA . VAL A 1 243 ? -11.203 3.450 7.097 1.00 98.69 243 VAL A CA 1
ATOM 1809 C C . VAL A 1 243 ? -11.631 3.988 8.448 1.00 98.69 243 VAL A C 1
ATOM 1811 O O . VAL A 1 243 ? -11.825 5.194 8.623 1.00 98.69 243 VAL A O 1
ATOM 1814 N N . ARG A 1 244 ? -11.766 3.076 9.405 1.00 98.50 244 ARG A N 1
ATOM 1815 C CA . ARG A 1 244 ? -12.052 3.363 10.801 1.00 98.50 244 ARG A CA 1
ATOM 1816 C C . ARG A 1 244 ? -11.022 2.708 11.701 1.00 98.50 244 ARG A C 1
ATOM 1818 O O . ARG A 1 244 ? -10.520 1.630 11.395 1.00 98.50 244 ARG A O 1
ATOM 1825 N N . MET A 1 245 ? -10.704 3.352 12.815 1.00 98.50 245 MET A N 1
ATOM 1826 C CA . MET A 1 245 ? -9.732 2.820 13.764 1.00 98.50 245 MET A CA 1
ATOM 1827 C C . MET A 1 245 ? -10.077 3.214 15.189 1.00 98.50 245 MET A C 1
ATOM 1829 O O . MET A 1 245 ? -10.484 4.340 15.466 1.00 98.50 245 MET A O 1
ATOM 1833 N N . PHE A 1 246 ? -9.853 2.289 16.102 1.00 98.31 246 PHE A N 1
ATOM 1834 C CA . PHE A 1 246 ? -9.866 2.537 17.533 1.00 98.31 246 PHE A CA 1
ATOM 1835 C C . PHE A 1 246 ? -8.866 1.596 18.197 1.00 98.31 246 PHE A C 1
ATOM 1837 O O . PHE A 1 246 ? -8.248 0.744 17.556 1.00 98.31 246 PHE A O 1
ATOM 1844 N N . ARG A 1 247 ? -8.676 1.764 19.496 1.00 97.06 247 ARG A N 1
ATOM 1845 C CA . ARG A 1 247 ? -7.796 0.928 20.302 1.00 97.06 247 ARG A CA 1
ATOM 1846 C C . ARG A 1 247 ? -8.595 0.287 21.436 1.00 97.06 247 ARG A C 1
ATOM 1848 O O . ARG A 1 247 ? -9.497 0.911 21.976 1.00 97.06 247 ARG A O 1
ATOM 1855 N N 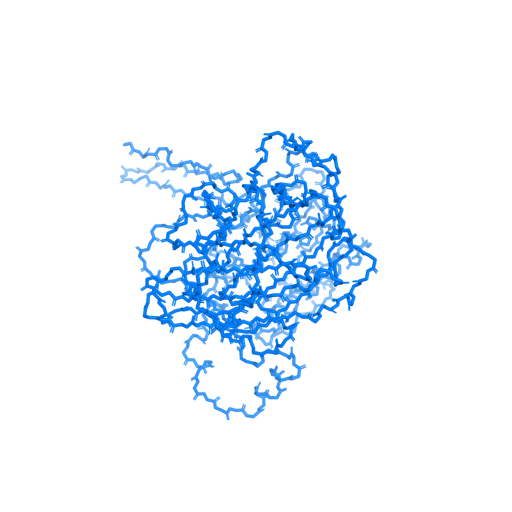. THR A 1 248 ? -8.248 -0.930 21.825 1.00 95.56 248 THR A N 1
ATOM 1856 C CA . THR A 1 248 ? -8.687 -1.565 23.079 1.00 95.56 248 THR A CA 1
ATOM 1857 C C . THR A 1 248 ? -7.542 -1.556 24.094 1.00 95.56 248 THR A C 1
ATOM 1859 O O . THR A 1 248 ? -6.435 -1.103 23.809 1.00 95.56 248 THR A O 1
ATOM 1862 N N . SER A 1 249 ? -7.743 -2.103 25.292 1.00 94.00 249 SER A N 1
ATOM 1863 C CA . SER A 1 249 ? -6.656 -2.231 26.275 1.00 94.00 249 SER A CA 1
ATOM 1864 C C . SER A 1 249 ? -5.419 -2.985 25.758 1.00 94.00 249 SER A C 1
ATOM 1866 O O . SER A 1 249 ? -4.334 -2.823 26.311 1.00 94.00 249 SER A O 1
ATOM 1868 N N . ASP A 1 250 ? -5.572 -3.821 24.729 1.00 95.06 250 ASP A N 1
ATOM 1869 C CA . ASP A 1 250 ? -4.558 -4.775 24.283 1.00 95.06 250 ASP A CA 1
ATOM 1870 C C . ASP A 1 250 ? -4.336 -4.828 22.760 1.00 95.06 250 ASP A C 1
ATOM 1872 O O . ASP A 1 250 ? -3.388 -5.483 22.322 1.00 95.06 250 ASP A O 1
ATOM 1876 N N . ALA A 1 251 ? -5.138 -4.135 21.943 1.00 96.94 251 ALA A N 1
ATOM 1877 C CA . ALA A 1 251 ? -4.979 -4.125 20.488 1.00 96.94 251 ALA A CA 1
ATOM 1878 C C . ALA A 1 251 ? -5.319 -2.790 19.825 1.00 96.94 251 ALA A C 1
ATOM 1880 O O . ALA A 1 251 ? -6.127 -2.010 20.320 1.00 96.94 251 ALA A O 1
ATOM 1881 N N . LEU A 1 252 ? -4.727 -2.563 18.655 1.00 98.12 252 LEU A N 1
ATOM 1882 C CA . LEU A 1 252 ? -5.256 -1.634 17.666 1.00 98.12 252 LEU A CA 1
ATOM 1883 C C . LEU A 1 252 ? -6.258 -2.387 16.786 1.00 98.12 252 LEU A C 1
ATOM 1885 O O . LEU A 1 252 ? -5.937 -3.462 16.274 1.00 98.12 252 LEU A O 1
ATOM 1889 N N . VAL A 1 253 ? -7.443 -1.818 16.593 1.00 98.38 253 VAL A N 1
ATOM 1890 C CA . VAL A 1 253 ? -8.496 -2.390 15.753 1.00 98.38 253 VAL A CA 1
ATOM 1891 C C . VAL A 1 253 ? -8.737 -1.465 14.567 1.00 98.38 253 VAL A C 1
ATOM 1893 O O . VAL A 1 253 ? -8.915 -0.257 14.732 1.00 98.38 253 VAL A O 1
ATOM 1896 N N . VAL A 1 254 ? -8.690 -2.025 13.360 1.00 98.75 254 VAL A N 1
ATOM 1897 C CA . VAL A 1 254 ? -8.794 -1.287 12.096 1.00 98.75 254 VAL A CA 1
ATOM 1898 C C . VAL A 1 254 ? -9.869 -1.926 11.244 1.00 98.75 254 VAL A C 1
ATOM 1900 O O . VAL A 1 254 ? -9.811 -3.121 10.998 1.00 98.75 254 VAL A O 1
ATOM 1903 N N . GLY A 1 255 ? -10.825 -1.137 10.783 1.00 98.56 255 GLY A N 1
ATOM 1904 C CA . GLY A 1 255 ? -11.877 -1.568 9.874 1.00 98.56 255 GLY A CA 1
ATOM 1905 C C . GLY A 1 255 ? -11.779 -0.766 8.592 1.00 98.56 255 GLY A C 1
ATOM 1906 O O . GLY A 1 255 ? -11.463 0.424 8.626 1.00 98.56 255 GLY A O 1
ATOM 1907 N N . PHE A 1 256 ? -12.051 -1.385 7.454 1.00 98.75 256 PHE A N 1
ATOM 1908 C CA . PHE A 1 256 ? -12.077 -0.677 6.184 1.00 98.75 256 PHE A CA 1
ATOM 1909 C C . PHE A 1 256 ? -13.155 -1.220 5.249 1.00 98.75 256 PHE A C 1
ATOM 1911 O O . PHE A 1 256 ? -13.529 -2.390 5.315 1.00 98.75 256 PHE A O 1
ATOM 1918 N N . ILE A 1 257 ? -13.630 -0.358 4.351 1.00 98.62 257 ILE A N 1
ATOM 1919 C CA . ILE A 1 257 ? -14.528 -0.707 3.248 1.00 98.62 257 ILE A CA 1
ATOM 1920 C C . ILE A 1 257 ? -13.911 -0.160 1.966 1.00 98.62 257 ILE A C 1
ATOM 1922 O O . ILE A 1 257 ? -13.780 1.047 1.782 1.00 98.62 257 ILE A O 1
ATOM 1926 N N . CYS A 1 258 ? -13.532 -1.059 1.072 1.00 98.50 258 CYS A N 1
ATOM 1927 C CA . CYS A 1 258 ? -13.020 -0.759 -0.252 1.00 98.50 258 CYS A CA 1
ATOM 1928 C C . CYS A 1 258 ? -14.177 -0.856 -1.249 1.00 98.50 258 CYS A C 1
ATOM 1930 O O . CYS A 1 258 ? -14.555 -1.956 -1.664 1.00 98.50 258 CYS A O 1
ATOM 1932 N N . HIS A 1 259 ? -14.749 0.285 -1.633 1.00 98.19 259 HIS A N 1
ATOM 1933 C CA . HIS A 1 259 ? -15.780 0.337 -2.671 1.00 98.19 259 HIS A CA 1
ATOM 1934 C C . HIS A 1 259 ? -15.180 -0.047 -4.014 1.00 98.19 259 HIS A C 1
ATOM 1936 O O . HIS A 1 259 ? -14.048 0.322 -4.323 1.00 98.19 259 HIS A O 1
ATOM 1942 N N . GLU A 1 260 ? -15.923 -0.809 -4.804 1.00 94.00 260 GLU A N 1
ATOM 1943 C CA . GLU A 1 260 ? -15.454 -1.298 -6.088 1.00 94.00 260 GLU A CA 1
ATOM 1944 C C . GLU A 1 260 ? -16.617 -1.525 -7.057 1.00 94.00 260 GLU A C 1
ATOM 1946 O O . GLU A 1 260 ? -17.409 -2.461 -6.933 1.00 94.00 260 GLU A O 1
ATOM 1951 N N . SER A 1 261 ? -16.689 -0.683 -8.082 1.00 90.94 261 SER A N 1
ATOM 1952 C CA . SER A 1 261 ? -17.698 -0.794 -9.141 1.00 90.94 261 SER A CA 1
ATOM 1953 C C . SER A 1 261 ? -17.527 -2.045 -10.015 1.00 90.94 261 SER A C 1
ATOM 1955 O O . SER A 1 261 ? -18.497 -2.539 -10.592 1.00 90.94 261 SER A O 1
ATOM 1957 N N . ALA A 1 262 ? -16.311 -2.594 -10.100 1.00 84.62 262 ALA A N 1
ATOM 1958 C CA . ALA A 1 262 ? -15.986 -3.775 -10.884 1.00 84.62 262 ALA A CA 1
ATOM 1959 C C . ALA A 1 262 ? -15.504 -4.939 -10.001 1.00 84.62 262 ALA A C 1
ATOM 1961 O O . ALA A 1 262 ? -14.446 -5.513 -10.252 1.00 84.62 262 ALA A O 1
ATOM 1962 N N . MET A 1 263 ? -16.306 -5.356 -9.009 1.00 91.50 263 MET A N 1
ATOM 1963 C CA . MET A 1 263 ? -15.943 -6.416 -8.042 1.00 91.50 263 MET A CA 1
ATOM 1964 C C . MET A 1 263 ? -15.470 -7.740 -8.675 1.00 91.50 263 MET A C 1
ATOM 1966 O O . MET A 1 263 ? -14.666 -8.469 -8.090 1.00 91.50 263 MET A O 1
ATOM 1970 N N . HIS A 1 264 ? -15.928 -8.047 -9.892 1.00 80.31 264 HIS A N 1
ATOM 1971 C CA . HIS A 1 264 ? -15.508 -9.217 -10.674 1.00 80.31 264 HIS A CA 1
ATOM 1972 C C . HIS A 1 264 ? -14.070 -9.121 -11.224 1.00 80.31 264 HIS A C 1
ATOM 1974 O O . HIS A 1 264 ? -13.515 -10.128 -11.659 1.00 80.31 264 HIS A O 1
ATOM 1980 N N . ARG A 1 265 ? -13.468 -7.926 -11.218 1.00 75.88 265 ARG A N 1
ATOM 1981 C CA . ARG A 1 265 ? -12.086 -7.647 -11.642 1.00 75.88 265 ARG A CA 1
ATOM 1982 C C . ARG A 1 265 ? -11.115 -7.519 -10.470 1.00 75.88 265 ARG A C 1
ATOM 1984 O O . ARG A 1 265 ? -9.932 -7.323 -10.721 1.00 75.88 265 ARG A O 1
ATOM 1991 N N . VAL A 1 266 ? -11.577 -7.612 -9.222 1.00 80.19 266 VAL A N 1
ATOM 1992 C CA . VAL A 1 266 ? -10.708 -7.538 -8.037 1.00 80.19 266 VAL A CA 1
ATOM 1993 C C . VAL A 1 266 ? -9.729 -8.712 -8.044 1.00 80.19 266 VAL A C 1
ATOM 1995 O O . VAL A 1 266 ? -10.145 -9.873 -8.060 1.00 80.19 266 VAL A O 1
ATOM 1998 N N . LEU A 1 267 ? -8.427 -8.407 -8.042 1.00 75.94 267 LEU A N 1
ATOM 1999 C CA . LEU A 1 267 ? -7.364 -9.415 -8.004 1.00 75.94 267 LEU A CA 1
ATOM 2000 C C . LEU A 1 267 ? -7.210 -9.965 -6.579 1.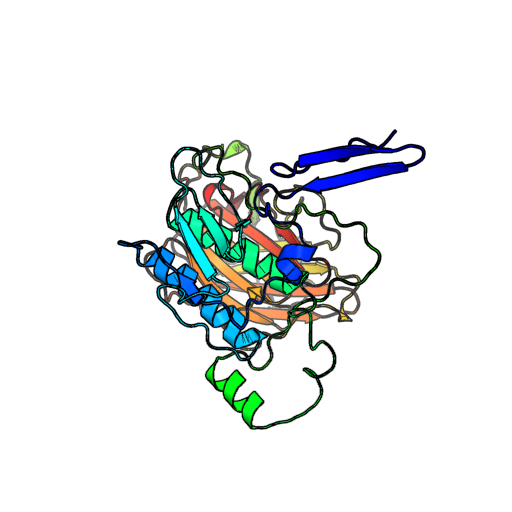00 75.94 267 LEU A C 1
ATOM 2002 O O . LEU A 1 267 ? -7.147 -9.195 -5.622 1.00 75.94 267 LEU A O 1
ATOM 2006 N N . ALA A 1 268 ? -7.155 -11.294 -6.468 1.00 85.12 268 ALA A N 1
ATOM 2007 C CA . ALA A 1 268 ? -7.077 -12.040 -5.211 1.00 85.12 268 ALA A CA 1
ATOM 2008 C C . ALA A 1 268 ? -6.462 -13.442 -5.423 1.00 85.12 268 ALA A C 1
ATOM 2010 O O . ALA A 1 268 ? -7.131 -14.466 -5.279 1.00 85.12 268 ALA A O 1
ATOM 2011 N N . GLN A 1 269 ? -5.219 -13.506 -5.887 1.00 74.75 269 GLN A N 1
ATOM 2012 C CA . GLN A 1 269 ? -4.514 -14.752 -6.214 1.00 74.75 269 GLN A CA 1
ATOM 2013 C C . GLN A 1 269 ? -3.544 -15.215 -5.141 1.00 74.75 269 GLN A C 1
ATOM 2015 O O . GLN A 1 269 ? -3.189 -16.395 -5.096 1.00 74.75 269 GLN A O 1
ATOM 2020 N N . MET A 1 270 ? -3.074 -14.294 -4.311 1.00 81.50 270 MET A N 1
ATOM 2021 C CA . MET A 1 270 ? -2.149 -14.585 -3.237 1.00 81.50 270 MET A CA 1
ATOM 2022 C C . MET A 1 270 ? -2.950 -15.226 -2.111 1.00 81.50 270 MET A C 1
ATOM 2024 O O . MET A 1 270 ? -3.761 -14.566 -1.471 1.00 81.50 270 MET A O 1
ATOM 2028 N N . THR A 1 271 ? -2.769 -16.529 -1.896 1.00 80.25 271 THR A N 1
ATOM 2029 C CA . THR A 1 271 ? -3.509 -17.302 -0.877 1.00 80.25 271 THR A CA 1
ATOM 2030 C C . THR A 1 271 ? -2.650 -17.702 0.319 1.00 80.25 271 THR A C 1
ATOM 2032 O O . THR A 1 271 ? -3.168 -18.192 1.315 1.00 80.25 271 THR A O 1
ATOM 2035 N N . ALA A 1 272 ? -1.327 -17.575 0.203 1.00 74.06 272 ALA A N 1
ATOM 2036 C CA . ALA A 1 272 ? -0.392 -17.939 1.260 1.00 74.06 272 ALA A CA 1
ATOM 2037 C C . ALA A 1 272 ? -0.035 -16.707 2.094 1.00 74.06 272 ALA A C 1
ATOM 2039 O O . ALA A 1 272 ? 0.268 -15.649 1.535 1.00 74.06 272 ALA A O 1
ATOM 2040 N N . ARG A 1 273 ? -0.044 -16.856 3.422 1.00 81.69 273 ARG A N 1
ATOM 2041 C CA . ARG A 1 273 ? 0.462 -15.829 4.339 1.00 81.69 273 ARG A CA 1
ATOM 2042 C C . ARG A 1 273 ? 1.904 -15.456 3.971 1.00 81.69 273 ARG A C 1
ATOM 2044 O O . ARG A 1 273 ? 2.666 -16.330 3.566 1.00 81.69 273 ARG A O 1
ATOM 2051 N N . ASP A 1 274 ? 2.234 -14.170 4.067 1.00 73.31 274 ASP A N 1
ATOM 2052 C CA . ASP A 1 274 ? 3.556 -13.593 3.753 1.00 73.31 274 ASP A CA 1
ATOM 2053 C C . ASP A 1 274 ? 4.033 -13.812 2.303 1.00 73.31 274 ASP A C 1
ATOM 2055 O O . ASP A 1 274 ? 5.200 -13.608 1.966 1.00 73.31 274 ASP A O 1
ATOM 2059 N N . SER A 1 275 ? 3.119 -14.190 1.401 1.00 68.50 275 SER A N 1
ATOM 2060 C CA . SER A 1 275 ? 3.373 -14.122 -0.039 1.00 68.50 275 SER A CA 1
ATOM 2061 C C . SER A 1 275 ? 3.354 -12.670 -0.532 1.00 68.50 275 SER A C 1
ATOM 2063 O O . SER A 1 275 ? 3.196 -11.723 0.237 1.00 68.50 275 SER A O 1
ATOM 2065 N N . GLN A 1 276 ? 3.509 -12.470 -1.840 1.00 69.31 276 GLN A N 1
ATOM 2066 C CA . GLN A 1 276 ? 3.519 -11.144 -2.460 1.00 69.31 276 GLN A CA 1
ATOM 2067 C C . GLN A 1 276 ? 2.108 -10.532 -2.534 1.00 69.31 276 GLN A C 1
ATOM 2069 O O . GLN A 1 276 ? 1.642 -10.187 -3.617 1.00 69.31 276 GLN A O 1
ATOM 2074 N N . VAL A 1 277 ? 1.417 -10.408 -1.394 1.00 73.44 277 VAL A N 1
ATOM 2075 C CA . VAL A 1 277 ? 0.021 -9.942 -1.260 1.00 73.44 277 VAL A CA 1
ATOM 2076 C C . VAL A 1 277 ? -0.197 -8.587 -1.944 1.00 73.44 277 VAL A C 1
ATOM 2078 O O . VAL A 1 277 ? -1.262 -8.341 -2.495 1.00 73.44 277 VAL A O 1
ATOM 2081 N N . TRP A 1 278 ? 0.845 -7.756 -2.042 1.00 79.75 278 TRP A N 1
ATOM 2082 C CA . TRP A 1 278 ? 0.844 -6.497 -2.798 1.00 79.75 278 TRP A CA 1
ATOM 2083 C C . TRP A 1 278 ? 0.620 -6.638 -4.316 1.00 79.75 278 TRP A C 1
ATOM 2085 O O . TRP A 1 278 ? 0.453 -5.632 -5.012 1.00 79.75 278 TRP A O 1
ATOM 2095 N N . ASN A 1 279 ? 0.628 -7.854 -4.867 1.00 72.56 279 ASN A N 1
ATOM 2096 C CA . ASN A 1 279 ? 0.239 -8.125 -6.253 1.00 72.56 279 ASN A CA 1
ATOM 2097 C C . ASN A 1 279 ? -1.291 -8.182 -6.443 1.00 72.56 279 ASN A C 1
ATOM 2099 O O . ASN A 1 279 ? -1.751 -7.996 -7.570 1.00 72.56 279 ASN A O 1
ATOM 2103 N N .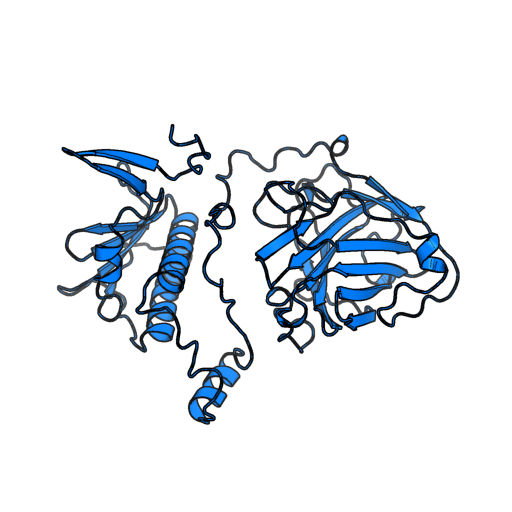 ASP A 1 280 ? -2.065 -8.332 -5.364 1.00 79.06 280 ASP A N 1
ATOM 2104 C CA . ASP A 1 280 ? -3.535 -8.319 -5.345 1.00 79.06 280 ASP A CA 1
ATOM 2105 C C . ASP A 1 280 ? -4.118 -6.946 -4.986 1.00 79.06 280 ASP A C 1
ATOM 2107 O O . ASP A 1 280 ? -3.374 -6.010 -4.689 1.00 79.06 280 ASP A O 1
ATOM 2111 N N . ASP A 1 281 ? -5.450 -6.805 -5.063 1.00 89.94 281 ASP A N 1
ATOM 2112 C CA . ASP A 1 281 ? -6.133 -5.657 -4.456 1.00 89.94 281 ASP A CA 1
ATOM 2113 C C . ASP A 1 281 ? -5.973 -5.769 -2.944 1.00 89.94 281 ASP A C 1
ATOM 2115 O O . ASP A 1 281 ? -6.410 -6.754 -2.336 1.00 89.94 281 ASP A O 1
ATOM 2119 N N . VAL A 1 282 ? -5.255 -4.805 -2.374 1.00 97.06 282 VAL A N 1
ATOM 2120 C CA . VAL A 1 282 ? -4.691 -4.914 -1.033 1.00 97.06 282 VAL A CA 1
ATOM 2121 C C . VAL A 1 282 ? -4.943 -3.641 -0.245 1.00 97.06 282 VAL A C 1
ATOM 2123 O O . VAL A 1 282 ? -4.749 -2.528 -0.743 1.00 97.06 282 VAL A O 1
ATOM 2126 N N . PHE A 1 283 ? -5.356 -3.826 1.003 1.00 98.69 283 PHE A N 1
ATOM 2127 C CA . PHE A 1 283 ? -5.337 -2.798 2.026 1.00 98.69 283 PHE A CA 1
ATOM 2128 C C . PHE A 1 283 ? -4.028 -2.919 2.806 1.00 98.69 283 PHE A C 1
ATOM 2130 O O . PHE A 1 283 ? -3.619 -4.019 3.181 1.00 98.69 283 PHE A O 1
ATOM 2137 N N . GLU A 1 284 ? -3.371 -1.791 3.051 1.00 98.31 284 GLU A N 1
ATOM 2138 C CA . GLU A 1 284 ? -2.104 -1.731 3.767 1.00 98.31 284 GLU A CA 1
ATOM 2139 C C . GLU A 1 284 ? -2.170 -0.695 4.887 1.00 98.31 284 GLU A C 1
ATOM 2141 O O . GLU A 1 284 ? -2.556 0.457 4.673 1.00 98.31 284 GLU A O 1
ATOM 2146 N N . LEU A 1 285 ? -1.700 -1.089 6.063 1.00 98.56 285 LEU A N 1
ATOM 2147 C CA . LEU A 1 285 ? -1.525 -0.232 7.223 1.00 98.56 285 LEU A CA 1
ATOM 2148 C C . LEU A 1 285 ? -0.038 -0.136 7.556 1.00 98.56 285 LEU A C 1
ATOM 2150 O O . LEU A 1 285 ? 0.634 -1.148 7.733 1.00 98.56 285 LEU A O 1
ATOM 2154 N N . ARG A 1 286 ? 0.469 1.089 7.681 1.00 97.50 286 ARG A N 1
ATOM 2155 C CA . ARG A 1 286 ? 1.831 1.390 8.130 1.00 97.50 286 ARG A CA 1
ATOM 2156 C C . ARG A 1 286 ? 1.783 2.029 9.507 1.00 97.50 286 ARG A C 1
ATOM 2158 O O . ARG A 1 286 ? 1.025 2.979 9.695 1.00 97.50 286 ARG A O 1
ATOM 2165 N N . LEU A 1 287 ? 2.603 1.545 10.437 1.00 97.25 287 LEU A N 1
ATOM 2166 C CA . LEU A 1 287 ? 2.647 2.022 11.822 1.00 97.25 287 LEU A CA 1
ATOM 2167 C C . LEU A 1 287 ? 4.085 2.189 12.306 1.00 97.25 287 LEU A C 1
ATOM 2169 O O . LEU A 1 287 ? 4.889 1.271 12.198 1.00 97.25 287 LEU A O 1
ATOM 2173 N N . ALA A 1 288 ? 4.383 3.327 12.920 1.00 95.12 288 ALA A N 1
ATOM 2174 C CA . ALA A 1 288 ? 5.608 3.556 13.676 1.00 95.12 288 ALA A CA 1
ATOM 2175 C C . ALA A 1 288 ? 5.248 4.158 15.049 1.00 95.12 288 ALA A C 1
ATOM 2177 O O . ALA A 1 288 ? 5.170 5.385 15.205 1.00 95.12 288 ALA A O 1
ATOM 2178 N N . PRO A 1 289 ? 4.928 3.310 16.040 1.00 95.00 289 PRO A N 1
ATOM 2179 C CA . PRO A 1 289 ? 4.569 3.762 17.379 1.00 95.00 289 PRO A CA 1
ATOM 2180 C C . PRO A 1 289 ? 5.736 4.448 18.091 1.00 95.00 289 PRO A C 1
ATOM 2182 O O . PRO A 1 289 ? 6.874 3.993 18.018 1.00 95.00 289 PRO A O 1
ATOM 2185 N N . GLY A 1 290 ? 5.462 5.549 18.794 1.00 89.75 290 GLY A N 1
ATOM 2186 C CA . GLY A 1 290 ? 6.465 6.244 19.610 1.00 89.75 290 GLY A CA 1
ATOM 2187 C C . GLY A 1 290 ? 7.572 6.960 18.837 1.00 89.75 290 GLY A C 1
ATOM 2188 O O . GLY A 1 290 ? 8.485 7.502 19.456 1.00 89.75 290 GLY A O 1
ATOM 2189 N N . VAL A 1 291 ? 7.489 7.000 17.507 1.00 86.56 291 VAL A N 1
ATOM 2190 C CA . VAL A 1 291 ? 8.417 7.761 16.673 1.00 86.56 291 VAL A CA 1
ATOM 2191 C C . VAL A 1 291 ? 8.056 9.246 16.683 1.00 86.56 291 VAL A C 1
ATOM 2193 O O . VAL A 1 291 ? 6.907 9.629 16.446 1.00 86.56 291 VAL A O 1
ATOM 2196 N N . ASP A 1 292 ? 9.060 10.089 16.928 1.00 72.06 292 ASP A N 1
ATOM 2197 C CA . ASP A 1 292 ? 8.927 11.540 16.843 1.00 72.06 292 ASP A CA 1
ATOM 2198 C C . ASP A 1 292 ? 8.854 12.034 15.386 1.00 72.06 292 ASP A C 1
ATOM 2200 O O . ASP A 1 292 ? 9.407 11.443 14.459 1.00 72.06 292 ASP A O 1
ATOM 2204 N N . GLY A 1 293 ? 8.152 13.147 15.161 1.00 61.78 293 GLY A N 1
ATOM 2205 C CA . GLY A 1 293 ? 7.932 13.669 13.812 1.00 61.78 293 GLY A CA 1
ATOM 2206 C C . GLY A 1 293 ? 9.169 14.258 13.128 1.00 61.78 293 GLY A C 1
ATOM 2207 O O . GLY A 1 293 ? 9.036 14.724 12.003 1.00 61.78 293 GLY A O 1
ATOM 2208 N N . THR A 1 294 ? 10.340 14.286 13.769 1.00 63.84 294 THR A N 1
ATOM 2209 C CA . THR A 1 294 ? 11.516 14.996 13.240 1.00 63.84 294 THR A CA 1
ATOM 2210 C C . THR A 1 294 ? 12.459 14.097 12.445 1.00 63.84 294 THR A C 1
ATOM 2212 O O . THR A 1 294 ? 13.266 14.589 11.655 1.00 63.84 294 THR A O 1
ATOM 2215 N N . GLN A 1 295 ? 12.347 12.777 12.601 1.00 67.94 295 GLN A N 1
ATOM 2216 C CA . GLN A 1 295 ? 13.181 11.828 11.873 1.00 67.94 295 GLN A CA 1
ATOM 2217 C C . GLN A 1 295 ? 12.683 11.630 10.434 1.00 67.94 295 GLN A C 1
ATOM 2219 O O . GLN A 1 295 ? 11.529 11.290 10.189 1.00 67.94 295 GLN A O 1
ATOM 2224 N N . ALA A 1 296 ? 13.574 11.803 9.455 1.00 67.94 296 ALA A N 1
ATOM 2225 C CA . ALA A 1 296 ? 13.251 11.583 8.041 1.00 67.94 296 ALA A CA 1
ATOM 2226 C C . ALA A 1 296 ? 13.101 10.090 7.683 1.00 67.94 296 ALA A C 1
ATOM 2228 O O . ALA A 1 296 ? 12.421 9.724 6.724 1.00 67.94 296 ALA A O 1
ATOM 2229 N N . THR A 1 297 ? 13.759 9.219 8.443 1.00 76.06 297 THR A N 1
ATOM 2230 C CA . THR A 1 297 ? 13.773 7.770 8.241 1.00 76.06 297 THR A CA 1
ATOM 2231 C C . THR A 1 297 ? 13.810 7.079 9.591 1.00 76.06 297 THR A C 1
ATOM 2233 O O . THR A 1 297 ? 14.611 7.467 10.437 1.00 76.06 297 THR A O 1
ATOM 2236 N N . TYR A 1 298 ? 12.987 6.054 9.772 1.00 81.25 298 TYR A N 1
ATOM 2237 C CA . TYR A 1 298 ? 12.877 5.288 11.011 1.00 81.25 298 TYR A CA 1
ATOM 2238 C C . TYR A 1 298 ? 12.239 3.918 10.738 1.00 81.25 298 TYR A C 1
ATOM 2240 O O . TYR A 1 298 ? 11.608 3.766 9.686 1.00 81.25 2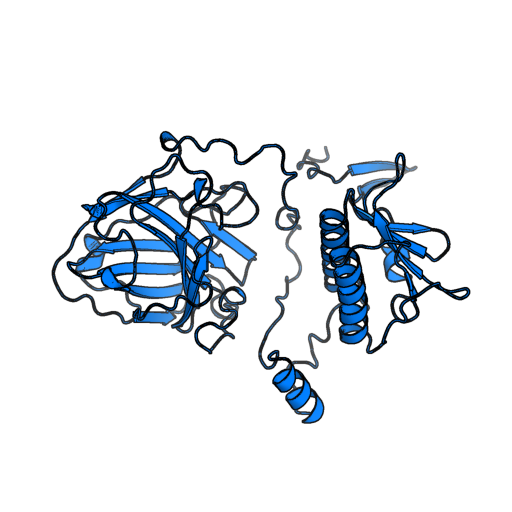98 TYR A O 1
ATOM 2248 N N . PRO A 1 299 ? 12.391 2.936 11.648 1.00 84.06 299 PRO A N 1
ATOM 2249 C CA . PRO A 1 299 ? 11.705 1.655 11.552 1.00 84.06 299 PRO A CA 1
ATOM 2250 C C . PRO A 1 299 ? 10.183 1.805 11.610 1.00 84.06 299 PRO A C 1
ATOM 2252 O O . PRO A 1 299 ? 9.665 2.653 12.338 1.00 84.06 299 PRO A O 1
ATOM 2255 N N . TYR A 1 300 ? 9.465 0.975 10.861 1.00 91.94 300 TYR A N 1
ATOM 2256 C CA . TYR A 1 300 ? 8.007 0.902 10.912 1.00 91.94 300 TYR A CA 1
ATOM 2257 C C . TYR A 1 300 ? 7.500 -0.476 10.491 1.00 91.94 300 TYR A C 1
ATOM 2259 O O . TYR A 1 300 ? 8.164 -1.211 9.761 1.00 91.94 300 TYR A O 1
ATOM 2267 N N . TYR A 1 301 ? 6.285 -0.787 10.918 1.00 94.31 301 TYR A N 1
ATOM 2268 C CA . TYR A 1 301 ? 5.567 -2.011 10.602 1.00 94.31 301 TYR A CA 1
ATOM 2269 C C . TYR A 1 301 ? 4.638 -1.793 9.415 1.00 94.31 301 TYR A C 1
ATOM 2271 O O . TYR A 1 301 ? 4.059 -0.712 9.267 1.00 94.31 301 TYR A O 1
ATOM 2279 N N . VAL A 1 302 ? 4.474 -2.821 8.589 1.00 95.62 302 VAL A N 1
ATOM 2280 C CA . VAL A 1 302 ? 3.492 -2.863 7.505 1.00 95.62 302 VAL A CA 1
ATOM 2281 C C . VAL A 1 302 ? 2.624 -4.098 7.687 1.00 95.62 302 VAL A C 1
ATOM 2283 O O . VAL A 1 302 ? 3.151 -5.201 7.769 1.00 95.62 302 VAL A O 1
ATOM 2286 N N . PHE A 1 303 ? 1.311 -3.906 7.705 1.00 98.06 303 PHE A N 1
ATOM 2287 C CA . PHE A 1 303 ? 0.306 -4.964 7.699 1.00 98.06 303 PHE A CA 1
ATOM 2288 C C . PHE A 1 303 ? -0.454 -4.896 6.382 1.00 98.06 303 PHE A C 1
ATOM 2290 O O . PHE A 1 303 ? -0.914 -3.821 5.999 1.00 98.06 303 PHE A O 1
ATOM 2297 N N . LEU A 1 304 ? -0.579 -6.021 5.687 1.00 97.69 304 LEU A N 1
ATOM 2298 C CA . LEU A 1 304 ? -1.265 -6.132 4.407 1.00 97.69 304 LEU A CA 1
ATOM 2299 C C . LEU A 1 304 ? -2.346 -7.205 4.489 1.00 97.69 304 LEU A C 1
ATOM 2301 O O . LEU A 1 304 ? -2.112 -8.290 5.026 1.00 97.69 304 LEU A O 1
ATOM 2305 N N . ILE A 1 305 ? -3.503 -6.927 3.895 1.00 98.50 305 ILE A N 1
ATOM 2306 C CA . ILE A 1 305 ? -4.565 -7.913 3.698 1.00 98.50 305 ILE A CA 1
ATOM 2307 C C . ILE A 1 305 ? -5.214 -7.714 2.329 1.00 98.50 305 ILE A C 1
ATOM 2309 O O . ILE A 1 305 ? -5.539 -6.588 1.949 1.00 98.50 305 ILE A O 1
ATOM 2313 N N . ASN A 1 306 ? -5.372 -8.791 1.559 1.00 97.75 306 ASN A N 1
ATOM 2314 C CA . ASN A 1 306 ? -6.098 -8.732 0.287 1.00 97.75 306 ASN A CA 1
ATOM 2315 C C . ASN A 1 306 ? -7.590 -9.051 0.459 1.00 97.75 306 ASN A C 1
ATOM 2317 O O . ASN A 1 306 ? -8.043 -9.480 1.519 1.00 97.75 306 ASN A O 1
ATOM 2321 N N . SER A 1 307 ? -8.347 -8.916 -0.629 1.00 97.75 307 SER A N 1
ATOM 2322 C CA . SER A 1 307 ? -9.802 -9.144 -0.659 1.00 97.75 307 SER A CA 1
ATOM 2323 C C . SER A 1 307 ? -10.284 -10.580 -0.391 1.00 97.75 307 SER A C 1
ATOM 2325 O O . SER A 1 307 ? -11.488 -10.827 -0.416 1.00 97.75 307 SER A O 1
ATOM 2327 N N . ILE A 1 308 ? -9.388 -11.533 -0.121 1.00 96.94 308 ILE A N 1
ATOM 2328 C CA . ILE A 1 308 ? -9.737 -12.896 0.323 1.00 96.94 308 ILE A CA 1
ATOM 2329 C C . ILE A 1 308 ? -9.177 -13.228 1.712 1.00 96.94 308 ILE A C 1
ATOM 2331 O O . ILE A 1 308 ? -9.205 -14.386 2.121 1.00 96.94 308 ILE A O 1
ATOM 2335 N N . GLY A 1 309 ? -8.671 -12.227 2.438 1.00 97.56 309 GLY A N 1
ATOM 2336 C CA . GLY A 1 309 ? -8.175 -12.389 3.804 1.00 97.56 309 GLY A CA 1
ATOM 2337 C C . GLY A 1 309 ? -6.749 -12.932 3.906 1.00 97.56 309 GLY A C 1
ATOM 2338 O O . GLY A 1 309 ? -6.312 -13.294 4.997 1.00 97.56 309 GLY A O 1
ATOM 2339 N N . THR A 1 310 ? -5.992 -12.991 2.808 1.00 94.12 310 THR A N 1
ATOM 2340 C CA . THR A 1 310 ? -4.576 -13.366 2.871 1.00 94.12 310 THR A CA 1
ATOM 2341 C C . THR A 1 310 ? -3.776 -12.230 3.478 1.00 94.12 310 THR A C 1
ATOM 2343 O O . THR A 1 310 ? -3.794 -11.105 2.979 1.00 94.12 310 THR A O 1
ATOM 2346 N N . LYS A 1 311 ? -3.050 -12.559 4.544 1.00 95.94 311 LYS A N 1
ATOM 2347 C CA . LYS A 1 311 ? -2.292 -11.623 5.370 1.00 95.94 311 LYS A CA 1
ATOM 2348 C C . LYS A 1 311 ? -0.811 -11.629 5.001 1.00 95.94 311 LYS A C 1
ATOM 2350 O O . LYS A 1 311 ? -0.254 -12.696 4.748 1.00 95.94 311 LYS A O 1
ATOM 2355 N N . ALA A 1 312 ? -0.163 -10.477 5.052 1.00 85.94 312 ALA A N 1
ATOM 2356 C CA . ALA A 1 312 ? 1.291 -10.378 5.093 1.00 85.94 312 ALA A CA 1
ATOM 2357 C C . ALA A 1 312 ? 1.710 -9.267 6.050 1.00 85.94 312 ALA A C 1
ATOM 2359 O O . ALA A 1 312 ? 0.977 -8.291 6.224 1.00 85.94 312 ALA A O 1
ATOM 2360 N N . ASP A 1 313 ? 2.890 -9.397 6.637 1.00 90.25 313 ASP A N 1
ATOM 2361 C CA . ASP A 1 313 ? 3.463 -8.343 7.458 1.00 90.25 313 ASP A CA 1
ATOM 2362 C C . ASP A 1 313 ? 4.988 -8.312 7.397 1.00 90.25 313 ASP A C 1
ATOM 2364 O O . ASP A 1 313 ? 5.641 -9.277 7.007 1.00 90.25 313 ASP A O 1
ATOM 2368 N N . LEU A 1 314 ? 5.546 -7.134 7.674 1.00 86.38 314 LEU A N 1
ATOM 2369 C CA . LEU A 1 314 ? 6.987 -6.929 7.718 1.00 86.38 314 LEU A CA 1
ATOM 2370 C C . LEU A 1 314 ? 7.362 -5.684 8.519 1.00 86.38 314 LEU A C 1
ATOM 2372 O O . LEU A 1 314 ? 6.625 -4.696 8.554 1.00 86.38 314 LEU A O 1
ATOM 2376 N N . GLU A 1 315 ? 8.567 -5.702 9.079 1.00 81.62 315 GLU A N 1
ATOM 2377 C CA . GLU A 1 315 ? 9.253 -4.508 9.562 1.00 81.62 315 GLU A CA 1
ATOM 2378 C C . GLU A 1 315 ? 10.138 -3.934 8.440 1.00 81.62 315 GLU A C 1
ATOM 2380 O O . GLU A 1 315 ? 10.876 -4.651 7.761 1.00 81.62 315 GLU A O 1
ATOM 2385 N N . LYS A 1 316 ? 10.081 -2.617 8.226 1.00 79.00 316 LYS A N 1
ATOM 2386 C CA . LYS A 1 316 ? 10.955 -1.893 7.293 1.00 79.00 316 LYS A CA 1
ATOM 2387 C C . LYS A 1 316 ? 11.849 -0.933 8.050 1.00 79.00 316 LYS A C 1
ATOM 2389 O O . LYS A 1 316 ? 11.390 -0.230 8.939 1.00 79.00 316 LYS A O 1
ATOM 2394 N N . GLY A 1 317 ? 13.122 -0.866 7.658 1.00 69.19 317 GLY A N 1
ATOM 2395 C CA . GLY A 1 317 ? 14.107 0.039 8.263 1.00 69.19 317 GLY A CA 1
ATOM 2396 C C . GLY A 1 317 ? 14.561 -0.354 9.674 1.00 69.19 317 GLY A C 1
ATOM 2397 O O . GLY A 1 317 ? 15.401 0.344 10.235 1.00 69.19 317 GLY A O 1
ATOM 2398 N N . GLY A 1 318 ? 14.026 -1.446 10.229 1.00 61.88 318 GLY A N 1
ATOM 2399 C CA . GLY A 1 318 ? 14.459 -2.047 11.487 1.00 61.88 318 GLY A CA 1
ATOM 2400 C C . GLY A 1 318 ? 15.574 -3.078 11.314 1.00 61.88 318 GLY A C 1
ATOM 2401 O O . GLY A 1 318 ? 16.105 -3.278 10.218 1.00 61.88 318 GLY A O 1
ATOM 2402 N N . ALA A 1 319 ? 15.951 -3.708 12.425 1.00 47.09 319 ALA A N 1
ATOM 2403 C CA . ALA A 1 319 ? 17.028 -4.696 12.468 1.00 47.09 319 ALA A CA 1
ATOM 2404 C C . ALA A 1 319 ? 16.548 -6.119 12.131 1.00 47.09 319 ALA A C 1
ATOM 2406 O O . ALA A 1 319 ? 17.370 -6.965 11.771 1.00 47.09 319 ALA A O 1
ATOM 2407 N N . GLU A 1 320 ? 15.241 -6.393 12.228 1.00 50.56 320 GLU A N 1
ATOM 2408 C CA . GLU A 1 320 ? 14.684 -7.740 12.124 1.00 50.56 320 GLU A CA 1
ATOM 2409 C C . GLU A 1 320 ? 13.972 -7.958 10.785 1.00 50.56 320 GLU A C 1
ATOM 2411 O O . GLU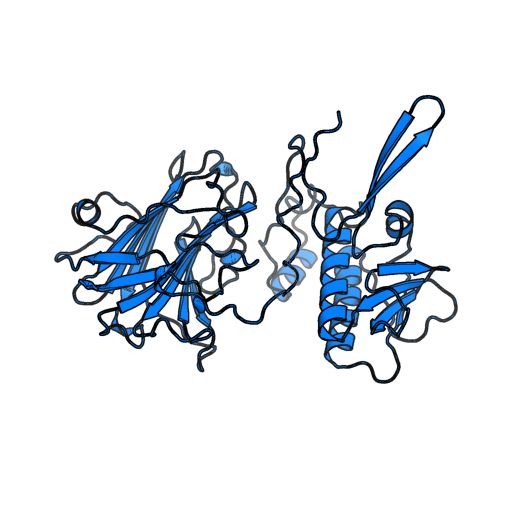 A 1 320 ? 12.769 -7.771 10.635 1.00 50.56 320 GLU A O 1
ATOM 2416 N N . LEU A 1 321 ? 14.715 -8.457 9.795 1.00 42.81 321 LEU A N 1
ATOM 2417 C CA . LEU A 1 321 ? 14.161 -8.814 8.479 1.00 42.81 321 LEU A CA 1
ATOM 2418 C C . LEU A 1 321 ? 13.105 -9.940 8.521 1.00 42.81 321 LEU A C 1
ATOM 2420 O O . LEU A 1 321 ? 12.456 -10.190 7.509 1.00 42.81 321 LEU A O 1
ATOM 2424 N N . ALA A 1 322 ? 12.966 -10.638 9.653 1.00 56.16 322 ALA A N 1
ATOM 2425 C CA . ALA A 1 322 ? 12.077 -11.786 9.847 1.00 56.16 322 ALA A CA 1
ATOM 2426 C C . ALA A 1 322 ? 10.964 -11.530 10.880 1.00 56.16 322 ALA A C 1
ATOM 2428 O O . ALA A 1 322 ? 10.353 -12.486 11.359 1.00 56.16 322 ALA A O 1
ATOM 2429 N N . TRP A 1 323 ? 10.727 -10.268 11.256 1.00 75.31 323 TRP A N 1
ATOM 2430 C CA . TRP A 1 323 ? 9.631 -9.917 12.157 1.00 75.31 323 TRP A CA 1
ATOM 2431 C C . TRP A 1 323 ? 8.289 -10.398 11.585 1.00 75.31 323 TRP A C 1
ATOM 2433 O O . TRP A 1 323 ? 8.010 -10.186 10.404 1.00 75.31 323 TRP A O 1
ATOM 2443 N N . ASN A 1 324 ? 7.490 -11.066 12.420 1.00 75.81 324 ASN A N 1
ATOM 2444 C CA . ASN A 1 324 ? 6.194 -11.630 12.051 1.00 75.81 324 ASN A CA 1
ATOM 2445 C C . ASN A 1 324 ? 5.243 -11.517 13.248 1.00 75.81 324 ASN A C 1
ATOM 2447 O O . ASN A 1 324 ? 5.497 -12.113 14.300 1.00 75.81 324 ASN A O 1
ATOM 2451 N N . ALA A 1 325 ? 4.183 -10.727 13.116 1.00 88.00 325 ALA A N 1
ATOM 2452 C CA . ALA A 1 325 ? 3.215 -10.524 14.189 1.00 88.00 325 ALA A CA 1
ATOM 2453 C C . ALA A 1 325 ? 2.099 -11.569 14.150 1.00 88.00 325 ALA A C 1
ATOM 2455 O O . ALA A 1 325 ? 1.579 -11.902 13.089 1.00 88.00 325 ALA A O 1
ATOM 2456 N N . ASP A 1 326 ? 1.647 -12.012 15.320 1.00 92.50 326 ASP A N 1
ATOM 2457 C CA . ASP A 1 326 ? 0.393 -12.755 15.435 1.00 92.50 326 ASP A CA 1
ATOM 2458 C C . ASP A 1 326 ? -0.769 -11.755 15.529 1.00 92.50 326 ASP A C 1
ATOM 2460 O O . ASP A 1 326 ? -0.987 -11.140 16.571 1.00 92.50 326 ASP A O 1
ATOM 2464 N N . TRP A 1 327 ? -1.447 -11.502 14.409 1.00 96.94 327 TRP A N 1
ATOM 2465 C CA . TRP A 1 327 ? -2.566 -10.560 14.316 1.00 96.94 327 TRP A CA 1
ATOM 2466 C C . TRP A 1 327 ? -3.752 -11.185 13.584 1.00 96.94 327 TRP A C 1
ATOM 2468 O O . TRP A 1 327 ? -3.571 -11.957 12.635 1.00 96.94 327 TRP A O 1
ATOM 2478 N N . ASP A 1 328 ? -4.972 -10.832 13.985 1.00 97.31 328 ASP A N 1
ATOM 2479 C CA . ASP A 1 328 ? -6.198 -11.362 13.384 1.00 97.31 328 ASP A CA 1
ATOM 2480 C C . ASP A 1 328 ? -6.685 -10.464 12.256 1.00 97.31 328 ASP A C 1
ATOM 2482 O O . ASP A 1 328 ? -6.603 -9.239 12.335 1.00 97.31 328 ASP A O 1
ATOM 2486 N N . GLY A 1 329 ? -7.223 -11.078 11.206 1.00 97.81 329 GLY A N 1
ATOM 2487 C CA . GLY A 1 329 ? -7.807 -10.347 10.096 1.00 97.81 329 GLY A CA 1
ATOM 2488 C C . GLY A 1 329 ? -8.907 -11.149 9.425 1.00 97.81 329 GLY A C 1
ATOM 2489 O O . GLY A 1 329 ? -8.734 -12.347 9.193 1.00 97.81 329 GLY A O 1
ATOM 2490 N N . ALA A 1 330 ? -10.012 -10.487 9.109 1.00 98.50 330 ALA A N 1
ATOM 2491 C CA . ALA A 1 330 ? -11.151 -11.077 8.420 1.00 98.50 330 ALA A CA 1
ATOM 2492 C C . ALA A 1 330 ? -11.642 -10.148 7.310 1.00 98.50 330 ALA A C 1
ATOM 2494 O O . ALA A 1 330 ? -11.447 -8.935 7.371 1.00 98.50 330 ALA A O 1
ATOM 2495 N N . VAL A 1 331 ? -12.234 -10.733 6.269 1.00 98.69 331 VAL A N 1
ATOM 2496 C CA . VAL A 1 331 ? -12.664 -10.019 5.064 1.00 98.69 331 VAL A CA 1
ATOM 2497 C C . VAL A 1 331 ? -14.028 -10.521 4.613 1.00 98.69 331 VAL A C 1
ATOM 2499 O O . VAL A 1 331 ? -14.278 -11.726 4.595 1.00 98.69 331 VAL A O 1
ATOM 2502 N N . GLN A 1 332 ? -14.876 -9.592 4.179 1.00 98.12 332 GLN A N 1
ATOM 2503 C CA . GLN A 1 332 ? -16.133 -9.865 3.489 1.00 98.12 332 GLN A CA 1
ATOM 2504 C C . GLN A 1 332 ? -16.099 -9.271 2.084 1.00 98.12 332 GLN A C 1
ATOM 2506 O O . GLN A 1 332 ? -15.452 -8.257 1.821 1.00 98.12 332 GLN A O 1
ATOM 2511 N N . ARG A 1 333 ? -16.810 -9.915 1.158 1.00 97.50 333 ARG A N 1
ATOM 2512 C CA . ARG A 1 333 ? -16.995 -9.423 -0.208 1.00 97.50 333 ARG A CA 1
ATOM 2513 C C . ARG A 1 333 ? -18.476 -9.342 -0.508 1.00 97.50 333 ARG A C 1
ATOM 2515 O O . ARG A 1 333 ? -19.175 -10.348 -0.428 1.00 97.50 333 ARG A O 1
ATOM 2522 N N . ASP A 1 334 ? -18.894 -8.173 -0.955 1.00 94.31 334 ASP A N 1
ATOM 2523 C CA . ASP A 1 334 ? -20.248 -7.890 -1.397 1.00 94.31 334 ASP A CA 1
ATOM 2524 C C . ASP A 1 334 ? -20.261 -7.538 -2.890 1.00 94.31 334 ASP A C 1
ATOM 2526 O O . ASP A 1 334 ? -19.244 -7.571 -3.587 1.00 94.31 334 ASP A O 1
ATOM 2530 N N . ALA A 1 335 ? -21.440 -7.212 -3.420 1.00 95.00 335 ALA A N 1
ATOM 2531 C CA . ALA A 1 335 ? -21.606 -6.899 -4.839 1.00 95.00 335 ALA A CA 1
ATOM 2532 C C . ALA A 1 335 ? -20.893 -5.604 -5.275 1.00 95.00 335 ALA A C 1
ATOM 2534 O O . ALA A 1 335 ? -20.543 -5.478 -6.448 1.00 95.00 335 ALA A O 1
ATOM 2535 N N . ALA A 1 336 ? -20.695 -4.657 -4.351 1.00 96.25 336 ALA A N 1
ATOM 2536 C CA . ALA A 1 336 ? -20.176 -3.315 -4.631 1.00 96.25 336 ALA A CA 1
ATOM 2537 C C . ALA A 1 336 ? -18.922 -2.947 -3.818 1.00 96.25 336 ALA A C 1
ATOM 2539 O O . ALA A 1 336 ? -18.419 -1.832 -3.941 1.00 96.25 336 ALA A O 1
ATOM 2540 N N . SER A 1 337 ? -18.431 -3.849 -2.969 1.00 98.00 337 SER A N 1
ATOM 2541 C CA . SER A 1 337 ? -17.312 -3.573 -2.072 1.00 98.00 337 SER A CA 1
ATOM 2542 C C . SER A 1 337 ? -16.684 -4.855 -1.548 1.00 98.00 337 SER A C 1
ATOM 2544 O O . SER A 1 337 ? -17.283 -5.931 -1.574 1.00 98.00 337 SER A O 1
ATOM 2546 N N . TRP A 1 338 ? -15.487 -4.723 -0.999 1.00 98.56 338 TRP A N 1
ATOM 2547 C CA . TRP A 1 338 ? -14.959 -5.674 -0.034 1.00 98.56 338 TRP A CA 1
ATOM 2548 C C . TRP A 1 338 ? -14.534 -4.917 1.218 1.00 98.56 338 TRP A C 1
ATOM 2550 O O . TRP A 1 338 ? -14.025 -3.802 1.134 1.00 98.56 338 TRP A O 1
ATOM 2560 N N . SER A 1 339 ? -14.784 -5.499 2.377 1.00 98.75 339 SER A N 1
ATOM 2561 C CA . SER A 1 339 ? -14.466 -4.910 3.671 1.00 98.75 339 SER A CA 1
ATOM 2562 C C . SER A 1 339 ? -13.572 -5.841 4.455 1.00 98.75 339 SER A C 1
ATOM 2564 O O . SER A 1 339 ? -13.516 -7.042 4.185 1.00 98.75 339 SER A O 1
ATOM 2566 N N . GLY A 1 340 ? -12.864 -5.297 5.428 1.00 98.50 340 GLY A N 1
ATOM 2567 C CA . GLY A 1 340 ? -12.086 -6.117 6.328 1.00 98.50 340 GLY A CA 1
ATOM 2568 C C . GLY A 1 340 ? -11.838 -5.451 7.658 1.00 98.50 340 GLY A C 1
ATOM 2569 O O . GLY A 1 340 ? -11.964 -4.236 7.812 1.00 98.50 340 GLY A O 1
ATOM 2570 N N . GLU A 1 341 ? -11.472 -6.289 8.611 1.00 98.69 341 GLU A N 1
ATOM 2571 C CA . GLU A 1 341 ? -11.140 -5.907 9.971 1.00 98.69 341 GLU A CA 1
ATOM 2572 C C . GLU A 1 341 ? -9.792 -6.514 10.330 1.00 98.69 341 GLU A C 1
ATOM 2574 O O . GLU A 1 341 ? -9.508 -7.659 9.977 1.00 98.69 341 GLU A O 1
ATOM 2579 N N . LEU A 1 342 ? -8.952 -5.738 11.007 1.00 98.50 342 LEU A N 1
ATOM 2580 C CA . LEU A 1 342 ? -7.667 -6.152 11.544 1.00 98.50 342 LEU A CA 1
ATOM 2581 C C . LEU A 1 342 ? -7.677 -5.911 13.044 1.00 98.50 342 LEU A C 1
ATOM 2583 O O . LEU A 1 342 ? -8.059 -4.835 13.508 1.00 98.50 342 LEU A O 1
ATOM 2587 N N . ARG A 1 343 ? -7.147 -6.873 13.788 1.00 98.00 343 ARG A N 1
ATOM 2588 C CA . ARG A 1 343 ? -6.849 -6.741 15.206 1.00 98.00 343 ARG A CA 1
ATOM 2589 C C . ARG A 1 343 ? -5.371 -7.007 15.426 1.00 98.00 343 ARG A C 1
ATOM 2591 O O . ARG A 1 343 ? -4.909 -8.141 15.328 1.00 98.00 343 ARG A O 1
ATOM 2598 N N . ILE A 1 344 ? -4.634 -5.949 15.739 1.00 98.25 344 ILE A N 1
ATOM 2599 C CA . ILE A 1 344 ? -3.180 -5.974 15.890 1.00 98.25 344 ILE A CA 1
ATOM 2600 C C . ILE A 1 344 ? -2.848 -5.858 17.379 1.00 98.25 344 ILE A C 1
ATOM 2602 O O . ILE A 1 344 ? -3.078 -4.792 17.959 1.00 98.25 344 ILE A O 1
ATOM 2606 N N . PRO A 1 345 ? -2.312 -6.909 18.025 1.00 97.25 345 PRO A N 1
ATOM 2607 C CA . PRO A 1 345 ? -1.944 -6.837 19.433 1.00 97.25 345 PRO A CA 1
ATOM 2608 C C . PRO A 1 345 ? -0.897 -5.752 19.694 1.00 97.25 345 PRO A C 1
ATOM 2610 O O . PRO A 1 345 ? 0.145 -5.707 19.042 1.00 97.25 345 PRO A O 1
ATOM 2613 N N . LEU A 1 346 ? -1.128 -4.906 20.701 1.00 96.06 346 LEU A N 1
ATOM 2614 C CA . LEU A 1 346 ? -0.185 -3.850 21.090 1.00 96.06 346 LEU A CA 1
ATOM 2615 C C . LEU A 1 346 ? 1.164 -4.434 21.533 1.00 96.06 346 LEU A C 1
ATOM 2617 O O . LEU A 1 346 ? 2.199 -3.810 21.331 1.00 96.06 346 LEU A O 1
ATOM 2621 N N . ALA A 1 347 ? 1.161 -5.649 22.087 1.00 95.44 347 ALA A N 1
ATOM 2622 C CA . ALA A 1 347 ? 2.371 -6.362 22.490 1.00 95.44 347 ALA A CA 1
ATOM 2623 C C . ALA A 1 347 ? 3.283 -6.754 21.311 1.00 95.44 347 ALA A C 1
ATOM 2625 O O . ALA A 1 347 ? 4.467 -6.995 21.528 1.00 95.44 347 ALA A O 1
ATOM 2626 N N . ALA A 1 348 ? 2.760 -6.802 20.079 1.00 92.75 348 ALA A N 1
ATOM 2627 C CA . ALA A 1 348 ? 3.555 -7.080 18.882 1.00 92.75 348 ALA A CA 1
ATOM 2628 C C . ALA A 1 348 ? 4.321 -5.844 18.374 1.00 92.75 348 ALA A C 1
ATOM 2630 O O . ALA A 1 348 ? 5.189 -5.965 17.511 1.00 92.75 348 ALA A O 1
ATOM 2631 N N . LEU A 1 349 ? 3.993 -4.653 18.883 1.00 93.38 349 LEU A N 1
ATOM 2632 C CA . LEU A 1 349 ? 4.464 -3.377 18.364 1.00 93.38 349 LEU A CA 1
ATOM 2633 C C . LEU A 1 349 ? 5.392 -2.681 19.367 1.00 93.38 349 LEU A C 1
ATOM 2635 O O . LEU A 1 349 ? 4.968 -2.242 20.442 1.00 93.38 349 LEU A O 1
ATOM 2639 N N . ASN A 1 350 ? 6.658 -2.489 18.991 1.00 91.62 350 ASN A N 1
ATOM 2640 C CA . ASN A 1 350 ? 7.564 -1.670 19.791 1.00 91.62 350 ASN A CA 1
ATOM 2641 C C . ASN A 1 350 ? 7.046 -0.228 19.847 1.00 91.62 350 ASN A C 1
ATOM 2643 O O . ASN A 1 350 ? 6.646 0.339 18.834 1.00 91.62 350 ASN A O 1
ATOM 2647 N N . GLY A 1 351 ? 7.049 0.364 21.044 1.00 92.06 351 GLY A N 1
ATOM 2648 C CA . GLY A 1 351 ? 6.579 1.736 21.259 1.00 92.06 351 GLY A CA 1
ATOM 2649 C C . GLY A 1 351 ? 5.059 1.892 21.391 1.00 92.06 351 GLY A C 1
ATOM 2650 O O . GLY A 1 351 ? 4.589 3.022 21.505 1.00 92.06 351 GLY A O 1
ATOM 2651 N N . ALA A 1 352 ? 4.279 0.804 21.433 1.00 94.94 352 ALA A N 1
ATOM 2652 C CA . ALA A 1 352 ? 2.813 0.868 21.512 1.00 94.94 352 ALA A CA 1
ATOM 2653 C C . ALA A 1 352 ? 2.260 1.629 22.736 1.00 94.94 352 ALA A C 1
ATOM 2655 O O . ALA A 1 352 ? 1.144 2.143 22.700 1.00 94.94 352 ALA A O 1
ATOM 2656 N N . GLY A 1 353 ? 3.041 1.737 23.817 1.00 94.44 353 GLY A N 1
ATOM 2657 C CA . GLY A 1 353 ? 2.682 2.530 24.998 1.00 94.44 353 GLY A CA 1
ATOM 2658 C C . GLY A 1 353 ? 2.757 4.050 24.796 1.00 94.44 353 GLY A C 1
ATOM 2659 O O . GLY A 1 353 ? 2.348 4.799 25.681 1.00 94.44 353 GLY A O 1
ATOM 2660 N N . ALA A 1 354 ? 3.285 4.527 23.666 1.00 95.00 354 ALA A N 1
ATOM 2661 C CA . ALA A 1 354 ? 3.382 5.951 23.379 1.00 95.00 354 ALA A CA 1
ATOM 2662 C C . ALA A 1 354 ? 2.012 6.568 23.055 1.00 95.00 354 ALA A C 1
ATOM 2664 O O . ALA A 1 354 ? 1.185 5.962 22.376 1.00 95.00 354 ALA A O 1
ATOM 2665 N N . ALA A 1 355 ? 1.813 7.819 23.478 1.00 94.06 355 ALA A N 1
ATOM 2666 C CA . ALA A 1 355 ? 0.589 8.583 23.214 1.00 94.06 355 ALA A CA 1
ATOM 2667 C C . ALA A 1 355 ? 0.443 9.024 21.747 1.00 94.06 355 ALA A C 1
ATOM 2669 O O . ALA A 1 355 ? -0.656 9.337 21.298 1.00 94.06 355 ALA A O 1
ATOM 2670 N N . THR A 1 356 ? 1.542 9.052 20.994 1.00 94.12 356 THR A N 1
ATOM 2671 C CA . THR A 1 356 ? 1.555 9.487 19.596 1.00 94.12 356 THR A CA 1
ATOM 2672 C C . THR A 1 356 ? 2.288 8.469 18.752 1.00 94.12 356 THR A C 1
ATOM 2674 O O . THR A 1 356 ? 3.403 8.061 19.083 1.00 94.12 356 THR A O 1
ATOM 2677 N N . TRP A 1 357 ? 1.651 8.044 17.669 1.00 95.50 357 TRP A N 1
ATOM 2678 C CA . TRP A 1 357 ? 2.234 7.160 16.673 1.00 95.50 357 TRP A CA 1
ATOM 2679 C C . TRP A 1 357 ? 2.273 7.874 15.327 1.00 95.50 357 TRP A C 1
ATOM 2681 O O . TRP A 1 357 ? 1.501 8.798 15.059 1.00 95.50 357 TRP A O 1
ATOM 2691 N N . ARG A 1 358 ? 3.161 7.412 14.456 1.00 94.56 358 ARG A N 1
ATOM 2692 C CA . ARG A 1 358 ? 3.134 7.756 13.038 1.00 94.56 358 ARG A CA 1
ATOM 2693 C C . ARG A 1 358 ? 2.435 6.634 12.289 1.00 94.56 358 ARG A C 1
ATOM 2695 O O . ARG A 1 358 ? 2.638 5.466 12.612 1.00 94.56 358 ARG A O 1
ATOM 2702 N N . GLY A 1 359 ? 1.624 6.958 11.292 1.00 96.00 359 GLY A N 1
ATOM 2703 C CA . GLY A 1 359 ? 1.015 5.921 10.470 1.00 96.00 359 GLY A CA 1
ATOM 2704 C C . GLY A 1 359 ? 0.456 6.406 9.147 1.00 96.00 359 GLY A C 1
ATOM 2705 O O . GLY A 1 359 ? 0.300 7.602 8.904 1.00 96.00 359 GLY A O 1
ATOM 2706 N N . ASN A 1 360 ? 0.170 5.457 8.268 1.00 97.06 360 ASN A N 1
ATOM 2707 C CA . ASN A 1 360 ? -0.569 5.720 7.047 1.00 97.06 360 ASN A CA 1
ATOM 2708 C C . ASN A 1 360 ? -1.400 4.495 6.677 1.00 97.06 360 ASN A C 1
ATOM 2710 O O . ASN A 1 360 ? -0.991 3.364 6.930 1.00 97.06 360 ASN A O 1
ATOM 2714 N N . VAL A 1 361 ? -2.544 4.731 6.054 1.00 98.19 361 VAL A N 1
ATOM 2715 C CA . VAL A 1 361 ? -3.377 3.681 5.469 1.00 98.19 361 VAL A CA 1
ATOM 2716 C C . VAL A 1 361 ? -3.381 3.864 3.969 1.00 98.19 361 VAL A C 1
ATOM 2718 O O . VAL A 1 361 ? -3.314 4.993 3.477 1.00 98.19 361 VAL A O 1
ATOM 2721 N N . SER A 1 362 ? -3.431 2.762 3.237 1.00 97.81 362 SER A N 1
ATOM 2722 C CA . SER A 1 362 ? -3.463 2.812 1.787 1.00 97.81 362 SER A CA 1
ATOM 2723 C C . SER A 1 362 ? -4.185 1.626 1.181 1.00 97.81 362 SER A C 1
ATOM 2725 O O . SER A 1 362 ? -4.198 0.548 1.764 1.00 97.81 362 SER A O 1
ATOM 2727 N N . ARG A 1 363 ? -4.724 1.816 -0.019 1.00 97.88 363 ARG A N 1
ATOM 2728 C CA . ARG A 1 363 ? -5.239 0.736 -0.860 1.00 97.88 363 ARG A CA 1
ATOM 2729 C C . ARG A 1 363 ? -4.493 0.768 -2.180 1.00 97.88 363 ARG A C 1
ATOM 2731 O O . ARG A 1 363 ? -4.429 1.827 -2.805 1.00 97.88 363 ARG A O 1
ATOM 2738 N N . TYR A 1 364 ? -3.959 -0.372 -2.612 1.00 90.25 364 TYR A N 1
ATOM 2739 C CA . TYR A 1 364 ? -3.554 -0.530 -4.004 1.00 90.25 364 TYR A CA 1
ATOM 2740 C C . TYR A 1 364 ? -4.649 -1.274 -4.765 1.00 90.25 364 TYR A C 1
ATOM 2742 O O . TYR A 1 364 ? -4.705 -2.501 -4.780 1.00 90.25 364 TYR A O 1
ATOM 2750 N N . GLU A 1 365 ? -5.512 -0.503 -5.413 1.00 90.50 365 GLU A N 1
ATOM 2751 C CA . GLU A 1 365 ? -6.627 -0.995 -6.204 1.00 90.50 365 GLU A CA 1
ATOM 2752 C C . GLU A 1 365 ? -6.118 -1.627 -7.523 1.00 90.50 365 GLU A C 1
ATOM 2754 O O . GLU A 1 365 ? -5.306 -1.073 -8.291 1.00 90.50 365 GLU A O 1
ATOM 2759 N N . LYS A 1 366 ? -6.544 -2.873 -7.771 1.00 80.31 366 LYS A N 1
ATOM 2760 C CA . LYS A 1 366 ? -6.058 -3.714 -8.887 1.00 80.31 366 LYS A CA 1
ATOM 2761 C C . LYS A 1 366 ? -6.985 -3.856 -10.109 1.00 80.31 366 LYS A C 1
ATOM 2763 O O . LYS A 1 366 ? -6.519 -4.400 -11.113 1.00 80.31 366 LYS A O 1
ATOM 2768 N N . PRO A 1 367 ? -8.179 -3.256 -10.153 1.00 78.69 367 PRO A N 1
ATOM 2769 C CA . PRO A 1 367 ? -8.876 -3.005 -11.434 1.00 78.69 367 PRO A CA 1
ATOM 2770 C C . PRO A 1 367 ? -8.426 -1.773 -12.274 1.00 78.69 367 PRO A C 1
ATOM 2772 O O . PRO A 1 367 ? -8.021 -1.972 -13.423 1.00 78.69 367 PRO A O 1
ATOM 2775 N N . ASN A 1 368 ? -8.288 -0.561 -11.711 1.00 71.56 368 ASN A N 1
ATOM 2776 C CA . ASN A 1 368 ? -7.958 0.734 -12.374 1.00 71.56 368 ASN A CA 1
ATOM 2777 C C . ASN A 1 368 ? -6.519 1.290 -12.227 1.00 71.56 368 ASN A C 1
ATOM 2779 O O . ASN A 1 368 ? -6.032 1.994 -13.103 1.00 71.56 368 ASN A O 1
ATOM 2783 N N . ALA A 1 369 ? -5.810 0.894 -11.182 1.00 76.62 369 ALA A N 1
ATOM 2784 C CA . ALA A 1 369 ? -4.362 1.003 -10.931 1.00 76.62 369 ALA A CA 1
ATOM 2785 C C . ALA A 1 369 ? -4.039 2.167 -10.030 1.00 76.62 369 ALA A C 1
ATOM 2787 O O . ALA A 1 369 ? -2.992 2.804 -10.143 1.00 76.62 369 ALA A O 1
ATOM 2788 N N . GLU A 1 370 ? -4.959 2.380 -9.104 1.00 81.38 370 GLU A N 1
ATOM 2789 C CA . GLU A 1 370 ? -4.932 3.479 -8.179 1.00 81.38 370 GLU A CA 1
ATOM 2790 C C . GLU A 1 370 ? -4.253 3.035 -6.902 1.00 81.38 370 GLU A C 1
ATOM 2792 O O . GLU A 1 370 ? -4.594 2.016 -6.306 1.00 81.38 370 GLU A O 1
ATOM 2797 N N . TYR A 1 371 ? -3.271 3.820 -6.488 1.00 87.69 371 TYR A N 1
ATOM 2798 C CA . TYR A 1 371 ? -2.698 3.691 -5.167 1.00 87.69 371 TYR A CA 1
ATOM 2799 C C . TYR A 1 371 ? -3.123 4.917 -4.382 1.00 87.69 371 TYR A C 1
ATOM 2801 O O . TYR A 1 371 ? -2.740 6.027 -4.742 1.00 87.69 371 TYR A O 1
ATOM 2809 N N . SER A 1 372 ? -3.949 4.735 -3.359 1.00 94.31 372 SER A N 1
ATOM 2810 C CA . SER A 1 372 ? -4.457 5.827 -2.534 1.00 94.31 372 SER A CA 1
ATOM 2811 C C . SER A 1 372 ? -3.943 5.722 -1.109 1.00 94.31 372 SER A C 1
ATOM 2813 O O . SER A 1 372 ? -3.789 4.621 -0.591 1.00 94.31 372 SER A O 1
ATOM 2815 N N . THR A 1 373 ? -3.691 6.862 -0.474 1.00 97.12 373 THR A N 1
ATOM 2816 C CA . THR A 1 373 ? -3.123 6.992 0.872 1.00 97.12 373 THR A CA 1
ATOM 2817 C C . THR A 1 373 ? -3.902 8.026 1.680 1.00 97.12 373 THR A C 1
ATOM 2819 O O . THR A 1 373 ? -4.384 9.004 1.110 1.00 97.12 373 THR A O 1
ATOM 2822 N N . TRP A 1 374 ? -3.986 7.857 3.001 1.00 96.94 374 TRP A N 1
ATOM 2823 C CA . TRP A 1 374 ? -4.535 8.891 3.887 1.00 96.94 374 TRP A CA 1
ATOM 2824 C C . TRP A 1 374 ? -3.606 10.100 3.990 1.00 96.94 374 TRP A C 1
ATOM 2826 O O . TRP A 1 374 ? -3.967 11.202 3.590 1.00 96.94 374 TRP A O 1
ATOM 2836 N N . SER A 1 375 ? -2.381 9.892 4.476 1.00 93.69 375 SER A N 1
ATOM 2837 C CA . SER A 1 375 ? -1.374 10.946 4.473 1.00 93.69 375 SER A CA 1
ATOM 2838 C C . SER A 1 375 ? -0.822 11.130 3.061 1.00 93.69 375 SER A C 1
ATOM 2840 O O . SER A 1 375 ? -0.338 10.138 2.499 1.00 93.69 375 SER A O 1
ATOM 2842 N N . PRO A 1 376 ? -0.883 12.344 2.476 1.00 86.25 376 PRO A N 1
ATOM 2843 C CA . PRO A 1 376 ? -0.430 12.587 1.114 1.00 86.25 376 PRO A CA 1
ATOM 2844 C C . PRO A 1 376 ? 1.065 12.325 0.945 1.00 86.25 376 PRO A C 1
ATOM 2846 O O . PRO A 1 376 ? 1.910 12.850 1.673 1.00 86.25 376 PRO A O 1
ATOM 2849 N N . ILE A 1 377 ? 1.393 11.535 -0.073 1.00 81.25 377 ILE A N 1
ATOM 2850 C CA . ILE A 1 377 ? 2.764 11.179 -0.430 1.00 81.25 377 ILE A CA 1
ATOM 2851 C C . ILE A 1 377 ? 2.996 11.613 -1.884 1.00 81.25 377 ILE A C 1
ATOM 2853 O O . ILE A 1 377 ? 2.464 10.970 -2.796 1.00 81.25 377 ILE A O 1
ATOM 2857 N N . PRO A 1 378 ? 3.738 12.712 -2.139 1.00 69.56 378 PRO A N 1
ATOM 2858 C CA . PRO A 1 378 ? 4.065 13.148 -3.500 1.00 69.56 378 PRO A CA 1
ATOM 2859 C C . PRO A 1 378 ? 5.090 12.233 -4.200 1.00 69.56 378 PRO A C 1
ATOM 2861 O O . PRO A 1 378 ? 5.321 12.351 -5.405 1.00 69.56 378 PRO A O 1
ATOM 2864 N N . GLU A 1 379 ? 5.716 11.313 -3.466 1.00 70.88 379 GLU A N 1
ATOM 2865 C CA . GLU A 1 379 ? 6.688 10.345 -3.966 1.00 70.88 379 GLU A CA 1
ATOM 2866 C C . GLU A 1 379 ? 6.025 9.096 -4.585 1.00 70.88 379 GLU A C 1
ATOM 2868 O O . GLU A 1 379 ? 4.829 8.861 -4.470 1.00 70.88 379 GLU A O 1
ATOM 2873 N N . SER A 1 380 ? 6.807 8.247 -5.260 1.00 62.66 380 SER A N 1
ATOM 2874 C CA . SER A 1 380 ? 6.281 7.096 -6.016 1.00 62.66 380 SER A CA 1
ATOM 2875 C C . SER A 1 380 ? 5.916 5.859 -5.192 1.00 62.66 380 SER A C 1
ATOM 2877 O O . SER A 1 380 ? 5.560 4.836 -5.770 1.00 62.66 380 SER A O 1
ATOM 2879 N N . THR A 1 381 ? 6.114 5.889 -3.880 1.00 71.94 381 THR A N 1
ATOM 2880 C CA . THR A 1 381 ? 5.892 4.743 -2.992 1.00 71.94 381 THR A CA 1
ATOM 2881 C C . THR A 1 381 ? 5.331 5.238 -1.678 1.00 71.94 381 THR A C 1
ATOM 2883 O O . THR A 1 381 ? 5.785 6.270 -1.198 1.00 71.94 381 THR A O 1
ATOM 2886 N N . ALA A 1 382 ? 4.403 4.490 -1.081 1.00 81.81 382 ALA A N 1
ATOM 2887 C CA . ALA A 1 382 ? 3.852 4.807 0.230 1.00 81.81 382 ALA A CA 1
ATOM 2888 C C . ALA A 1 382 ? 4.853 4.570 1.380 1.00 81.81 382 ALA A C 1
ATOM 2890 O O . ALA A 1 382 ? 4.594 4.951 2.517 1.00 81.81 382 ALA A O 1
ATOM 2891 N N . ASP A 1 383 ? 6.022 3.990 1.095 1.00 85.00 383 ASP A N 1
ATOM 2892 C CA . ASP A 1 383 ? 7.114 3.744 2.041 1.00 85.00 383 ASP A CA 1
ATOM 2893 C C . ASP A 1 383 ? 7.940 5.014 2.340 1.00 85.00 383 ASP A C 1
ATOM 2895 O O . ASP A 1 383 ? 9.167 5.021 2.227 1.00 85.00 383 ASP A O 1
ATOM 2899 N N . GLN A 1 384 ? 7.259 6.107 2.692 1.00 86.25 384 GLN A N 1
ATOM 2900 C CA . GLN A 1 384 ? 7.860 7.386 3.080 1.00 86.25 384 GLN A CA 1
ATOM 2901 C C . GLN A 1 384 ? 7.558 7.670 4.557 1.00 86.25 384 GLN A C 1
ATOM 2903 O O . GLN A 1 384 ? 6.614 8.406 4.845 1.00 86.25 384 GLN A O 1
ATOM 2908 N N . PRO A 1 385 ? 8.327 7.111 5.513 1.00 87.56 385 PRO A N 1
ATOM 2909 C CA . PRO A 1 385 ? 8.055 7.287 6.941 1.00 87.56 385 PRO A CA 1
ATOM 2910 C C . PRO A 1 385 ? 7.944 8.766 7.345 1.00 87.56 385 PRO A C 1
ATOM 2912 O O . PRO A 1 385 ? 6.977 9.148 7.997 1.00 87.56 385 PRO A O 1
ATOM 2915 N N . ALA A 1 386 ? 8.816 9.649 6.840 1.00 85.31 386 ALA A N 1
ATOM 2916 C CA . ALA A 1 386 ? 8.714 11.099 7.069 1.00 85.31 386 ALA A CA 1
ATOM 2917 C C . ALA A 1 386 ? 7.324 11.702 6.766 1.00 85.31 386 ALA A C 1
ATOM 2919 O O . ALA A 1 386 ? 6.944 12.703 7.371 1.00 85.31 386 ALA A O 1
ATOM 2920 N N . ARG A 1 387 ? 6.562 11.094 5.847 1.00 88.50 387 ARG A N 1
ATOM 2921 C CA . ARG A 1 387 ? 5.235 11.536 5.397 1.00 88.50 387 ARG A CA 1
ATOM 2922 C C . ARG A 1 387 ? 4.077 10.831 6.098 1.00 88.50 387 ARG A C 1
ATOM 2924 O O . ARG A 1 387 ? 2.932 11.146 5.802 1.00 88.50 387 ARG A O 1
ATOM 2931 N N . PHE A 1 388 ? 4.311 9.878 6.995 1.00 93.19 388 PHE A N 1
ATOM 2932 C CA . PHE A 1 388 ? 3.219 9.256 7.750 1.00 93.19 388 PHE A CA 1
ATOM 2933 C C . PHE A 1 388 ? 2.489 10.299 8.596 1.00 93.19 388 PHE A C 1
ATOM 2935 O O . PHE A 1 388 ? 3.141 11.136 9.211 1.00 93.19 388 PHE A O 1
ATOM 2942 N N . GLY A 1 389 ? 1.160 10.241 8.642 1.00 94.19 389 GLY A N 1
ATOM 2943 C CA . GLY A 1 389 ? 0.351 11.117 9.481 1.00 94.19 389 GLY A CA 1
ATOM 2944 C C . GLY A 1 389 ? 0.520 10.811 10.970 1.00 94.19 389 GLY A C 1
ATOM 2945 O O . GLY A 1 389 ? 1.251 9.898 11.365 1.00 94.19 389 GLY A O 1
ATOM 2946 N N . ILE A 1 390 ? -0.154 11.593 11.805 1.00 94.69 390 ILE A N 1
ATOM 2947 C CA . ILE A 1 390 ? -0.039 11.538 13.265 1.00 94.69 390 ILE A CA 1
ATOM 2948 C C . ILE A 1 390 ? -1.291 10.880 13.852 1.00 94.69 390 ILE A C 1
ATOM 2950 O O . ILE A 1 390 ? -2.387 11.427 13.753 1.00 94.69 390 ILE A O 1
ATOM 2954 N N . LEU A 1 391 ? -1.127 9.734 14.508 1.00 96.75 391 LEU A N 1
ATOM 2955 C CA . LEU A 1 391 ? -2.189 9.047 15.243 1.00 96.75 391 LEU A CA 1
ATOM 2956 C C . LEU A 1 391 ? -2.023 9.358 16.737 1.00 96.75 391 LEU A C 1
ATOM 2958 O O . LEU A 1 391 ? -1.025 8.960 17.342 1.00 96.75 391 LEU A O 1
ATOM 2962 N N . ARG A 1 392 ? -2.961 10.092 17.339 1.00 96.50 392 ARG A N 1
ATOM 2963 C CA . ARG A 1 392 ? -2.936 10.411 18.775 1.00 96.50 392 ARG A CA 1
ATOM 2964 C C . ARG A 1 392 ? -3.795 9.403 19.525 1.00 96.50 392 ARG A C 1
ATOM 2966 O O . ARG A 1 392 ? -5.013 9.428 19.403 1.00 96.50 392 ARG A O 1
ATOM 2973 N N . MET A 1 393 ? -3.164 8.531 20.296 1.00 95.62 393 MET A N 1
ATOM 2974 C CA . MET A 1 393 ? -3.846 7.496 21.069 1.00 95.62 393 MET A CA 1
ATOM 2975 C C . MET A 1 393 ? -4.483 8.136 22.304 1.00 95.62 393 MET A C 1
ATOM 2977 O O . MET A 1 393 ? -3.756 8.623 23.174 1.00 95.62 393 MET A O 1
ATOM 2981 N N . ARG A 1 394 ? -5.820 8.183 22.357 1.00 86.69 394 ARG A N 1
ATOM 2982 C CA . ARG A 1 394 ? -6.588 8.848 23.421 1.00 86.69 394 ARG A CA 1
ATOM 2983 C C . ARG A 1 394 ? -7.470 7.909 24.222 1.00 86.69 394 ARG A C 1
ATOM 2985 O O . ARG A 1 394 ? -7.920 6.875 23.679 1.00 86.69 394 ARG A O 1
#